Protein AF-A0A1L0CYE4-F1 (afdb_monomer_lite)

Radius of gyration: 32.54 Å; chains: 1; bounding box: 78×41×99 Å

pLDDT: mean 85.92, std 12.68, range [37.22, 97.94]

Organism: NCBI:txid45354

Sequence (460 aa):
MSALEEDEAVLFVATATALVRHPKSFLRILSKVVPLAITDQLPFTSLTNLLRLLLSYTSAVSTPIGDIATIAGELTESASLNTLDEQDLLTDVEDVLNWIMNEYNIVLHEPLGAIVQTARDLVVELAVKAKKLGFTPSDSDSPTDILLSFVKAKTLELSLYYNDVQTFHPLFLLLQGDEKFSSWYNGVVAPYHYFWLNFASLDESEETTDHFLAMKSYWDQFDILIAPLDNQELFFTDKLTPERYLTNVILPFAVYHDNNLQSLTTWMFNKHPPRKPLHEFQLWDKCIRITLNFVDYRGHQFPDSAYSELIRNYLAACIYFGLYRQEEVTPLEQSKIYDQILASANSMIAILKIGNVDPVQMTEGIDFDNLPKFDMFSDFVKDPTNPFSFLFSSSVPQCLVTLQHYIRICSELFPVSQLTIKDYWKLKSSQTVDFSARQRAVSQILTQLDETNYQKSLIL

Foldseek 3Di:
DDPLLLLLLLLLLLLLVCCQVPVLCVLVLLVLLLVLQLLVPHPLSHLLNVLLSLQPRHDLVRHQLLSSLVSLLSNLVSNDHDNDDPVVSSVSSVVSSVCSCVVRVDDDPDDSVVSSVVSVVSSVVSQVLLVLLQQDDDPPDHSLRNLLSSLLSSLLSSLVPDQQSVSNVSSLVSNPPPPLSVLCCQQPVQLVNLCCVLPVVVDVHPDTPNVLSSDPDLLVNLCSLCVLVVDPVSPPDPCSPPLNSCQRHVQSNCVSVVVACPNVLVVLQVPPPDDDLLVNLVSLLSNLLSLLPHAYPVRDHRDCVSCLSSLLLSLLSVVCCLQPVVVVDDLVVSLSSLVSLLVSLVVVCVSVVQPDDEADQQAADPDLVDADDDPGSVCCQPPPSNSCVCLSPDGSSNNSVNSNLLSLLCSLCCVQQVQTSSNSVVLRRDPDPPVVVVVVSLVSSVVSDDPVSPVVSVSD

Structure (mmCIF, N/CA/C/O backbone):
data_AF-A0A1L0CYE4-F1
#
_entry.id   AF-A0A1L0CYE4-F1
#
loop_
_atom_site.group_PDB
_atom_site.id
_atom_site.type_symbol
_atom_site.label_atom_id
_atom_site.label_alt_id
_atom_site.label_comp_id
_atom_site.label_asym_id
_atom_site.label_entity_id
_atom_site.label_seq_id
_atom_site.pdbx_PDB_ins_code
_atom_site.Cartn_x
_atom_site.Cartn_y
_atom_site.Cartn_z
_atom_site.occupancy
_atom_site.B_iso_or_equiv
_atom_site.auth_seq_id
_atom_site.auth_comp_id
_atom_site.auth_asym_id
_atom_site.auth_atom_id
_atom_site.pdbx_PDB_model_num
ATOM 1 N N . MET A 1 1 ? 9.237 5.554 -45.890 1.00 60.62 1 MET A N 1
ATOM 2 C CA . MET A 1 1 ? 10.428 5.254 -45.089 1.00 60.62 1 MET A CA 1
ATOM 3 C C . MET A 1 1 ? 11.510 6.178 -45.586 1.00 60.62 1 MET A C 1
ATOM 5 O O . MET A 1 1 ? 11.810 6.131 -46.776 1.00 60.62 1 MET A O 1
ATOM 9 N N . SER A 1 2 ? 11.936 7.116 -44.744 1.00 84.75 2 SER A N 1
ATOM 10 C CA . SER A 1 2 ? 13.120 7.940 -45.005 1.00 84.75 2 SER A CA 1
ATOM 11 C C . SER A 1 2 ? 14.380 7.123 -44.695 1.00 84.75 2 SER A C 1
ATOM 13 O O . SER A 1 2 ? 14.293 6.110 -44.003 1.00 84.75 2 SER A O 1
ATOM 15 N N . ALA A 1 3 ? 15.539 7.559 -45.197 1.00 87.69 3 ALA A N 1
ATOM 16 C CA . ALA A 1 3 ? 16.825 6.945 -44.848 1.00 87.69 3 ALA A CA 1
ATOM 17 C C . ALA A 1 3 ? 17.071 6.986 -43.327 1.00 87.69 3 ALA A C 1
ATOM 19 O O . ALA A 1 3 ? 17.516 6.005 -42.746 1.00 87.69 3 ALA A O 1
ATOM 20 N N . LEU A 1 4 ? 16.648 8.075 -42.672 1.00 89.88 4 LEU A N 1
ATOM 21 C CA . LEU A 1 4 ? 16.708 8.221 -41.220 1.00 89.88 4 LEU A CA 1
ATOM 22 C C . LEU A 1 4 ? 15.937 7.121 -40.477 1.00 89.88 4 LEU A C 1
ATOM 24 O O . LEU A 1 4 ? 16.477 6.523 -39.556 1.00 89.88 4 LEU A O 1
ATOM 28 N N . GLU A 1 5 ? 14.700 6.818 -40.890 1.00 90.25 5 GLU A N 1
ATOM 29 C CA . GLU A 1 5 ? 13.895 5.755 -40.262 1.00 90.25 5 GLU A CA 1
ATOM 30 C C . GLU A 1 5 ? 14.546 4.369 -40.443 1.00 90.25 5 GLU A C 1
ATOM 32 O O . GLU A 1 5 ? 14.441 3.505 -39.572 1.00 90.25 5 GLU A O 1
ATOM 37 N N . GLU A 1 6 ? 15.217 4.143 -41.577 1.00 93.06 6 GLU A N 1
ATOM 38 C CA . GLU A 1 6 ? 15.939 2.901 -41.861 1.00 93.06 6 GLU A CA 1
ATOM 39 C C . GLU A 1 6 ? 17.173 2.744 -40.965 1.00 93.06 6 GLU A C 1
ATOM 41 O O . GLU A 1 6 ? 17.290 1.725 -40.279 1.00 93.06 6 GLU A O 1
ATOM 46 N N . ASP A 1 7 ? 18.048 3.748 -40.908 1.00 92.75 7 ASP A N 1
ATOM 47 C CA . ASP A 1 7 ? 19.275 3.696 -40.102 1.00 92.75 7 ASP A CA 1
ATOM 48 C C . ASP A 1 7 ? 18.983 3.689 -38.602 1.00 92.75 7 ASP A C 1
ATOM 50 O O . ASP A 1 7 ? 19.647 2.993 -37.830 1.00 92.75 7 ASP A O 1
ATOM 54 N N . GLU A 1 8 ? 17.927 4.376 -38.176 1.00 94.50 8 GLU A N 1
ATOM 55 C CA . GLU A 1 8 ? 17.462 4.334 -36.797 1.00 94.50 8 GLU A CA 1
ATOM 56 C C . GLU A 1 8 ? 16.948 2.938 -36.409 1.00 94.50 8 GLU A C 1
ATOM 58 O O . GLU A 1 8 ? 17.253 2.435 -35.324 1.00 94.50 8 GLU A O 1
ATOM 63 N N . ALA A 1 9 ? 16.207 2.264 -37.294 1.00 95.38 9 ALA A N 1
ATOM 64 C CA . ALA A 1 9 ? 15.768 0.894 -37.049 1.00 95.38 9 ALA A CA 1
ATOM 65 C C . ALA A 1 9 ? 16.967 -0.059 -36.901 1.00 95.38 9 ALA A C 1
ATOM 67 O O . ALA A 1 9 ? 16.976 -0.924 -36.017 1.00 95.38 9 ALA A O 1
ATOM 68 N N . VAL A 1 10 ? 18.000 0.121 -37.733 1.00 96.25 10 VAL A N 1
ATOM 69 C CA . VAL A 1 10 ? 19.259 -0.631 -37.639 1.00 96.25 10 VAL A CA 1
ATOM 70 C C . VAL A 1 10 ? 19.960 -0.329 -36.312 1.00 96.25 10 VAL A C 1
ATOM 72 O O . VAL A 1 10 ? 20.351 -1.263 -35.606 1.00 96.25 10 VAL A O 1
ATOM 75 N N . LEU A 1 11 ? 20.055 0.946 -35.921 1.00 96.31 11 LEU A N 1
ATOM 76 C CA . LEU A 1 11 ? 20.618 1.379 -34.642 1.00 96.31 11 LEU A CA 1
ATOM 77 C C . LEU A 1 11 ? 19.884 0.751 -33.456 1.00 96.31 11 LEU A C 1
ATOM 79 O O . LEU A 1 11 ? 20.529 0.260 -32.527 1.00 96.31 11 LEU A O 1
ATOM 83 N N . PHE A 1 12 ? 18.554 0.719 -33.480 1.00 96.25 12 PHE A N 1
ATOM 84 C CA . PHE A 1 12 ? 17.751 0.150 -32.402 1.00 96.25 12 PHE A CA 1
ATOM 85 C C . PHE A 1 12 ? 18.004 -1.356 -32.238 1.00 96.25 12 PHE A C 1
ATOM 87 O O . PHE A 1 12 ? 18.256 -1.831 -31.126 1.00 96.25 12 PHE A O 1
ATOM 94 N N . VAL A 1 13 ? 18.029 -2.108 -33.345 1.00 96.38 13 VAL A N 1
ATOM 95 C CA . VAL A 1 13 ? 18.335 -3.552 -33.342 1.00 96.38 13 VAL A CA 1
ATOM 96 C C . VAL A 1 13 ? 19.780 -3.817 -32.910 1.00 96.38 13 VAL A C 1
ATOM 98 O O . VAL A 1 13 ? 20.029 -4.721 -32.102 1.00 96.38 13 VAL A O 1
ATOM 101 N N . ALA A 1 14 ? 20.738 -3.023 -33.395 1.00 95.69 14 ALA A N 1
ATOM 102 C CA . ALA A 1 14 ? 22.140 -3.123 -33.001 1.00 95.69 14 ALA A CA 1
ATOM 103 C C . ALA A 1 14 ? 22.322 -2.829 -31.505 1.00 95.69 14 ALA A C 1
ATOM 105 O O . ALA A 1 14 ? 22.998 -3.586 -30.811 1.00 95.69 14 ALA A O 1
ATOM 106 N N . THR A 1 15 ? 21.653 -1.798 -30.983 1.00 95.44 15 THR A N 1
ATOM 107 C CA . THR A 1 15 ? 21.664 -1.436 -29.559 1.00 95.44 15 THR A CA 1
ATOM 108 C C . THR A 1 15 ? 21.111 -2.570 -28.704 1.00 95.44 15 THR A C 1
ATOM 110 O O . THR A 1 15 ? 21.783 -3.023 -27.778 1.00 95.44 15 THR A O 1
ATOM 113 N N . ALA A 1 16 ? 19.928 -3.098 -29.034 1.00 94.50 16 ALA A N 1
ATOM 114 C CA . ALA A 1 16 ? 19.344 -4.226 -28.309 1.00 94.50 16 ALA A CA 1
ATOM 115 C C . ALA A 1 16 ? 20.268 -5.459 -28.331 1.00 94.50 16 ALA A C 1
ATOM 117 O O . ALA A 1 16 ? 20.500 -6.092 -27.299 1.00 94.50 16 ALA A O 1
ATOM 118 N N . THR A 1 17 ? 20.873 -5.753 -29.484 1.00 93.94 17 THR A N 1
ATOM 119 C CA . THR A 1 17 ? 21.845 -6.845 -29.634 1.00 93.94 17 THR A CA 1
ATOM 120 C C . THR A 1 17 ? 23.088 -6.622 -28.768 1.00 93.94 17 THR A C 1
ATOM 122 O O . THR A 1 17 ? 23.555 -7.558 -28.112 1.00 93.94 17 THR A O 1
ATOM 125 N N . ALA A 1 18 ? 23.610 -5.393 -28.726 1.00 93.56 18 ALA A N 1
ATOM 126 C CA . ALA A 1 18 ? 24.759 -5.016 -27.908 1.00 93.56 18 ALA A CA 1
ATOM 127 C C . ALA A 1 18 ? 24.471 -5.208 -26.416 1.00 93.56 18 ALA A C 1
ATOM 129 O O . ALA A 1 18 ? 25.280 -5.811 -25.714 1.00 93.56 18 ALA A O 1
ATOM 130 N N . LEU A 1 19 ? 23.303 -4.761 -25.944 1.00 92.75 19 LEU A N 1
ATOM 131 C CA . LEU A 1 19 ? 22.890 -4.889 -24.543 1.00 92.75 19 LEU A CA 1
ATOM 132 C C . LEU A 1 19 ? 22.802 -6.353 -24.102 1.00 92.75 19 LEU A C 1
ATOM 134 O O . LEU A 1 19 ? 23.292 -6.706 -23.030 1.00 92.75 19 LEU A O 1
ATOM 138 N N . VAL A 1 20 ? 22.247 -7.219 -24.954 1.00 90.31 20 VAL A N 1
ATOM 139 C CA . VAL A 1 20 ? 22.128 -8.657 -24.672 1.00 90.31 20 VAL A CA 1
ATOM 140 C C . VAL A 1 20 ? 23.494 -9.352 -24.677 1.00 90.31 20 VAL A C 1
ATOM 142 O O . VAL A 1 20 ? 23.773 -10.172 -23.802 1.00 90.31 20 VAL A O 1
ATOM 145 N N . ARG A 1 21 ? 24.365 -9.046 -25.650 1.00 91.75 21 ARG A N 1
ATOM 146 C CA . ARG A 1 21 ? 25.677 -9.711 -25.799 1.00 91.75 21 ARG A CA 1
ATOM 147 C C . ARG A 1 21 ? 26.744 -9.172 -24.845 1.00 91.75 21 ARG A C 1
ATOM 149 O O . ARG A 1 21 ? 27.642 -9.915 -24.451 1.00 91.75 21 ARG A O 1
ATOM 156 N N . HIS A 1 22 ? 26.649 -7.901 -24.460 1.00 91.88 22 HIS A N 1
ATOM 157 C CA . HIS A 1 22 ? 27.642 -7.188 -23.655 1.00 91.88 22 HIS A CA 1
ATOM 158 C C . HIS A 1 22 ? 26.996 -6.450 -22.467 1.00 91.88 22 HIS A C 1
ATOM 160 O O . HIS A 1 22 ? 27.168 -5.238 -22.326 1.00 91.88 22 HIS A O 1
ATOM 166 N N . PRO A 1 23 ? 26.319 -7.158 -21.542 1.00 88.44 23 PRO A N 1
ATOM 167 C CA . PRO A 1 23 ? 25.569 -6.529 -20.448 1.00 88.44 23 PRO A CA 1
ATOM 168 C C . PRO A 1 23 ? 26.444 -5.689 -19.503 1.00 88.44 23 PRO A C 1
ATOM 170 O O . PRO A 1 23 ? 25.972 -4.725 -18.911 1.00 88.44 23 PRO A O 1
ATOM 173 N N . LYS A 1 24 ? 27.746 -5.996 -19.397 1.00 88.44 24 LYS A N 1
ATOM 174 C CA . LYS A 1 24 ? 28.716 -5.204 -18.612 1.00 88.44 24 LYS A CA 1
ATOM 175 C C . LYS A 1 24 ? 29.032 -3.837 -19.224 1.00 88.44 24 LYS A C 1
ATOM 177 O O . LYS A 1 24 ? 29.603 -2.986 -18.555 1.00 88.44 24 LYS A O 1
ATOM 182 N N . SER A 1 25 ? 28.718 -3.641 -20.501 1.00 91.31 25 SER A N 1
ATOM 183 C CA . SER A 1 25 ? 28.897 -2.372 -21.203 1.00 91.31 25 SER A CA 1
ATOM 184 C C . SER A 1 25 ? 27.610 -1.552 -21.273 1.00 91.31 25 SER A C 1
ATOM 186 O O . SER A 1 25 ? 27.596 -0.541 -21.967 1.00 91.31 25 SER A O 1
ATOM 188 N N . PHE A 1 26 ? 26.565 -1.961 -20.541 1.00 92.19 26 PHE A N 1
ATOM 189 C CA . PHE A 1 26 ? 25.248 -1.324 -20.489 1.00 92.19 26 PHE A CA 1
ATOM 190 C C . PHE A 1 26 ? 25.316 0.207 -20.444 1.00 92.19 26 PHE A C 1
ATOM 192 O O . PHE A 1 26 ? 24.814 0.864 -21.355 1.00 92.19 26 PHE A O 1
ATOM 199 N N . LEU A 1 27 ? 25.991 0.760 -19.429 1.00 92.31 27 LEU A N 1
ATOM 200 C CA . LEU A 1 27 ? 26.076 2.206 -19.226 1.00 92.31 27 LEU A CA 1
ATOM 201 C C . LEU A 1 27 ? 26.734 2.888 -20.433 1.00 92.31 27 LEU A C 1
ATOM 203 O O . LEU A 1 27 ? 26.196 3.836 -20.986 1.00 92.31 27 LEU A O 1
ATOM 207 N N . ARG A 1 28 ? 27.856 2.340 -20.917 1.00 93.69 28 ARG A N 1
ATOM 208 C CA . ARG A 1 28 ? 28.592 2.892 -22.065 1.00 93.69 28 ARG A CA 1
ATOM 209 C C . ARG A 1 28 ? 27.769 2.877 -23.355 1.00 93.69 28 ARG A C 1
ATOM 211 O O . ARG A 1 28 ? 27.878 3.819 -24.132 1.00 93.69 28 ARG A O 1
ATOM 218 N N . ILE A 1 29 ? 26.990 1.818 -23.587 1.00 93.62 29 ILE A N 1
ATOM 219 C CA . ILE A 1 29 ? 26.117 1.699 -24.761 1.00 93.62 29 ILE A CA 1
ATOM 220 C C . ILE A 1 29 ? 25.017 2.757 -24.680 1.00 93.62 29 ILE A C 1
ATOM 222 O O . ILE A 1 29 ? 24.872 3.559 -25.598 1.00 93.62 29 ILE A O 1
ATOM 226 N N . LEU A 1 30 ? 24.263 2.794 -23.578 1.00 93.44 30 LEU A N 1
ATOM 227 C CA . LEU A 1 30 ? 23.102 3.675 -23.491 1.00 93.44 30 LEU A CA 1
ATOM 228 C C . LEU A 1 30 ? 23.473 5.147 -23.367 1.00 93.44 30 LEU A C 1
ATOM 230 O O . LEU A 1 30 ? 22.837 5.949 -24.037 1.00 93.44 30 LEU A O 1
ATOM 234 N N . SER A 1 31 ? 24.547 5.520 -22.668 1.00 92.38 31 SER A N 1
ATOM 235 C CA . SER A 1 31 ? 25.005 6.919 -22.632 1.00 92.38 31 SER A CA 1
ATOM 236 C C . SER A 1 31 ? 25.347 7.488 -24.020 1.00 92.38 31 SER A C 1
ATOM 238 O O . SER A 1 31 ? 25.424 8.703 -24.178 1.00 92.38 31 SER A O 1
ATOM 240 N N . LYS A 1 32 ? 25.562 6.642 -25.041 1.00 92.19 32 LYS A N 1
ATOM 241 C CA . LYS A 1 32 ? 25.728 7.074 -26.440 1.00 92.19 32 LYS A CA 1
ATOM 242 C C . LYS A 1 32 ? 24.417 7.196 -27.213 1.00 92.19 32 LYS A C 1
ATOM 244 O O . LYS A 1 32 ? 24.366 7.974 -28.156 1.00 92.19 32 LYS A O 1
ATOM 249 N N . VAL A 1 33 ? 23.378 6.466 -26.814 1.00 92.25 33 VAL A N 1
ATOM 250 C CA . VAL A 1 33 ? 22.068 6.450 -27.485 1.00 92.25 33 VAL A CA 1
ATOM 251 C C . VAL A 1 33 ? 21.100 7.466 -26.869 1.00 92.25 33 VAL A C 1
ATOM 253 O O . VAL A 1 33 ? 20.313 8.066 -27.592 1.00 92.25 33 VAL A O 1
ATOM 256 N N . VAL A 1 34 ? 21.182 7.712 -25.555 1.00 90.69 34 VAL A N 1
ATOM 257 C CA . VAL A 1 34 ? 20.341 8.685 -24.828 1.00 90.69 34 VAL A CA 1
ATOM 258 C C . VAL A 1 34 ? 20.309 10.074 -25.488 1.00 90.69 34 VAL A C 1
ATOM 260 O O . VAL A 1 34 ? 19.208 10.603 -25.633 1.00 90.69 34 VAL A O 1
ATOM 263 N N . PRO A 1 35 ? 21.439 10.649 -25.960 1.00 88.75 35 PRO A N 1
ATOM 264 C CA . PRO A 1 35 ? 21.438 11.929 -26.671 1.00 88.75 35 PRO A CA 1
ATOM 265 C C . PRO A 1 35 ? 20.472 12.009 -27.860 1.00 88.75 35 PRO A C 1
ATOM 267 O O . PRO A 1 35 ? 19.883 13.058 -28.096 1.00 88.75 35 PRO A O 1
ATOM 270 N N . LEU A 1 36 ? 20.275 10.900 -28.580 1.00 87.44 36 LEU A N 1
ATOM 271 C CA . LEU A 1 36 ? 19.410 10.845 -29.761 1.00 87.44 36 LEU A CA 1
ATOM 272 C C . LEU A 1 36 ? 17.922 10.860 -29.383 1.00 87.44 36 LEU A C 1
ATOM 274 O O . LEU A 1 36 ? 17.109 11.481 -30.064 1.00 87.44 36 LEU A O 1
ATOM 278 N N . ALA A 1 37 ? 17.572 10.218 -28.266 1.00 83.81 37 ALA A N 1
ATOM 279 C CA . ALA A 1 37 ? 16.196 10.099 -27.780 1.00 83.81 37 ALA A CA 1
ATOM 280 C C . ALA A 1 37 ? 15.590 11.429 -27.321 1.00 83.81 37 ALA A C 1
ATOM 282 O O . ALA A 1 37 ? 14.373 11.598 -27.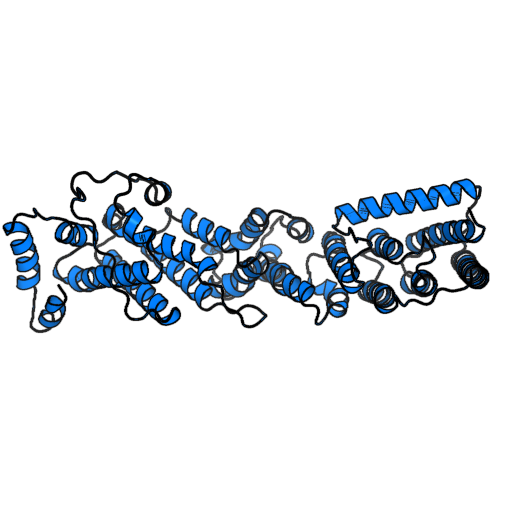331 1.00 83.81 37 ALA A O 1
ATOM 283 N N . ILE A 1 38 ? 16.449 12.366 -26.918 1.00 77.81 38 ILE A N 1
ATOM 284 C CA . ILE A 1 38 ? 16.077 13.694 -26.416 1.00 77.81 38 ILE A CA 1
ATOM 285 C C . ILE A 1 38 ? 15.398 14.548 -27.491 1.00 77.81 38 ILE A C 1
ATOM 287 O O . ILE A 1 38 ? 14.584 15.407 -27.168 1.00 77.81 38 ILE A O 1
ATOM 291 N N . THR A 1 39 ? 15.710 14.297 -28.762 1.00 76.62 39 THR A N 1
ATOM 292 C CA . THR A 1 39 ? 15.171 15.061 -29.895 1.00 76.62 39 THR A CA 1
ATOM 293 C C . THR A 1 39 ? 13.673 14.836 -30.114 1.00 76.62 39 THR A C 1
ATOM 295 O O . THR A 1 39 ? 13.025 15.665 -30.746 1.00 76.62 39 THR A O 1
ATOM 298 N N . ASP A 1 40 ? 13.125 13.723 -29.606 1.00 76.44 40 ASP A N 1
ATOM 299 C CA . ASP A 1 40 ? 11.739 13.262 -29.803 1.00 76.44 40 ASP A CA 1
ATOM 300 C C 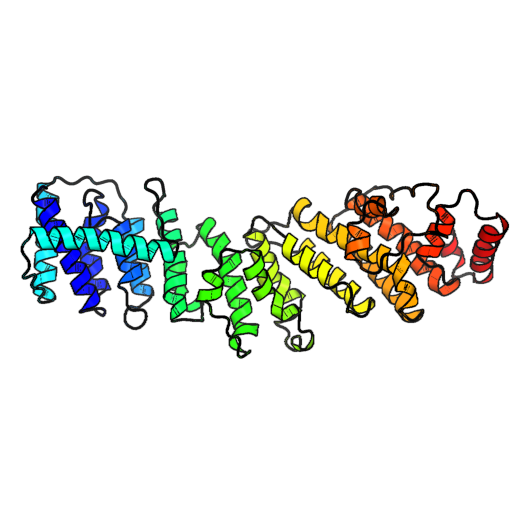. ASP A 1 40 ? 11.303 13.160 -31.284 1.00 76.44 40 ASP A C 1
ATOM 302 O O . ASP A 1 40 ? 10.122 13.134 -31.620 1.00 76.44 40 ASP A O 1
ATOM 306 N N . GLN A 1 41 ? 12.273 13.089 -32.204 1.00 83.19 41 GLN A N 1
ATOM 307 C CA . GLN A 1 41 ? 12.046 12.977 -33.652 1.00 83.19 41 GLN A CA 1
ATOM 308 C C . GLN A 1 41 ? 12.161 11.534 -34.166 1.00 83.19 41 GLN A C 1
ATOM 310 O O . GLN A 1 41 ? 11.842 11.259 -35.323 1.00 83.19 41 GLN A O 1
ATOM 315 N N . LEU A 1 42 ? 12.619 10.620 -33.308 1.00 88.44 42 LEU A N 1
ATOM 316 C CA . LEU A 1 42 ? 13.057 9.272 -33.653 1.00 88.44 42 LEU A CA 1
ATOM 317 C C . LEU A 1 42 ? 12.066 8.203 -33.129 1.00 88.44 42 LEU A C 1
ATOM 319 O O . LEU A 1 42 ? 11.953 8.010 -31.912 1.00 88.44 42 LEU A O 1
ATOM 323 N N . PRO A 1 43 ? 11.292 7.522 -34.003 1.00 88.19 43 PRO A N 1
ATOM 324 C CA . PRO A 1 43 ? 10.232 6.592 -33.590 1.00 88.19 43 PRO A CA 1
ATOM 325 C C . PRO A 1 43 ? 10.695 5.340 -32.820 1.00 88.19 43 PRO A C 1
ATOM 327 O O . PRO A 1 43 ? 9.974 4.859 -31.938 1.00 88.19 43 PRO A O 1
ATOM 330 N N . PHE A 1 44 ? 11.860 4.778 -33.130 1.00 91.94 44 PHE A N 1
ATOM 331 C CA . PHE A 1 44 ? 12.422 3.586 -32.487 1.00 91.94 44 PHE A CA 1
ATOM 332 C C . PHE A 1 44 ? 13.223 3.917 -31.224 1.00 91.94 44 PHE A C 1
ATOM 334 O O . PHE A 1 44 ? 13.004 3.268 -30.202 1.00 91.94 44 PHE A O 1
ATOM 341 N N . THR A 1 45 ? 14.098 4.924 -31.249 1.00 91.00 45 THR A N 1
ATOM 342 C CA . THR A 1 45 ? 14.950 5.331 -30.113 1.00 91.00 45 THR A CA 1
ATOM 343 C C . THR A 1 45 ? 14.302 6.380 -29.206 1.00 91.00 45 THR A C 1
ATOM 345 O O . THR A 1 45 ? 14.986 6.996 -28.395 1.00 91.00 45 THR A O 1
ATOM 348 N N . SER A 1 46 ? 12.979 6.540 -29.273 1.00 89.69 46 SER A N 1
ATOM 349 C CA . SER A 1 46 ? 12.212 7.397 -28.360 1.00 89.69 46 SER A CA 1
ATOM 350 C C . SER A 1 46 ? 12.439 7.069 -26.877 1.00 89.69 46 SER A C 1
ATOM 352 O O . SER A 1 46 ? 12.710 5.920 -26.504 1.00 89.69 46 SER A O 1
ATOM 354 N N . LEU A 1 47 ? 12.229 8.070 -26.011 1.00 89.56 47 LEU A N 1
ATOM 355 C CA . LEU A 1 47 ? 12.275 7.953 -24.546 1.00 89.56 47 LEU A CA 1
ATOM 356 C C . LEU A 1 47 ? 11.590 6.674 -24.042 1.00 89.56 47 LEU A C 1
ATOM 358 O O . LEU A 1 47 ? 12.184 5.857 -23.335 1.00 89.56 47 LEU A O 1
ATOM 362 N N . THR A 1 48 ? 10.337 6.476 -24.446 1.00 90.62 48 THR A N 1
ATOM 363 C CA . THR A 1 48 ? 9.520 5.341 -24.015 1.00 90.62 48 THR A CA 1
ATOM 364 C C . THR A 1 48 ? 10.123 4.006 -24.445 1.00 90.62 48 THR A C 1
ATOM 366 O O . THR A 1 48 ? 10.149 3.060 -23.656 1.00 90.62 48 THR A O 1
ATOM 369 N N . ASN A 1 49 ? 10.619 3.896 -25.677 1.00 92.44 49 ASN A N 1
ATOM 370 C CA . ASN A 1 49 ? 11.193 2.648 -26.173 1.00 92.44 49 ASN A CA 1
ATOM 371 C C . ASN A 1 49 ? 12.540 2.334 -25.524 1.00 92.44 49 ASN A C 1
ATOM 373 O O . ASN A 1 49 ? 12.789 1.172 -25.195 1.00 92.44 49 ASN A O 1
ATOM 377 N N . LEU A 1 50 ? 13.363 3.348 -25.242 1.00 93.31 50 LEU A N 1
ATOM 378 C CA . LEU A 1 50 ? 14.583 3.153 -24.466 1.00 93.31 50 LEU A CA 1
ATOM 379 C C . LEU A 1 50 ? 14.262 2.710 -23.037 1.00 93.31 50 LEU A C 1
ATOM 381 O O . LEU A 1 50 ? 14.805 1.703 -22.595 1.00 93.31 50 LEU A O 1
ATOM 385 N N . LEU A 1 51 ? 13.310 3.338 -22.340 1.00 94.44 51 LEU A N 1
ATOM 386 C CA . LEU A 1 51 ? 12.879 2.872 -21.013 1.00 94.44 51 LEU A CA 1
ATOM 387 C C . LEU A 1 51 ? 12.351 1.426 -21.044 1.00 94.44 51 LEU A C 1
ATOM 389 O O . LEU A 1 51 ? 12.626 0.644 -20.131 1.00 94.44 51 LEU A O 1
ATOM 393 N N . ARG A 1 52 ? 11.665 1.009 -22.117 1.00 95.12 52 ARG A N 1
ATOM 394 C CA . ARG A 1 52 ? 11.258 -0.398 -22.296 1.00 95.12 52 ARG A CA 1
ATOM 395 C C . ARG A 1 52 ? 12.450 -1.339 -22.515 1.00 95.12 52 ARG A C 1
ATOM 397 O O . ARG A 1 52 ? 12.417 -2.465 -22.006 1.00 95.12 52 ARG A O 1
ATOM 404 N N . LEU A 1 53 ? 13.496 -0.902 -23.226 1.00 93.44 53 LEU A N 1
ATOM 405 C CA . LEU A 1 53 ? 14.763 -1.640 -23.332 1.00 93.44 53 LEU A CA 1
ATOM 406 C C . LEU A 1 53 ? 15.437 -1.769 -21.962 1.00 93.44 53 LEU A C 1
ATOM 408 O O . LEU A 1 53 ? 15.819 -2.878 -21.589 1.00 93.44 53 LEU A O 1
ATOM 412 N N . LEU A 1 54 ? 15.527 -0.678 -21.187 1.00 93.69 54 LEU A N 1
ATOM 413 C CA . LEU A 1 54 ? 16.050 -0.705 -19.817 1.00 93.69 54 LEU A CA 1
ATOM 414 C C . LEU A 1 54 ? 15.273 -1.700 -18.949 1.00 93.69 54 LEU A C 1
ATOM 416 O O . LEU A 1 54 ? 15.869 -2.427 -18.157 1.00 93.69 54 LEU A O 1
ATOM 420 N N . LEU A 1 55 ? 13.951 -1.756 -19.099 1.00 93.44 55 LEU A N 1
ATOM 421 C CA . LEU A 1 55 ? 13.103 -2.666 -18.339 1.00 93.44 55 LEU A CA 1
ATOM 422 C C . LEU A 1 55 ? 13.351 -4.137 -18.708 1.00 93.44 55 LEU A C 1
ATOM 424 O O . LEU A 1 55 ? 13.400 -4.971 -17.811 1.00 93.44 55 LEU A O 1
ATOM 428 N N . SER A 1 56 ? 13.542 -4.445 -19.997 1.00 89.56 56 SER A N 1
ATOM 429 C CA . SER A 1 56 ? 13.521 -5.825 -20.518 1.00 89.56 56 SER A CA 1
ATOM 430 C C . SER A 1 56 ? 14.892 -6.467 -20.753 1.00 89.56 56 SER A C 1
ATOM 432 O O . SER A 1 56 ? 14.984 -7.693 -20.772 1.00 89.56 56 SER A O 1
ATOM 434 N N . TYR A 1 57 ? 15.940 -5.674 -20.989 1.00 86.50 57 TYR A N 1
ATOM 435 C CA . TYR A 1 57 ? 17.268 -6.167 -21.385 1.00 86.50 57 TYR A CA 1
ATOM 436 C C . TYR A 1 57 ? 18.399 -5.740 -20.451 1.00 86.50 57 TYR A C 1
ATOM 438 O O . TYR A 1 57 ? 19.574 -5.872 -20.792 1.00 86.50 57 TYR A O 1
ATOM 446 N N . THR A 1 58 ? 18.070 -5.281 -19.247 1.00 85.44 58 THR A N 1
ATOM 447 C CA . THR A 1 58 ? 19.057 -5.186 -18.169 1.00 85.44 58 THR A CA 1
ATOM 448 C C . THR A 1 58 ? 19.109 -6.500 -17.410 1.00 85.44 58 THR A C 1
ATOM 450 O O . THR A 1 58 ? 18.089 -7.057 -17.014 1.00 85.44 58 THR A O 1
ATOM 453 N N . SER A 1 59 ? 20.317 -7.024 -17.220 1.00 82.94 59 SER A N 1
ATOM 454 C CA . SER A 1 59 ? 20.517 -8.234 -16.430 1.00 82.94 59 SER A CA 1
ATOM 455 C C . SER A 1 59 ? 20.505 -7.853 -14.958 1.00 82.94 59 SER A C 1
ATOM 457 O O . SER A 1 59 ? 21.409 -7.142 -14.523 1.00 82.94 59 SER A O 1
ATOM 459 N N . ALA A 1 60 ? 19.552 -8.377 -14.183 1.00 82.19 60 ALA A N 1
ATOM 460 C CA . ALA A 1 60 ? 19.505 -8.155 -12.736 1.00 82.19 60 ALA A CA 1
ATOM 461 C C . ALA A 1 60 ? 20.835 -8.517 -12.045 1.00 82.19 60 ALA A C 1
ATOM 463 O O . ALA A 1 60 ? 21.243 -7.858 -11.103 1.00 82.19 60 ALA A O 1
ATOM 464 N N . VAL A 1 61 ? 21.565 -9.515 -12.557 1.00 81.94 61 VAL A N 1
ATOM 465 C CA . VAL A 1 61 ? 22.840 -9.972 -11.978 1.00 81.94 61 VAL A CA 1
ATOM 466 C C . VAL A 1 61 ? 24.033 -9.113 -12.409 1.00 81.94 61 VAL A C 1
ATOM 468 O O . VAL A 1 61 ? 24.980 -8.943 -11.645 1.00 81.94 61 VAL A O 1
ATOM 471 N N . SER A 1 62 ? 24.044 -8.632 -13.656 1.00 84.50 62 SER A N 1
ATOM 472 C CA . SER A 1 62 ? 25.243 -8.019 -14.257 1.00 84.50 62 SER A CA 1
ATOM 473 C C . SER A 1 62 ? 25.182 -6.501 -14.375 1.00 84.50 62 SER A C 1
ATOM 475 O O . SER A 1 62 ? 26.230 -5.882 -14.551 1.00 84.50 62 SER A O 1
ATOM 477 N N . THR A 1 63 ? 23.991 -5.909 -14.312 1.00 89.31 63 THR A N 1
ATOM 478 C CA . THR A 1 63 ? 23.785 -4.470 -14.467 1.00 89.31 63 THR A CA 1
ATOM 479 C C . THR A 1 63 ? 23.515 -3.845 -13.096 1.00 89.31 63 THR A C 1
ATOM 481 O O . THR A 1 63 ? 22.480 -4.136 -12.496 1.00 89.31 63 THR A O 1
ATOM 484 N N . PRO A 1 64 ? 24.410 -2.985 -12.578 1.00 91.31 64 PRO A N 1
ATOM 485 C CA . PRO A 1 64 ? 24.170 -2.269 -11.331 1.00 91.31 64 PRO A CA 1
ATOM 486 C C . PRO A 1 64 ? 22.898 -1.419 -11.406 1.00 91.31 64 PRO A C 1
ATOM 488 O O . PRO A 1 64 ? 22.697 -0.676 -12.363 1.00 91.31 64 PRO A O 1
ATOM 491 N N . ILE A 1 65 ? 22.064 -1.464 -10.363 1.00 93.38 65 ILE A N 1
ATOM 492 C CA . ILE A 1 65 ? 20.824 -0.667 -10.289 1.00 93.38 65 ILE A CA 1
ATOM 493 C C . ILE A 1 65 ? 21.123 0.838 -10.362 1.00 93.38 65 ILE A C 1
ATOM 495 O O . ILE A 1 65 ? 20.339 1.589 -10.936 1.00 93.38 65 ILE A O 1
ATOM 499 N N . GLY A 1 66 ? 22.275 1.270 -9.838 1.00 94.44 66 GLY A N 1
ATOM 500 C CA . GLY A 1 66 ? 22.753 2.648 -9.976 1.00 94.44 66 GLY A CA 1
ATOM 501 C C . GLY A 1 66 ? 22.917 3.079 -11.434 1.00 94.44 66 GLY A C 1
ATOM 502 O O . GLY A 1 66 ? 22.450 4.152 -11.789 1.00 94.44 66 GLY A O 1
ATOM 503 N N . ASP A 1 67 ? 23.473 2.222 -12.295 1.00 94.50 67 ASP A N 1
ATOM 504 C CA . ASP A 1 67 ? 23.648 2.529 -13.721 1.00 94.50 67 ASP A CA 1
ATOM 505 C C . ASP A 1 67 ? 22.293 2.635 -14.436 1.00 94.50 67 ASP A C 1
ATOM 507 O O . ASP A 1 67 ? 22.098 3.498 -15.290 1.00 94.50 67 ASP A O 1
ATOM 511 N N . ILE A 1 68 ? 21.332 1.776 -14.069 1.00 95.12 68 ILE A N 1
ATOM 512 C CA . ILE A 1 68 ? 19.950 1.849 -14.574 1.00 95.12 68 ILE A CA 1
ATOM 513 C C . ILE A 1 68 ? 19.321 3.183 -14.165 1.00 95.12 68 ILE A C 1
ATOM 515 O O . ILE A 1 68 ? 18.685 3.837 -14.991 1.00 95.12 68 ILE A O 1
ATOM 519 N N . ALA A 1 69 ? 19.515 3.590 -12.907 1.00 95.12 69 ALA A N 1
ATOM 520 C CA . ALA A 1 69 ? 19.006 4.850 -12.389 1.00 95.12 69 ALA A CA 1
ATOM 521 C C . ALA A 1 69 ? 19.632 6.057 -13.104 1.00 95.12 69 ALA A C 1
ATOM 523 O O . ALA A 1 69 ? 18.902 6.961 -13.499 1.00 95.12 69 ALA A O 1
ATOM 524 N N . THR A 1 70 ? 20.946 6.047 -13.346 1.00 94.81 70 THR A N 1
ATOM 525 C CA . THR A 1 70 ? 21.633 7.098 -14.110 1.00 94.81 70 THR A CA 1
ATOM 526 C C . THR A 1 70 ? 21.017 7.276 -15.494 1.00 94.81 70 THR A C 1
ATOM 528 O O . THR A 1 70 ? 20.587 8.376 -15.822 1.00 94.81 70 THR A O 1
ATOM 531 N N . ILE A 1 71 ? 20.887 6.199 -16.277 1.00 94.31 71 ILE A N 1
ATOM 532 C CA . ILE A 1 71 ? 20.322 6.296 -17.631 1.00 94.31 71 ILE A CA 1
ATOM 533 C C . ILE A 1 71 ? 18.848 6.723 -17.604 1.00 94.31 71 ILE A C 1
ATOM 535 O O . ILE A 1 71 ? 18.432 7.536 -18.425 1.00 94.31 71 ILE A O 1
ATOM 539 N N . ALA A 1 72 ? 18.044 6.195 -16.676 1.00 94.31 72 ALA A N 1
ATOM 540 C CA . ALA A 1 72 ? 16.636 6.577 -16.563 1.00 94.31 72 ALA A CA 1
ATOM 541 C C . ALA A 1 72 ? 16.465 8.060 -16.183 1.00 94.31 72 ALA A C 1
ATOM 543 O O . ALA A 1 72 ? 15.588 8.733 -16.728 1.00 94.31 72 ALA A O 1
ATOM 544 N N . GLY A 1 73 ? 17.318 8.570 -15.290 1.00 92.56 73 GLY A N 1
ATOM 545 C CA . GLY A 1 73 ? 17.384 9.989 -14.943 1.00 92.56 73 GLY A CA 1
ATOM 546 C C . GLY A 1 73 ? 17.763 10.846 -16.148 1.00 92.56 73 GLY A C 1
ATOM 547 O O . GLY A 1 73 ? 17.000 11.727 -16.523 1.00 92.56 73 GLY A O 1
ATOM 548 N N . GLU A 1 74 ? 18.866 10.524 -16.832 1.00 91.19 74 GLU A N 1
ATOM 549 C CA . GLU A 1 74 ? 19.325 11.267 -18.017 1.00 91.19 74 GLU A CA 1
ATOM 550 C C . GLU A 1 74 ? 18.250 11.338 -19.111 1.00 91.19 74 GLU A C 1
ATOM 552 O O . GLU A 1 74 ? 18.008 12.406 -19.674 1.00 91.19 74 GLU A O 1
ATOM 557 N N . LEU A 1 75 ? 17.566 10.221 -19.375 1.00 89.44 75 LEU A N 1
ATOM 558 C CA . LEU A 1 75 ? 16.480 10.133 -20.351 1.00 89.44 75 LEU A CA 1
ATOM 559 C C . LEU A 1 75 ? 15.305 11.066 -20.031 1.00 89.44 75 LEU A C 1
ATOM 561 O O . LEU A 1 75 ? 14.689 11.617 -20.940 1.00 89.44 75 LEU A O 1
ATOM 565 N N . THR A 1 76 ? 14.975 11.226 -18.750 1.00 86.12 76 THR A N 1
ATOM 566 C CA . THR A 1 76 ? 13.764 11.936 -18.312 1.00 86.12 76 THR A CA 1
ATOM 567 C C . THR A 1 76 ? 14.022 13.399 -17.953 1.00 86.12 76 THR A C 1
ATOM 569 O O . THR A 1 76 ? 13.162 14.237 -18.213 1.00 86.12 76 THR A O 1
ATOM 572 N N . GLU A 1 77 ? 15.212 13.739 -17.448 1.00 80.56 77 GLU A N 1
ATOM 573 C CA . GLU A 1 77 ? 15.659 15.124 -17.230 1.00 80.56 77 GLU A CA 1
ATOM 574 C C . GLU A 1 77 ? 15.885 15.873 -18.546 1.00 80.56 77 GLU A C 1
ATOM 576 O O . GLU A 1 77 ? 15.669 17.083 -18.632 1.00 80.56 77 GLU A O 1
ATOM 581 N N . SER A 1 78 ? 16.321 15.151 -19.578 1.00 64.38 78 SER A N 1
ATOM 582 C CA . SER A 1 78 ? 16.788 15.759 -20.819 1.00 64.38 78 SER A CA 1
ATOM 583 C C . SER A 1 78 ? 15.713 15.900 -21.893 1.00 64.38 78 SER A C 1
ATOM 585 O O . SER A 1 78 ? 16.049 16.328 -22.988 1.00 64.38 78 SER A O 1
ATOM 587 N N . ALA A 1 79 ? 14.444 15.585 -21.613 1.00 60.25 79 ALA A N 1
ATOM 588 C CA . ALA A 1 79 ? 13.330 15.779 -22.545 1.00 60.25 79 ALA A CA 1
ATOM 589 C C . ALA A 1 79 ? 13.102 17.286 -22.813 1.00 60.25 79 ALA A C 1
ATOM 591 O O . ALA A 1 79 ? 12.261 17.938 -22.194 1.00 60.25 79 ALA A O 1
ATOM 592 N N . SER A 1 80 ? 13.915 17.861 -23.701 1.00 53.91 80 SER A N 1
ATOM 593 C CA . SER A 1 80 ? 13.952 19.279 -24.055 1.00 53.91 80 SER A CA 1
ATOM 594 C C . SER A 1 80 ? 13.841 19.458 -25.569 1.00 53.91 80 SER A C 1
ATOM 596 O O . SER A 1 80 ? 14.488 18.770 -26.351 1.00 53.91 80 SER A O 1
ATOM 598 N N . LEU A 1 81 ? 13.018 20.441 -25.936 1.00 54.47 81 LEU A N 1
ATOM 599 C CA . LEU A 1 81 ? 12.344 20.736 -27.210 1.00 54.47 81 LEU A CA 1
ATOM 600 C C . LEU A 1 81 ? 13.245 21.135 -28.401 1.00 54.47 81 LEU A C 1
ATOM 602 O O . LEU A 1 81 ? 12.834 21.944 -29.238 1.00 54.47 81 LEU A O 1
ATOM 606 N N . ASN A 1 82 ? 14.476 20.636 -28.492 1.00 61.59 82 ASN A N 1
ATOM 607 C CA . ASN A 1 82 ? 15.357 20.983 -29.604 1.00 61.59 82 ASN A CA 1
ATOM 608 C C . ASN A 1 82 ? 15.093 20.063 -30.798 1.00 61.59 82 ASN A C 1
ATOM 610 O O . ASN A 1 82 ? 15.686 18.997 -30.921 1.00 61.59 82 ASN A O 1
ATOM 614 N N . THR A 1 83 ? 14.210 20.508 -31.690 1.00 70.25 83 THR A N 1
ATOM 615 C CA . THR A 1 83 ? 14.051 19.918 -33.022 1.00 70.25 83 THR A CA 1
ATOM 616 C C . THR A 1 83 ? 15.326 20.169 -33.828 1.00 70.25 83 THR A C 1
ATOM 618 O O . THR A 1 83 ? 15.667 21.323 -34.102 1.00 70.25 83 THR A O 1
ATOM 621 N N . LEU A 1 84 ? 16.036 19.103 -34.185 1.00 79.56 84 LEU A N 1
ATOM 622 C CA . LEU A 1 84 ? 17.192 19.150 -35.075 1.00 79.56 84 LEU A CA 1
ATOM 623 C C . LEU A 1 84 ? 16.747 19.026 -36.535 1.00 79.56 84 LEU A C 1
ATOM 625 O O . LEU A 1 84 ? 15.642 18.558 -36.827 1.00 79.56 84 LEU A O 1
ATOM 629 N N . ASP A 1 85 ? 17.604 19.465 -37.457 1.00 84.12 85 ASP A N 1
ATOM 630 C CA . ASP A 1 85 ? 17.393 19.188 -38.875 1.00 84.12 85 ASP A CA 1
ATOM 631 C C . ASP A 1 85 ? 17.587 17.692 -39.167 1.00 84.12 85 ASP A C 1
ATOM 633 O O . ASP A 1 85 ? 18.378 17.012 -38.510 1.00 84.12 85 ASP A O 1
ATOM 637 N N . GLU A 1 86 ? 16.873 17.171 -40.167 1.00 83.06 86 GLU A N 1
ATOM 638 C CA . GLU A 1 86 ? 16.883 15.737 -40.495 1.00 83.06 86 GLU A CA 1
ATOM 639 C C . GLU A 1 86 ? 18.285 15.254 -40.906 1.00 83.06 86 GLU A C 1
ATOM 641 O O . GLU A 1 86 ? 18.652 14.121 -40.606 1.00 83.06 86 GLU A O 1
ATOM 646 N N . GLN A 1 87 ? 19.092 16.107 -41.552 1.00 86.69 87 GLN A N 1
ATOM 647 C CA . GLN A 1 87 ? 20.459 15.761 -41.966 1.00 86.69 87 GLN A CA 1
ATOM 648 C C . GLN A 1 87 ? 21.436 15.660 -40.791 1.00 86.69 87 GLN A C 1
ATOM 650 O O . GLN A 1 87 ? 22.270 14.752 -40.766 1.00 86.69 87 GLN A O 1
ATOM 655 N N . ASP A 1 88 ? 21.323 16.569 -39.822 1.00 86.94 88 ASP A N 1
ATOM 656 C CA . ASP A 1 88 ? 22.141 16.535 -38.608 1.00 86.94 88 ASP A CA 1
ATOM 657 C C . ASP A 1 88 ? 21.795 15.283 -37.790 1.00 86.94 88 ASP A C 1
ATOM 659 O O . ASP A 1 88 ? 22.678 14.525 -37.395 1.00 86.94 88 ASP A O 1
ATOM 663 N N . LEU A 1 89 ? 20.496 14.997 -37.647 1.00 88.25 89 LEU A N 1
ATOM 664 C CA . LEU A 1 89 ? 20.005 13.821 -36.935 1.00 88.25 89 LEU A CA 1
ATOM 665 C C . LEU A 1 89 ? 20.410 12.505 -37.616 1.00 88.25 89 LEU A C 1
ATOM 667 O O . LEU A 1 89 ? 20.774 11.550 -36.933 1.00 88.25 89 LEU A O 1
ATOM 671 N N . LEU A 1 90 ? 20.385 12.452 -38.953 1.00 90.56 90 LEU A N 1
ATOM 672 C CA . LEU A 1 90 ? 20.874 11.303 -39.719 1.00 90.56 90 LEU A CA 1
ATOM 673 C C . LEU A 1 90 ? 22.364 11.062 -39.470 1.00 90.56 90 LEU A C 1
ATOM 675 O O . LEU A 1 90 ? 22.757 9.929 -39.206 1.00 90.56 90 LEU A O 1
ATOM 679 N N . THR A 1 91 ? 23.170 12.126 -39.491 1.00 92.00 91 THR A N 1
ATOM 680 C CA . THR A 1 91 ? 24.615 12.037 -39.233 1.00 92.00 91 THR A CA 1
ATOM 681 C C . THR A 1 91 ? 24.887 11.506 -37.823 1.00 92.00 91 THR A C 1
ATOM 683 O O . THR A 1 91 ? 25.684 10.585 -37.651 1.00 92.00 91 THR A O 1
ATOM 686 N N . ASP A 1 92 ? 24.173 12.018 -36.817 1.00 91.44 92 ASP A N 1
ATOM 687 C CA . ASP A 1 92 ? 24.311 11.560 -35.433 1.00 91.44 92 ASP A CA 1
ATOM 688 C C . ASP A 1 92 ? 23.896 10.082 -35.266 1.00 91.44 92 ASP A C 1
ATOM 690 O O . ASP A 1 92 ? 24.555 9.318 -34.552 1.00 91.44 92 ASP A O 1
ATOM 694 N N . VAL A 1 93 ? 22.823 9.646 -35.941 1.00 94.19 93 VAL A N 1
ATOM 695 C CA . VAL A 1 93 ? 22.371 8.243 -35.942 1.00 94.19 93 VAL A CA 1
ATOM 696 C C . VAL A 1 93 ? 23.409 7.329 -36.596 1.00 94.19 93 VAL A C 1
ATOM 698 O O . VAL A 1 93 ? 23.760 6.303 -36.006 1.00 94.19 93 VAL A O 1
ATOM 701 N N . GLU A 1 94 ? 23.930 7.694 -37.770 1.00 94.31 94 GLU A N 1
ATOM 702 C CA . GLU A 1 94 ? 24.973 6.938 -38.473 1.00 94.31 94 GLU A CA 1
ATOM 703 C C . GLU A 1 94 ? 26.252 6.825 -37.629 1.00 94.31 94 GLU A C 1
ATOM 705 O O . GLU A 1 94 ? 26.838 5.743 -37.530 1.00 94.31 94 GLU A O 1
ATOM 710 N N . ASP A 1 95 ? 26.675 7.908 -36.975 1.00 95.38 95 ASP A N 1
ATOM 711 C CA . ASP A 1 95 ? 27.867 7.932 -36.123 1.00 95.38 95 ASP A CA 1
ATOM 712 C C . ASP A 1 95 ? 27.731 6.987 -34.922 1.00 95.38 95 ASP A C 1
ATOM 714 O O . ASP A 1 95 ? 28.634 6.187 -34.636 1.00 95.38 95 ASP A O 1
ATOM 718 N N . VAL A 1 96 ? 26.589 7.028 -34.228 1.00 95.88 96 VAL A N 1
ATOM 719 C CA . VAL A 1 96 ? 26.324 6.132 -33.093 1.00 95.88 96 VAL A CA 1
ATOM 720 C C . VAL A 1 96 ? 26.185 4.684 -33.564 1.00 95.88 96 VAL A C 1
ATOM 722 O O . VAL A 1 96 ? 26.744 3.784 -32.929 1.00 95.88 96 VAL A O 1
ATOM 725 N N . LEU A 1 97 ? 25.507 4.441 -34.688 1.00 96.00 97 LEU A N 1
ATOM 726 C CA . LEU A 1 97 ? 25.361 3.111 -35.281 1.00 96.00 97 LEU A CA 1
ATOM 727 C C . LEU A 1 97 ? 26.724 2.504 -35.632 1.00 96.00 97 LEU A C 1
ATOM 729 O O . LEU A 1 97 ? 27.041 1.393 -35.194 1.00 96.00 97 LEU A O 1
ATOM 733 N N . ASN A 1 98 ? 27.555 3.249 -36.363 1.00 95.44 98 ASN A N 1
ATOM 734 C CA . ASN A 1 98 ? 28.902 2.831 -36.742 1.00 95.44 98 ASN A CA 1
ATOM 735 C C . ASN A 1 98 ? 29.763 2.552 -35.509 1.00 95.44 98 ASN A C 1
ATOM 737 O O . ASN A 1 98 ? 30.508 1.568 -35.476 1.00 95.44 98 ASN A O 1
ATOM 741 N N . TRP A 1 99 ? 29.656 3.384 -34.472 1.00 96.62 99 TRP A N 1
ATOM 742 C CA . TRP A 1 99 ? 30.356 3.145 -33.216 1.00 96.62 99 TRP A CA 1
ATOM 743 C C . TRP A 1 99 ? 29.910 1.835 -32.549 1.00 96.62 99 TRP A C 1
ATOM 745 O O . TRP A 1 99 ? 30.770 1.017 -32.216 1.00 96.62 99 TRP A O 1
ATOM 755 N N . ILE A 1 100 ? 28.599 1.592 -32.400 1.00 95.88 100 ILE A N 1
ATOM 756 C CA . ILE A 1 100 ? 28.071 0.362 -31.781 1.00 95.88 100 ILE A CA 1
ATOM 757 C C . ILE A 1 100 ? 28.515 -0.876 -32.566 1.00 95.88 100 ILE A C 1
ATOM 759 O O . ILE A 1 100 ? 28.998 -1.845 -31.972 1.00 95.88 100 ILE A O 1
ATOM 763 N N . MET A 1 101 ? 28.378 -0.853 -33.893 1.00 94.56 101 MET A N 1
ATOM 764 C CA . MET A 1 101 ? 28.752 -1.985 -34.740 1.00 94.56 101 MET A CA 1
ATOM 765 C C . MET A 1 101 ? 30.243 -2.316 -34.635 1.00 94.56 101 MET A C 1
ATOM 767 O O . MET A 1 101 ? 30.593 -3.489 -34.495 1.00 94.56 101 MET A O 1
ATOM 771 N N . ASN A 1 102 ? 31.111 -1.301 -34.638 1.00 95.00 102 ASN A N 1
ATOM 772 C CA . ASN A 1 102 ? 32.560 -1.490 -34.576 1.00 95.00 102 ASN A CA 1
ATOM 773 C C . ASN A 1 102 ? 33.051 -1.888 -33.177 1.00 95.00 102 ASN A C 1
ATOM 775 O O . ASN A 1 102 ? 33.828 -2.830 -33.044 1.00 95.00 102 ASN A O 1
ATOM 779 N N . GLU A 1 103 ? 32.598 -1.200 -32.127 1.00 95.69 103 GLU A N 1
ATOM 780 C CA . GLU A 1 103 ? 33.041 -1.457 -30.750 1.00 95.69 103 GLU A CA 1
ATOM 781 C C . GLU A 1 103 ? 32.632 -2.860 -30.276 1.00 95.69 103 GLU A C 1
ATOM 783 O O . GLU A 1 103 ? 33.411 -3.550 -29.616 1.00 95.69 103 GLU A O 1
ATOM 788 N N . TYR A 1 104 ? 31.423 -3.300 -30.638 1.00 94.31 104 TYR A N 1
ATOM 789 C CA . TYR A 1 104 ? 30.851 -4.572 -30.184 1.00 94.31 104 TYR A CA 1
ATOM 790 C C . TYR A 1 104 ? 30.858 -5.670 -31.255 1.00 94.31 104 TYR A C 1
ATOM 792 O O . TYR A 1 104 ? 30.320 -6.752 -31.024 1.00 94.31 104 TYR A O 1
ATOM 800 N N . ASN A 1 105 ? 31.498 -5.429 -32.405 1.00 92.75 105 ASN A N 1
ATOM 801 C CA . ASN A 1 105 ? 31.579 -6.361 -33.537 1.00 92.75 105 ASN A CA 1
ATOM 802 C C . ASN A 1 105 ? 30.202 -6.925 -33.942 1.00 92.75 105 ASN A C 1
ATOM 804 O O . ASN A 1 105 ? 30.029 -8.134 -34.127 1.00 92.75 105 ASN A O 1
ATOM 808 N N . ILE A 1 106 ? 29.199 -6.050 -34.034 1.00 93.12 106 ILE A N 1
ATOM 809 C CA . ILE A 1 106 ? 27.840 -6.431 -34.419 1.00 93.12 106 ILE A CA 1
ATOM 810 C C . ILE A 1 106 ? 27.743 -6.395 -35.935 1.00 93.12 106 ILE A C 1
ATOM 812 O O . ILE A 1 106 ? 27.961 -5.361 -36.559 1.00 93.12 106 ILE A O 1
ATOM 816 N N . VAL A 1 107 ? 27.383 -7.536 -36.517 1.00 89.94 107 VAL A N 1
ATOM 817 C CA . VAL A 1 107 ? 27.107 -7.669 -37.945 1.00 89.94 107 VAL A CA 1
ATOM 818 C C . VAL A 1 107 ? 25.678 -8.164 -38.100 1.00 89.94 107 VAL A C 1
ATOM 820 O O . VAL A 1 107 ? 25.331 -9.230 -37.588 1.00 89.94 107 VAL A O 1
ATOM 823 N N . LEU A 1 108 ? 24.860 -7.367 -38.781 1.00 89.06 108 LEU A N 1
ATOM 824 C CA . LEU A 1 108 ? 23.494 -7.713 -39.160 1.00 89.06 108 LEU A CA 1
ATOM 825 C C . LEU A 1 108 ? 23.555 -8.226 -40.602 1.00 89.06 108 LEU A C 1
ATOM 827 O O . LEU A 1 108 ? 23.955 -7.499 -41.510 1.00 89.06 108 LEU A O 1
ATOM 831 N N . HIS A 1 109 ? 23.275 -9.513 -40.794 1.00 85.81 109 HIS A N 1
ATOM 832 C CA . HIS A 1 109 ? 23.410 -10.191 -42.091 1.00 85.81 109 HIS A CA 1
ATOM 833 C C . HIS A 1 109 ? 22.105 -10.183 -42.893 1.00 85.81 109 HIS A C 1
ATOM 835 O O . HIS A 1 109 ? 22.072 -10.574 -44.061 1.00 85.81 109 HIS A O 1
ATOM 841 N N . GLU A 1 110 ? 21.021 -9.779 -42.245 1.00 90.38 110 GLU A N 1
ATOM 842 C CA . GLU A 1 110 ? 19.679 -9.752 -42.776 1.00 90.38 110 GLU A CA 1
ATOM 843 C C . GLU A 1 110 ? 19.493 -8.588 -43.766 1.00 90.38 110 GLU A C 1
ATOM 845 O O . GLU A 1 110 ? 20.113 -7.532 -43.625 1.00 90.38 110 GLU A O 1
ATOM 850 N N . PRO A 1 111 ? 18.614 -8.733 -44.774 1.00 93.25 111 PRO A N 1
ATOM 851 C CA . PRO A 1 111 ? 18.235 -7.615 -45.633 1.00 93.25 111 PRO A CA 1
ATOM 852 C C . PRO A 1 111 ? 17.644 -6.459 -44.815 1.00 93.25 111 PRO A C 1
ATOM 854 O O . PRO A 1 111 ? 16.879 -6.705 -43.883 1.00 93.25 111 PRO A O 1
ATOM 857 N N . LEU A 1 112 ? 17.896 -5.209 -45.219 1.00 91.19 112 LEU A N 1
ATOM 858 C CA . LEU A 1 112 ? 17.435 -4.008 -44.503 1.00 91.19 112 LEU A CA 1
ATOM 859 C C . LEU A 1 112 ? 15.937 -4.042 -44.154 1.00 91.19 112 LEU A C 1
ATOM 861 O O . LEU A 1 112 ? 15.559 -3.794 -43.015 1.00 91.19 112 LEU A O 1
ATOM 865 N N . GLY A 1 113 ? 15.079 -4.453 -45.095 1.00 91.50 113 GLY A N 1
ATOM 866 C CA . GLY A 1 113 ? 13.639 -4.576 -44.837 1.00 91.50 113 GLY A CA 1
ATOM 867 C C . GLY A 1 113 ? 13.283 -5.571 -43.722 1.00 91.50 113 GLY A C 1
ATOM 868 O O . GLY A 1 113 ? 12.315 -5.355 -42.996 1.00 91.50 113 GLY A O 1
ATOM 869 N N . ALA A 1 114 ? 14.075 -6.634 -43.542 1.00 94.12 114 ALA A N 1
ATOM 870 C CA . ALA A 1 114 ? 13.904 -7.578 -42.439 1.00 94.12 114 ALA A CA 1
ATOM 871 C C . ALA A 1 114 ? 14.394 -6.993 -41.104 1.00 94.12 114 ALA A C 1
ATOM 873 O O . ALA A 1 114 ? 13.769 -7.238 -40.074 1.00 94.12 114 ALA A O 1
ATOM 874 N N . ILE A 1 115 ? 15.459 -6.183 -41.115 1.00 94.50 115 ILE A N 1
ATOM 875 C CA . ILE A 1 115 ? 15.946 -5.472 -39.921 1.00 94.50 115 ILE A CA 1
ATOM 876 C C . ILE A 1 115 ? 14.908 -4.447 -39.455 1.00 94.50 115 ILE A C 1
ATOM 878 O O . ILE A 1 115 ? 14.553 -4.432 -38.279 1.00 94.50 115 ILE A O 1
ATOM 882 N N . VAL A 1 116 ? 14.341 -3.658 -40.373 1.00 95.50 116 VAL A N 1
ATOM 883 C CA . VAL A 1 116 ? 13.273 -2.696 -40.053 1.00 95.50 116 VAL A CA 1
ATOM 884 C C . VAL A 1 116 ? 12.046 -3.400 -39.472 1.00 95.50 116 VAL A C 1
ATOM 886 O O . VAL A 1 116 ? 11.480 -2.945 -38.477 1.00 95.50 116 VAL A O 1
ATOM 889 N N . GLN A 1 117 ? 11.640 -4.536 -40.047 1.00 95.62 117 GLN A N 1
ATOM 890 C CA . GLN A 1 117 ? 10.542 -5.320 -39.482 1.00 95.62 117 GLN A CA 1
ATOM 891 C C . GLN A 1 117 ? 10.890 -5.855 -38.087 1.00 95.62 117 GLN A C 1
ATOM 893 O O . GLN A 1 117 ? 10.065 -5.763 -37.183 1.00 95.62 117 GLN A O 1
ATOM 898 N N . THR A 1 118 ? 12.124 -6.324 -37.888 1.00 95.62 118 THR A N 1
ATOM 899 C CA . THR A 1 118 ? 12.622 -6.773 -36.579 1.00 95.62 118 THR A CA 1
ATOM 900 C C . THR A 1 118 ? 12.575 -5.643 -35.552 1.00 95.62 118 THR A C 1
ATOM 902 O O . THR A 1 118 ? 12.145 -5.872 -34.427 1.00 95.62 118 THR A O 1
ATOM 905 N N . ALA A 1 119 ? 12.948 -4.415 -35.923 1.00 96.38 119 ALA A N 1
ATOM 906 C CA . ALA A 1 119 ? 12.855 -3.254 -35.039 1.00 96.38 119 ALA A CA 1
ATOM 907 C C . ALA A 1 119 ? 11.402 -2.982 -34.616 1.00 96.38 119 ALA A C 1
ATOM 909 O O . ALA A 1 119 ? 11.125 -2.774 -33.434 1.00 96.38 119 ALA A O 1
ATOM 910 N N . ARG A 1 120 ? 10.454 -3.044 -35.562 1.00 96.06 120 ARG A N 1
ATOM 911 C CA . ARG A 1 120 ? 9.018 -2.871 -35.279 1.00 96.06 120 ARG A CA 1
ATOM 912 C C . ARG A 1 120 ? 8.482 -3.969 -34.364 1.00 96.06 120 ARG A C 1
ATOM 914 O O . ARG A 1 120 ? 7.812 -3.664 -33.378 1.00 96.06 120 ARG A O 1
ATOM 921 N N . ASP A 1 121 ? 8.807 -5.223 -34.658 1.00 96.31 121 ASP A N 1
ATOM 922 C CA . ASP A 1 121 ? 8.397 -6.371 -33.848 1.00 96.31 121 ASP A CA 1
ATOM 923 C C . ASP A 1 121 ? 8.983 -6.279 -32.434 1.00 96.31 121 ASP A C 1
ATOM 925 O O . ASP A 1 121 ? 8.282 -6.530 -31.452 1.00 96.31 121 ASP A O 1
ATOM 929 N N . LEU A 1 122 ? 10.233 -5.824 -32.318 1.00 95.88 122 LEU A N 1
ATOM 930 C CA . LEU A 1 122 ? 10.903 -5.617 -31.043 1.00 95.88 122 LEU A CA 1
ATOM 931 C C . LEU A 1 122 ? 10.220 -4.530 -30.206 1.00 95.88 122 LEU A C 1
ATOM 933 O O . LEU A 1 122 ? 9.970 -4.745 -29.022 1.00 95.88 122 LEU A O 1
ATOM 937 N N . VAL A 1 123 ? 9.859 -3.387 -30.800 1.00 95.44 123 VAL A N 1
ATOM 938 C CA . VAL A 1 123 ? 9.094 -2.334 -30.104 1.00 95.44 123 VAL A CA 1
ATOM 939 C C . VAL A 1 123 ? 7.773 -2.887 -29.558 1.00 95.44 123 VAL A C 1
ATOM 941 O O . VAL A 1 123 ? 7.421 -2.623 -28.404 1.00 95.44 123 VAL A O 1
ATOM 944 N N . VAL A 1 124 ? 7.058 -3.691 -30.350 1.00 95.50 124 VAL A N 1
ATOM 945 C CA . VAL A 1 124 ? 5.798 -4.324 -29.928 1.00 95.50 124 VAL A CA 1
ATOM 946 C C . VAL A 1 124 ? 6.033 -5.330 -28.800 1.00 95.50 124 VAL A C 1
ATOM 948 O O . VAL A 1 124 ? 5.319 -5.300 -27.796 1.00 95.50 124 VAL A O 1
ATOM 951 N N . GLU A 1 125 ? 7.040 -6.197 -28.917 1.00 95.69 125 GLU A N 1
ATOM 952 C CA . GLU A 1 125 ? 7.386 -7.179 -27.885 1.00 95.69 125 GLU A CA 1
ATOM 953 C C . GLU A 1 125 ? 7.725 -6.492 -26.555 1.00 95.69 125 GLU A C 1
ATOM 955 O O . GLU A 1 125 ? 7.197 -6.860 -25.498 1.00 95.69 125 GLU A O 1
ATOM 960 N N . LEU A 1 126 ? 8.568 -5.462 -26.609 1.00 95.25 126 LEU A N 1
ATOM 961 C CA . LEU A 1 126 ? 8.971 -4.663 -25.459 1.00 95.25 126 LEU A CA 1
ATOM 962 C C . LEU A 1 126 ? 7.775 -3.956 -24.818 1.00 95.25 126 LEU A C 1
ATOM 964 O O . LEU A 1 126 ? 7.645 -3.964 -23.594 1.00 95.25 126 LEU A O 1
ATOM 968 N N . ALA A 1 127 ? 6.859 -3.407 -25.619 1.00 94.94 127 ALA A N 1
ATOM 969 C CA . ALA A 1 127 ? 5.628 -2.803 -25.117 1.00 94.94 127 ALA A CA 1
ATOM 970 C C . ALA A 1 127 ? 4.728 -3.829 -24.405 1.00 94.94 127 ALA A C 1
ATOM 972 O O . ALA A 1 127 ? 4.168 -3.536 -23.348 1.00 94.94 127 ALA A O 1
ATOM 973 N N . VAL A 1 128 ? 4.612 -5.051 -24.937 1.00 95.38 128 VAL A N 1
ATOM 974 C CA . VAL A 1 128 ? 3.836 -6.133 -24.308 1.00 95.38 128 VAL A CA 1
ATOM 975 C C . VAL A 1 128 ? 4.460 -6.562 -22.979 1.00 95.38 128 VAL A C 1
ATOM 977 O O . VAL A 1 128 ? 3.730 -6.738 -22.000 1.00 95.38 128 VAL A O 1
ATOM 980 N N . LYS A 1 129 ? 5.789 -6.715 -22.913 1.00 94.12 129 LYS A N 1
ATOM 981 C CA . LYS A 1 129 ? 6.501 -7.041 -21.663 1.00 94.12 129 LYS A CA 1
ATOM 982 C C . LYS A 1 129 ? 6.345 -5.933 -20.626 1.00 94.12 129 LYS A C 1
ATOM 984 O O . LYS A 1 129 ? 5.937 -6.207 -19.502 1.00 94.12 129 LYS A O 1
ATOM 989 N N . ALA A 1 130 ? 6.574 -4.688 -21.030 1.00 95.19 130 ALA A N 1
ATOM 990 C CA . ALA A 1 130 ? 6.409 -3.513 -20.185 1.00 95.19 130 ALA A CA 1
ATOM 991 C C . ALA A 1 130 ? 4.996 -3.394 -19.602 1.00 95.19 130 ALA A C 1
ATOM 993 O O . ALA A 1 130 ? 4.831 -3.187 -18.401 1.00 95.19 130 ALA A O 1
ATOM 994 N N . LYS A 1 131 ? 3.969 -3.632 -20.424 1.00 94.56 131 LYS A N 1
ATOM 995 C CA . LYS A 1 131 ? 2.572 -3.610 -19.984 1.00 94.56 131 LYS A CA 1
ATOM 996 C C . LYS A 1 131 ? 2.273 -4.646 -18.897 1.00 94.56 131 LYS A C 1
ATOM 998 O O . LYS A 1 131 ? 1.473 -4.362 -18.009 1.00 94.56 131 LYS A O 1
ATOM 1003 N N . LYS A 1 132 ? 2.895 -5.832 -18.936 1.00 92.06 132 LYS A N 1
ATOM 1004 C CA . LYS A 1 132 ? 2.732 -6.851 -17.877 1.00 92.06 132 LYS A CA 1
ATOM 1005 C C . LYS A 1 132 ? 3.279 -6.380 -16.529 1.00 92.06 132 LYS A C 1
ATOM 1007 O O . LYS A 1 132 ? 2.734 -6.769 -15.505 1.00 92.06 132 LYS A O 1
ATOM 1012 N N . LEU A 1 133 ? 4.297 -5.523 -16.551 1.00 92.69 133 LEU A N 1
ATOM 1013 C CA . LEU A 1 133 ? 4.907 -4.905 -15.372 1.00 92.69 133 LEU A CA 1
ATOM 1014 C C . LEU A 1 133 ? 4.232 -3.578 -14.975 1.00 92.69 133 LEU A C 1
ATOM 1016 O O . LEU A 1 133 ? 4.692 -2.903 -14.062 1.00 92.69 133 LEU A O 1
ATOM 1020 N N . GLY A 1 134 ? 3.155 -3.182 -15.663 1.00 91.56 134 GLY A N 1
ATOM 1021 C CA . GLY A 1 134 ? 2.428 -1.941 -15.387 1.00 91.56 134 GLY A CA 1
ATOM 1022 C C . GLY A 1 134 ? 3.041 -0.674 -15.997 1.00 91.56 134 GLY A C 1
ATOM 1023 O O . GLY A 1 134 ? 2.548 0.414 -15.712 1.00 91.56 134 GLY A O 1
ATOM 1024 N N . PHE A 1 135 ? 4.064 -0.785 -16.855 1.00 95.81 135 PHE A N 1
ATOM 1025 C CA . PHE A 1 135 ? 4.617 0.363 -17.581 1.00 95.81 135 PHE A CA 1
ATOM 1026 C C . PHE A 1 135 ? 3.815 0.629 -18.860 1.00 95.81 135 PHE A C 1
ATOM 1028 O O . PHE A 1 135 ? 4.017 -0.011 -19.897 1.00 95.81 135 PHE A O 1
ATOM 1035 N N . THR A 1 136 ? 2.876 1.569 -18.774 1.00 91.94 136 THR A N 1
ATOM 1036 C CA . THR A 1 136 ? 2.013 1.993 -19.888 1.00 91.94 136 THR A CA 1
ATOM 1037 C C . THR A 1 136 ? 1.950 3.519 -19.970 1.00 91.94 136 THR A C 1
ATOM 1039 O O . THR A 1 136 ? 0.899 4.083 -19.660 1.00 91.94 136 THR A O 1
ATOM 1042 N N . PRO A 1 137 ? 3.058 4.187 -20.340 1.00 88.12 137 PRO A N 1
ATOM 1043 C CA . PRO A 1 137 ? 3.068 5.638 -20.480 1.00 88.12 137 PRO A CA 1
ATOM 1044 C C . PRO A 1 137 ? 2.107 6.083 -21.588 1.00 88.12 137 PRO A C 1
ATOM 1046 O O . PRO A 1 137 ? 1.957 5.394 -22.604 1.00 88.12 137 PRO A O 1
ATOM 1049 N N . SER A 1 138 ? 1.455 7.219 -21.366 1.00 84.81 138 SER A N 1
ATOM 1050 C CA . SER A 1 138 ? 0.618 7.920 -22.334 1.00 84.81 138 SER A CA 1
ATOM 1051 C C . SER A 1 138 ? 1.377 9.089 -22.961 1.00 84.81 138 SER A C 1
ATOM 1053 O O . SER A 1 138 ? 2.244 9.678 -22.322 1.00 84.81 138 SER A O 1
ATOM 1055 N N . ASP A 1 139 ? 1.004 9.482 -24.180 1.00 75.69 139 ASP A N 1
ATOM 1056 C CA . ASP A 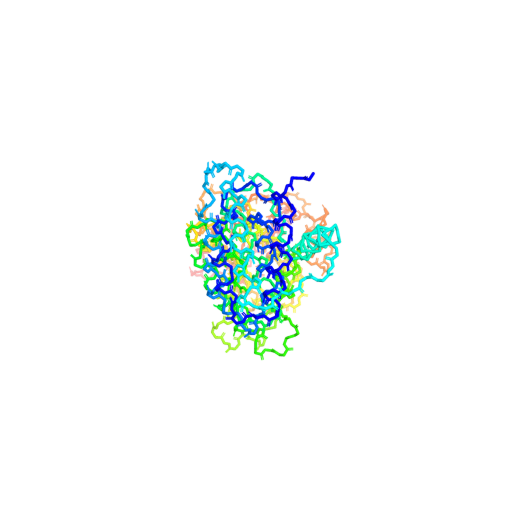1 139 ? 1.606 10.643 -24.860 1.00 75.69 139 ASP A CA 1
ATOM 1057 C C . ASP A 1 139 ? 1.348 11.970 -24.113 1.00 75.69 139 ASP A C 1
ATOM 1059 O O . ASP A 1 139 ? 1.975 12.985 -24.397 1.00 75.69 139 ASP A O 1
ATOM 1063 N N . SER A 1 140 ? 0.409 11.977 -23.158 1.00 82.69 140 SER A N 1
ATOM 1064 C CA . SER A 1 140 ? 0.102 13.126 -22.299 1.00 82.69 140 SER A CA 1
ATOM 1065 C C . SER A 1 140 ? 0.818 13.111 -20.946 1.00 82.69 140 SER A C 1
ATOM 1067 O O . SER A 1 140 ? 0.659 14.059 -20.174 1.00 82.69 140 SER A O 1
ATOM 1069 N N . ASP A 1 141 ? 1.562 12.049 -20.630 1.00 87.31 141 ASP A N 1
ATOM 1070 C CA . ASP A 1 141 ? 2.247 11.929 -19.345 1.00 87.31 141 ASP A CA 1
ATOM 1071 C C . ASP A 1 141 ? 3.445 12.883 -19.284 1.00 87.31 141 ASP A C 1
ATOM 1073 O O . ASP A 1 141 ? 4.204 13.037 -20.241 1.00 87.31 141 ASP A O 1
ATOM 1077 N N . SER A 1 142 ? 3.647 13.513 -18.126 1.00 88.69 142 SER A N 1
ATOM 1078 C CA . SER A 1 142 ? 4.860 14.296 -17.887 1.00 88.69 142 SER A CA 1
ATOM 1079 C C . SER A 1 142 ? 6.095 13.380 -17.800 1.00 88.69 142 SER A C 1
ATOM 1081 O O . SER A 1 142 ? 5.960 12.224 -17.389 1.00 88.69 142 SER A O 1
ATOM 1083 N N . PRO A 1 143 ? 7.319 13.867 -18.089 1.00 88.19 143 PRO A N 1
ATOM 1084 C CA . PRO A 1 143 ? 8.537 13.070 -17.913 1.00 88.19 143 PRO A CA 1
ATOM 1085 C C . PRO A 1 143 ? 8.674 12.471 -16.504 1.00 88.19 143 PRO A C 1
ATOM 1087 O O . PRO A 1 143 ? 9.089 11.323 -16.358 1.00 88.19 143 PRO A O 1
ATOM 1090 N N . THR A 1 144 ? 8.246 13.205 -15.470 1.00 90.88 144 THR A N 1
ATOM 1091 C CA . THR A 1 144 ? 8.210 12.726 -14.080 1.00 90.88 144 THR A CA 1
ATOM 1092 C C . THR A 1 144 ? 7.211 11.582 -13.882 1.00 90.88 144 THR A C 1
ATOM 1094 O O . THR A 1 144 ? 7.524 10.610 -13.198 1.00 90.88 144 THR A O 1
ATOM 1097 N N . ASP A 1 145 ? 6.027 11.650 -14.499 1.00 92.44 145 ASP A N 1
ATOM 1098 C CA . ASP A 1 145 ? 5.032 10.570 -14.439 1.00 92.44 145 ASP A CA 1
ATOM 1099 C C . ASP A 1 145 ? 5.515 9.310 -15.171 1.00 92.44 145 ASP A C 1
ATOM 1101 O O . ASP A 1 145 ? 5.351 8.193 -14.666 1.00 92.44 145 ASP A O 1
ATOM 1105 N N . ILE A 1 146 ? 6.172 9.486 -16.323 1.00 93.31 146 ILE A N 1
ATOM 1106 C CA . ILE A 1 146 ? 6.819 8.399 -17.068 1.00 93.31 146 ILE A CA 1
ATOM 1107 C C . ILE A 1 146 ? 7.918 7.764 -16.207 1.00 93.31 146 ILE A C 1
ATOM 1109 O O . ILE A 1 146 ? 7.958 6.537 -16.078 1.00 93.31 146 ILE A O 1
ATOM 1113 N N . LEU A 1 147 ? 8.768 8.575 -15.567 1.00 94.75 147 LEU A N 1
ATOM 1114 C CA . LEU A 1 147 ? 9.822 8.100 -14.669 1.00 94.75 147 LEU A CA 1
ATOM 1115 C C . LEU A 1 147 ? 9.245 7.323 -13.483 1.00 94.75 147 LEU A C 1
ATOM 1117 O O . LEU A 1 147 ? 9.724 6.235 -13.172 1.00 94.75 147 LEU A O 1
ATOM 1121 N N . LEU A 1 148 ? 8.185 7.830 -12.848 1.00 95.69 148 LEU A N 1
ATOM 1122 C CA . LEU A 1 148 ? 7.498 7.139 -11.758 1.00 95.69 148 LEU A CA 1
ATOM 1123 C C . LEU A 1 148 ? 6.940 5.785 -12.206 1.00 95.69 148 LEU A C 1
ATOM 1125 O O . LEU A 1 148 ? 7.112 4.784 -11.506 1.00 95.69 148 LEU A O 1
ATOM 1129 N N . SER A 1 149 ? 6.279 5.737 -13.365 1.00 95.56 149 SER A N 1
ATOM 1130 C CA . SER A 1 149 ? 5.758 4.490 -13.933 1.00 95.56 149 SER A CA 1
ATOM 1131 C C . SER A 1 149 ? 6.888 3.496 -14.215 1.00 95.56 149 SER A C 1
ATOM 1133 O O . SER A 1 149 ? 6.778 2.317 -13.867 1.00 95.56 149 SER A O 1
ATOM 1135 N N . PHE A 1 150 ? 8.005 3.974 -14.772 1.00 96.62 150 PHE A N 1
ATOM 1136 C CA . PHE A 1 150 ? 9.192 3.163 -15.016 1.00 96.62 150 PHE A CA 1
ATOM 1137 C C . PHE A 1 150 ? 9.791 2.624 -13.714 1.00 96.62 150 PHE A C 1
ATOM 1139 O O . PHE A 1 150 ? 10.035 1.424 -13.624 1.00 96.62 150 PHE A O 1
ATOM 1146 N N . VAL A 1 151 ? 9.987 3.465 -12.692 1.00 96.38 151 VAL A N 1
ATOM 1147 C CA . VAL A 1 151 ? 10.551 3.046 -11.400 1.00 96.38 151 VAL A CA 1
ATOM 1148 C C . VAL A 1 151 ? 9.675 1.980 -10.750 1.00 96.38 151 VAL A C 1
ATOM 1150 O O . VAL A 1 151 ? 10.200 0.950 -10.343 1.00 96.38 151 VAL A O 1
ATOM 1153 N N . LYS A 1 152 ? 8.346 2.152 -10.733 1.00 95.56 152 LYS A N 1
ATOM 1154 C CA . LYS A 1 152 ? 7.419 1.126 -10.222 1.00 95.56 152 LYS A CA 1
ATOM 1155 C C . LYS A 1 152 ? 7.558 -0.201 -10.970 1.00 95.56 152 LYS A C 1
ATOM 1157 O O . LYS A 1 152 ? 7.704 -1.249 -10.342 1.00 95.56 152 LYS A O 1
ATOM 1162 N N . ALA A 1 153 ? 7.550 -0.156 -12.302 1.00 96.00 153 ALA A N 1
ATOM 1163 C CA . ALA A 1 153 ? 7.683 -1.349 -13.131 1.00 96.00 153 ALA A CA 1
ATOM 1164 C C . ALA A 1 153 ? 9.052 -2.021 -12.963 1.00 96.00 153 ALA A C 1
ATOM 1166 O O . ALA A 1 153 ? 9.142 -3.248 -12.938 1.00 96.00 153 ALA A O 1
ATOM 1167 N N . LYS A 1 154 ? 10.120 -1.230 -12.814 1.00 95.62 154 LYS A N 1
ATOM 1168 C CA . LYS A 1 154 ? 11.476 -1.741 -12.630 1.00 95.62 154 LYS A CA 1
ATOM 1169 C C . LYS A 1 154 ? 11.682 -2.331 -11.241 1.00 95.62 154 LYS A C 1
ATOM 1171 O O . LYS A 1 154 ? 12.336 -3.358 -11.123 1.00 95.62 154 LYS A O 1
ATOM 1176 N N . THR A 1 155 ? 11.084 -1.738 -10.211 1.00 94.94 155 THR A N 1
ATOM 1177 C CA . THR A 1 155 ? 11.019 -2.327 -8.870 1.00 94.94 155 THR A CA 1
ATOM 1178 C C . THR A 1 155 ? 10.322 -3.685 -8.904 1.00 94.94 155 THR A C 1
ATOM 1180 O O . THR A 1 155 ? 10.858 -4.642 -8.353 1.00 94.94 155 THR A O 1
ATOM 1183 N N . LEU A 1 156 ? 9.185 -3.799 -9.599 1.00 94.06 156 LEU A N 1
ATOM 1184 C CA . LEU A 1 156 ? 8.490 -5.076 -9.757 1.00 94.06 156 LEU A CA 1
ATOM 1185 C C . LEU A 1 156 ? 9.347 -6.106 -10.516 1.00 94.06 156 LEU A C 1
ATOM 1187 O O . LEU A 1 156 ? 9.473 -7.244 -10.080 1.00 94.06 156 LEU A O 1
ATOM 1191 N N . GLU A 1 157 ? 9.986 -5.718 -11.617 1.00 94.12 157 GLU A N 1
ATOM 1192 C CA . GLU A 1 157 ? 10.848 -6.629 -12.379 1.00 94.12 157 GLU A CA 1
ATOM 1193 C C . GLU A 1 157 ? 12.046 -7.120 -11.558 1.00 94.12 157 GLU A C 1
ATOM 1195 O O . GLU A 1 157 ? 12.305 -8.320 -11.500 1.00 94.12 157 GLU A O 1
ATOM 1200 N N . LEU A 1 158 ? 12.739 -6.215 -10.866 1.00 92.69 158 LEU A N 1
ATOM 1201 C CA . LEU A 1 158 ? 13.888 -6.575 -10.039 1.00 92.69 158 LEU A CA 1
ATOM 1202 C C . LEU A 1 158 ? 13.483 -7.391 -8.806 1.00 92.69 158 LEU A C 1
ATOM 1204 O O . LEU A 1 158 ? 14.287 -8.187 -8.319 1.00 92.69 158 LEU A O 1
ATOM 1208 N N . SER A 1 159 ? 12.248 -7.244 -8.317 1.00 91.69 159 SER A N 1
ATOM 1209 C CA . SER A 1 159 ? 11.754 -8.019 -7.175 1.00 91.69 159 SER A CA 1
ATOM 1210 C C . SER A 1 159 ? 11.639 -9.524 -7.433 1.00 91.69 159 SER A C 1
ATOM 1212 O O . SER A 1 159 ? 11.661 -10.294 -6.481 1.00 91.69 159 SER A O 1
ATOM 1214 N N . LEU A 1 160 ? 11.658 -9.955 -8.703 1.00 89.50 160 LEU A N 1
ATOM 1215 C CA . LEU A 1 160 ? 11.798 -11.369 -9.080 1.00 89.50 160 LEU A CA 1
ATOM 1216 C C . LEU A 1 160 ? 13.144 -11.975 -8.644 1.00 89.50 160 LEU A C 1
ATOM 1218 O O . LEU A 1 160 ? 13.284 -13.194 -8.561 1.00 89.50 160 LEU A O 1
ATOM 1222 N N . TYR A 1 161 ? 14.153 -11.131 -8.416 1.00 89.12 161 TYR A N 1
ATOM 1223 C CA . TYR A 1 161 ? 15.520 -11.542 -8.089 1.00 89.12 161 TYR A CA 1
ATOM 1224 C C . TYR A 1 161 ? 15.973 -11.054 -6.710 1.00 89.12 161 TYR A C 1
ATOM 1226 O O . TYR A 1 161 ? 16.869 -11.650 -6.110 1.00 89.12 161 TYR A O 1
ATOM 1234 N N . TYR A 1 162 ? 15.374 -9.970 -6.212 1.00 87.88 162 TYR A N 1
ATOM 1235 C CA . TYR A 1 162 ? 15.727 -9.326 -4.953 1.00 87.88 162 TYR A CA 1
ATOM 1236 C C . TYR A 1 162 ? 14.508 -9.205 -4.041 1.00 87.88 162 TYR A C 1
ATOM 1238 O O . TYR A 1 162 ? 13.565 -8.480 -4.344 1.00 87.88 162 TYR A O 1
ATOM 1246 N N . ASN A 1 163 ? 14.569 -9.839 -2.871 1.00 82.12 163 ASN A N 1
ATOM 1247 C CA . ASN A 1 163 ? 13.500 -9.725 -1.879 1.00 82.12 163 ASN A CA 1
ATOM 1248 C C . ASN A 1 163 ? 13.558 -8.403 -1.096 1.00 82.12 163 ASN A C 1
ATOM 1250 O O . ASN A 1 163 ? 12.517 -7.836 -0.767 1.00 82.12 163 ASN A O 1
ATOM 1254 N N . ASP A 1 164 ? 14.763 -7.889 -0.823 1.00 85.06 164 ASP A N 1
ATOM 1255 C CA . ASP A 1 164 ? 14.940 -6.637 -0.084 1.00 85.06 164 ASP A CA 1
ATOM 1256 C C . ASP A 1 164 ? 14.767 -5.415 -0.994 1.00 85.06 164 ASP A C 1
ATOM 1258 O O . ASP A 1 164 ? 15.653 -5.062 -1.782 1.00 85.06 164 ASP A O 1
ATOM 1262 N N . VAL A 1 165 ? 13.635 -4.730 -0.823 1.00 86.12 165 VAL A N 1
ATOM 1263 C CA . VAL A 1 165 ? 13.279 -3.520 -1.574 1.00 86.12 165 VAL A CA 1
ATOM 1264 C C . VAL A 1 165 ? 14.237 -2.343 -1.362 1.00 86.12 165 VAL A C 1
ATOM 1266 O O . VAL A 1 165 ? 14.275 -1.444 -2.202 1.00 86.12 165 VAL A O 1
ATOM 1269 N N . GLN A 1 166 ? 15.049 -2.330 -0.296 1.00 86.00 166 GLN A N 1
ATOM 1270 C CA . GLN A 1 166 ? 16.054 -1.276 -0.091 1.00 86.00 166 GLN A CA 1
ATOM 1271 C C . GLN A 1 166 ? 17.177 -1.330 -1.130 1.00 86.00 166 GLN A C 1
ATOM 1273 O O . GLN A 1 166 ? 17.803 -0.312 -1.425 1.00 86.00 166 GLN A O 1
ATOM 1278 N N . THR A 1 167 ? 17.380 -2.483 -1.771 1.00 88.00 167 THR A N 1
ATOM 1279 C CA . THR A 1 167 ? 18.322 -2.637 -2.891 1.00 88.00 167 THR A CA 1
ATOM 1280 C C . THR A 1 167 ? 17.984 -1.690 -4.055 1.00 88.00 167 THR A C 1
ATOM 1282 O O . THR A 1 167 ? 18.864 -1.289 -4.816 1.00 88.00 167 THR A O 1
ATOM 1285 N N . PHE A 1 168 ? 16.718 -1.273 -4.174 1.00 92.56 168 PHE A N 1
ATOM 1286 C CA . PHE A 1 168 ? 16.225 -0.402 -5.243 1.00 92.56 168 PHE A CA 1
ATOM 1287 C C . PHE A 1 168 ? 16.393 1.096 -4.952 1.00 92.56 168 PHE A C 1
ATOM 1289 O O . PHE A 1 168 ? 16.006 1.923 -5.777 1.00 92.56 168 PHE A O 1
ATOM 1296 N N . HIS A 1 169 ? 17.004 1.463 -3.820 1.00 93.50 169 HIS A N 1
ATOM 1297 C CA . HIS A 1 169 ? 17.175 2.853 -3.393 1.00 93.50 169 HIS A CA 1
ATOM 1298 C C . HIS A 1 169 ? 17.743 3.807 -4.466 1.00 93.50 169 HIS A C 1
ATOM 1300 O O . HIS A 1 169 ? 17.233 4.923 -4.564 1.00 93.50 169 HIS A O 1
ATOM 1306 N N . PRO A 1 170 ? 18.711 3.419 -5.327 1.00 95.56 170 PRO A N 1
ATOM 1307 C CA . PRO A 1 170 ? 19.183 4.309 -6.390 1.00 95.56 170 PRO A CA 1
ATOM 1308 C C . PRO A 1 170 ? 18.078 4.782 -7.349 1.00 95.56 170 PRO A C 1
ATOM 1310 O O . PRO A 1 170 ? 18.106 5.930 -7.774 1.00 95.56 170 PRO A O 1
ATOM 1313 N N . LEU A 1 171 ? 17.082 3.938 -7.650 1.00 95.19 171 LEU A N 1
ATOM 1314 C CA . LEU A 1 171 ? 15.931 4.318 -8.483 1.00 95.19 171 LEU A CA 1
ATOM 1315 C C . LEU A 1 171 ? 14.991 5.277 -7.742 1.00 95.19 171 LEU A C 1
ATOM 1317 O O . LEU A 1 171 ? 14.432 6.191 -8.340 1.00 95.19 171 LEU A O 1
ATOM 1321 N N . PHE A 1 172 ? 14.830 5.080 -6.434 1.00 95.88 172 PHE A N 1
ATOM 1322 C CA . PHE A 1 172 ? 13.976 5.905 -5.579 1.00 95.88 172 PHE A CA 1
ATOM 1323 C C . PHE A 1 172 ? 14.504 7.332 -5.418 1.00 95.88 172 PHE A C 1
ATOM 1325 O O . PHE A 1 172 ? 13.714 8.271 -5.349 1.00 95.88 172 PHE A O 1
ATOM 1332 N N . LEU A 1 173 ? 15.828 7.509 -5.406 1.00 95.38 173 LEU A N 1
ATOM 1333 C CA . LEU A 1 173 ? 16.457 8.829 -5.311 1.00 95.38 173 LEU A CA 1
ATOM 1334 C C . LEU A 1 173 ? 16.111 9.747 -6.492 1.00 95.38 173 LEU A C 1
ATOM 1336 O O . LEU A 1 173 ? 16.028 10.956 -6.297 1.00 95.38 173 LEU A O 1
ATOM 1340 N N . LEU A 1 174 ? 15.848 9.195 -7.682 1.00 93.94 174 LEU A N 1
ATOM 1341 C CA . LEU A 1 174 ? 15.475 9.983 -8.865 1.00 93.94 174 LEU A CA 1
ATOM 1342 C C . LEU A 1 174 ? 14.141 10.723 -8.703 1.00 93.94 174 LEU A C 1
ATOM 1344 O O . LEU A 1 174 ? 13.896 11.725 -9.363 1.00 93.94 174 LEU A O 1
ATOM 1348 N N . LEU A 1 175 ? 13.264 10.214 -7.838 1.00 94.88 175 LEU A N 1
ATOM 1349 C CA . LEU A 1 175 ? 11.919 10.741 -7.608 1.00 94.88 175 LEU A CA 1
ATOM 1350 C C . LEU A 1 175 ? 11.816 11.457 -6.257 1.00 94.88 175 LEU A C 1
ATOM 1352 O O . LEU A 1 175 ? 10.721 11.675 -5.732 1.00 94.88 175 LEU A O 1
ATOM 1356 N N . GLN A 1 176 ? 12.955 11.813 -5.656 1.00 90.19 176 GLN A N 1
ATOM 1357 C CA . GLN A 1 176 ? 12.968 12.510 -4.381 1.00 90.19 176 GLN A CA 1
ATOM 1358 C C . GLN A 1 176 ? 12.243 13.858 -4.502 1.00 90.19 176 GLN A C 1
ATOM 1360 O O . GLN A 1 176 ? 12.592 14.706 -5.317 1.00 90.19 176 GLN A O 1
ATOM 1365 N N . GLY A 1 177 ? 11.238 14.064 -3.649 1.00 88.75 177 GLY A N 1
ATOM 1366 C CA . GLY A 1 177 ? 10.412 15.273 -3.655 1.00 88.75 177 GLY A CA 1
ATOM 1367 C C . GLY A 1 177 ? 9.157 15.186 -4.528 1.00 88.75 177 GLY A C 1
ATOM 1368 O O . GLY A 1 177 ? 8.311 16.070 -4.418 1.00 88.75 177 GLY A O 1
ATOM 1369 N N . ASP A 1 178 ? 8.979 14.125 -5.323 1.00 94.38 178 ASP A N 1
ATOM 1370 C CA . ASP A 1 178 ? 7.720 13.879 -6.028 1.00 94.38 178 ASP A CA 1
ATOM 1371 C C . ASP A 1 178 ? 6.639 13.360 -5.061 1.00 94.38 178 ASP A C 1
ATOM 1373 O O . ASP A 1 178 ? 6.865 12.445 -4.258 1.00 94.38 178 ASP A O 1
ATOM 1377 N N . GLU A 1 179 ? 5.442 13.950 -5.113 1.00 94.56 179 GLU A N 1
ATOM 1378 C CA . GLU A 1 179 ? 4.355 13.620 -4.183 1.00 94.56 179 GLU A CA 1
ATOM 1379 C C . GLU A 1 179 ? 3.759 12.235 -4.470 1.00 94.56 179 GLU A C 1
ATOM 1381 O O . GLU A 1 179 ? 3.484 11.476 -3.534 1.00 94.56 179 GLU A O 1
ATOM 1386 N N . LYS A 1 180 ? 3.597 11.870 -5.750 1.00 95.38 180 LYS A N 1
ATOM 1387 C CA . LYS A 1 180 ? 3.032 10.573 -6.155 1.00 95.38 180 LYS A CA 1
ATOM 1388 C C . LYS A 1 180 ? 3.974 9.428 -5.777 1.00 95.38 180 LYS A C 1
ATOM 1390 O O . LYS A 1 180 ? 3.520 8.385 -5.296 1.00 95.38 180 LYS A O 1
ATOM 1395 N N . PHE A 1 181 ? 5.278 9.631 -5.941 1.00 96.19 181 PHE A N 1
ATOM 1396 C CA . PHE A 1 181 ? 6.320 8.739 -5.456 1.00 96.19 181 PHE A CA 1
ATOM 1397 C C . PHE A 1 181 ? 6.299 8.647 -3.934 1.00 96.19 181 PHE A C 1
ATOM 1399 O O . PHE A 1 181 ? 6.239 7.544 -3.401 1.00 96.19 181 PHE A O 1
ATOM 1406 N N . SER A 1 182 ? 6.278 9.782 -3.230 1.00 96.31 182 SER A N 1
ATOM 1407 C CA . SER A 1 182 ? 6.252 9.811 -1.763 1.00 96.31 182 SER A CA 1
ATOM 1408 C C . SER A 1 182 ? 5.040 9.064 -1.201 1.00 96.31 182 SER A C 1
ATOM 1410 O O . SER A 1 182 ? 5.175 8.322 -0.229 1.00 96.31 182 SER A O 1
ATOM 1412 N N . SER A 1 183 ? 3.873 9.207 -1.834 1.00 96.31 183 SER A N 1
ATOM 1413 C CA . SER A 1 183 ? 2.659 8.464 -1.488 1.00 96.31 183 SER A CA 1
ATOM 1414 C C . SER A 1 183 ? 2.846 6.955 -1.660 1.00 96.31 183 SER A C 1
ATOM 1416 O O . SER A 1 183 ? 2.604 6.189 -0.728 1.00 96.31 183 SER A O 1
ATOM 1418 N N . TRP A 1 184 ? 3.350 6.518 -2.817 1.00 96.00 184 TRP A N 1
ATOM 1419 C CA . TRP A 1 184 ? 3.601 5.101 -3.087 1.00 96.00 184 TRP A CA 1
ATOM 1420 C C . TRP A 1 184 ? 4.686 4.500 -2.182 1.00 96.00 184 TRP A C 1
ATOM 1422 O O . TRP A 1 184 ? 4.516 3.403 -1.655 1.00 96.00 184 TRP A O 1
ATOM 1432 N N . TYR A 1 185 ? 5.787 5.215 -1.954 1.00 96.12 185 TYR A N 1
ATOM 1433 C CA . TYR A 1 185 ? 6.886 4.741 -1.120 1.00 96.12 185 TYR A CA 1
ATOM 1434 C C . TYR A 1 185 ? 6.452 4.572 0.340 1.00 96.12 185 TYR A C 1
ATOM 1436 O O . TYR A 1 185 ? 6.635 3.500 0.913 1.00 96.12 185 TYR A O 1
ATOM 1444 N N . ASN A 1 186 ? 5.836 5.600 0.935 1.00 96.69 186 ASN A N 1
ATOM 1445 C CA . ASN A 1 186 ? 5.417 5.560 2.339 1.00 96.69 186 ASN A CA 1
ATOM 1446 C C . ASN A 1 186 ? 4.185 4.676 2.572 1.00 96.69 186 ASN A C 1
ATOM 1448 O O . ASN A 1 186 ? 3.963 4.230 3.693 1.00 96.69 186 ASN A O 1
ATOM 1452 N N . GLY A 1 187 ? 3.388 4.433 1.533 1.00 96.12 187 GLY A N 1
ATOM 1453 C CA . GLY A 1 187 ? 2.161 3.654 1.620 1.00 96.12 187 GLY A CA 1
ATOM 1454 C C . GLY A 1 187 ? 2.271 2.192 1.200 1.00 96.12 187 GLY A C 1
ATOM 1455 O O . GLY A 1 187 ? 1.503 1.372 1.683 1.00 96.12 187 GLY A O 1
ATOM 1456 N N . VAL A 1 188 ? 3.220 1.838 0.331 1.00 95.00 188 VAL A N 1
ATOM 1457 C CA . VAL A 1 188 ? 3.362 0.470 -0.202 1.00 95.00 188 VAL A CA 1
ATOM 1458 C C . VAL A 1 188 ? 4.749 -0.087 0.083 1.00 95.00 188 VAL A C 1
ATOM 1460 O O . VAL A 1 188 ? 4.875 -1.119 0.737 1.00 95.00 188 VAL A O 1
ATOM 1463 N N . VAL A 1 189 ? 5.803 0.603 -0.364 1.00 94.50 189 VAL A N 1
ATOM 1464 C CA . VAL A 1 189 ? 7.178 0.074 -0.313 1.00 94.50 189 VAL A CA 1
ATOM 1465 C C . VAL A 1 189 ? 7.683 -0.054 1.124 1.00 94.50 189 VAL A C 1
ATOM 1467 O O . VAL A 1 189 ? 8.150 -1.121 1.519 1.00 94.50 189 VAL A O 1
ATOM 1470 N N . ALA A 1 190 ? 7.587 1.012 1.921 1.00 94.62 190 ALA A N 1
ATOM 1471 C CA . ALA A 1 190 ? 8.046 1.010 3.307 1.00 94.62 190 ALA A CA 1
ATOM 1472 C C . ALA A 1 190 ? 7.204 0.083 4.214 1.00 94.62 190 ALA A C 1
ATOM 1474 O O . ALA A 1 190 ? 7.807 -0.699 4.954 1.00 94.62 190 ALA A O 1
ATOM 1475 N N . PRO A 1 191 ? 5.857 0.073 4.122 1.00 95.06 191 PRO A N 1
ATOM 1476 C CA . PRO A 1 191 ? 5.011 -0.921 4.787 1.00 95.06 191 PRO A CA 1
ATOM 1477 C C . PRO A 1 191 ? 5.383 -2.366 4.469 1.00 95.06 191 PRO A C 1
ATOM 1479 O O . PRO A 1 191 ? 5.581 -3.164 5.387 1.00 95.06 191 PRO A O 1
ATOM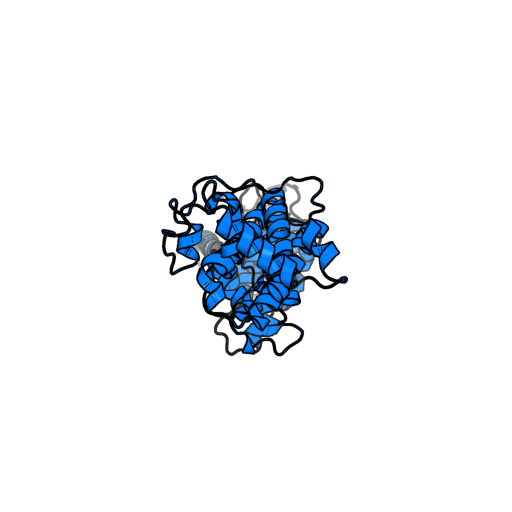 1482 N N . TYR A 1 192 ? 5.550 -2.696 3.186 1.00 93.31 192 TYR A N 1
ATOM 1483 C CA . TYR A 1 192 ? 5.949 -4.039 2.777 1.00 93.31 192 TYR A CA 1
ATOM 1484 C C . TYR A 1 192 ? 7.354 -4.394 3.276 1.00 93.31 192 TYR A C 1
ATOM 1486 O O . TYR A 1 192 ? 7.564 -5.484 3.797 1.00 93.31 192 TYR A O 1
ATOM 1494 N N . HIS A 1 193 ? 8.315 -3.467 3.200 1.00 92.69 193 HIS A N 1
ATOM 1495 C CA . HIS A 1 193 ? 9.655 -3.687 3.749 1.00 92.69 193 HIS A CA 1
ATOM 1496 C C . HIS A 1 193 ? 9.609 -4.012 5.246 1.00 92.69 193 HIS A C 1
ATOM 1498 O O . HIS A 1 193 ? 10.298 -4.921 5.710 1.00 92.69 193 HIS A O 1
ATOM 1504 N N . TYR A 1 194 ? 8.777 -3.291 6.004 1.00 92.62 194 TYR A N 1
ATOM 1505 C CA . TYR A 1 194 ? 8.583 -3.552 7.424 1.00 92.62 194 TYR A CA 1
ATOM 1506 C C . TYR A 1 194 ? 7.987 -4.943 7.662 1.00 92.62 194 TYR A C 1
ATOM 1508 O O . TYR A 1 194 ? 8.484 -5.673 8.521 1.00 92.62 194 TYR A O 1
ATOM 1516 N N . PHE A 1 195 ? 6.955 -5.324 6.907 1.00 90.69 195 PHE A N 1
ATOM 1517 C CA . PHE A 1 195 ? 6.371 -6.666 6.951 1.00 90.69 195 PHE A CA 1
ATOM 1518 C C . PHE A 1 195 ? 7.418 -7.745 6.647 1.00 90.69 195 PHE A C 1
ATOM 1520 O O . PHE A 1 195 ? 7.619 -8.657 7.447 1.00 90.69 195 PHE A O 1
ATOM 1527 N N . TRP A 1 196 ? 8.151 -7.605 5.545 1.00 89.19 196 TRP A N 1
ATOM 1528 C CA . TRP A 1 196 ? 9.145 -8.581 5.118 1.00 89.19 196 TRP A CA 1
ATOM 1529 C C . TRP A 1 196 ? 10.264 -8.758 6.150 1.00 89.19 196 TRP A C 1
ATOM 1531 O O . TRP A 1 196 ? 10.553 -9.876 6.577 1.00 89.19 196 TRP A O 1
ATOM 1541 N N . LEU A 1 197 ? 10.848 -7.657 6.629 1.00 88.69 197 LEU A N 1
ATOM 1542 C CA . LEU A 1 197 ? 11.968 -7.687 7.573 1.00 88.69 197 LEU A CA 1
ATOM 1543 C C . LEU A 1 197 ? 11.597 -8.298 8.932 1.00 88.69 197 LEU A C 1
ATOM 1545 O O . LEU A 1 197 ? 12.446 -8.889 9.595 1.00 88.69 197 LEU A O 1
ATOM 1549 N N . ASN A 1 198 ? 10.356 -8.107 9.384 1.00 86.62 198 ASN A N 1
ATOM 1550 C CA . ASN A 1 198 ? 9.941 -8.502 10.731 1.00 86.62 198 ASN A CA 1
ATOM 1551 C C . ASN A 1 198 ? 9.097 -9.778 10.765 1.00 86.62 198 ASN A C 1
ATOM 1553 O O . ASN A 1 198 ? 8.869 -10.299 11.854 1.00 86.62 198 ASN A O 1
ATOM 1557 N N . PHE A 1 199 ? 8.632 -10.263 9.614 1.00 84.38 199 PHE A N 1
ATOM 1558 C CA . PHE A 1 199 ? 7.758 -11.426 9.521 1.00 84.38 199 PHE A CA 1
ATOM 1559 C C . PHE A 1 199 ? 8.139 -12.346 8.358 1.00 84.38 199 PHE A C 1
ATOM 1561 O O . PHE A 1 199 ? 8.663 -13.428 8.603 1.00 84.38 199 PHE A O 1
ATOM 1568 N N . ALA A 1 200 ? 7.944 -11.917 7.106 1.00 84.62 200 ALA A N 1
ATOM 1569 C CA . ALA A 1 200 ? 8.019 -12.830 5.957 1.00 84.62 200 ALA A CA 1
ATOM 1570 C C . ALA A 1 200 ? 9.425 -13.399 5.690 1.00 84.62 200 ALA A C 1
ATOM 1572 O O . ALA A 1 200 ? 9.550 -14.474 5.128 1.00 84.62 200 ALA A O 1
ATOM 1573 N N . SER A 1 201 ? 10.491 -12.705 6.099 1.00 81.31 201 SER A N 1
ATOM 1574 C CA . SER A 1 201 ? 11.868 -13.218 5.998 1.00 81.31 201 SER A CA 1
ATOM 1575 C C . SER A 1 201 ? 12.249 -14.213 7.100 1.00 81.31 201 SER A C 1
ATOM 1577 O O . SER A 1 201 ? 13.270 -14.889 6.981 1.00 81.31 201 SER A O 1
ATOM 1579 N N . LEU A 1 202 ? 11.478 -14.255 8.193 1.00 76.12 202 LEU A N 1
ATOM 1580 C CA . LEU A 1 202 ? 11.728 -15.104 9.361 1.00 76.12 202 LEU A CA 1
ATOM 1581 C C . LEU A 1 202 ? 10.871 -16.368 9.341 1.00 76.12 202 LEU A C 1
ATOM 1583 O O . LEU A 1 202 ? 11.303 -17.403 9.847 1.00 76.12 202 LEU A O 1
ATOM 1587 N N . ASP A 1 203 ? 9.663 -16.258 8.799 1.00 66.81 203 ASP A N 1
ATOM 1588 C CA . ASP A 1 203 ? 8.798 -17.390 8.501 1.00 66.81 203 ASP A CA 1
ATOM 1589 C C . ASP A 1 203 ? 9.240 -18.011 7.164 1.00 66.81 203 ASP A C 1
ATOM 1591 O O . ASP A 1 203 ? 9.726 -17.291 6.291 1.00 66.81 203 ASP A O 1
ATOM 1595 N N . GLU A 1 204 ? 9.059 -19.317 6.945 1.00 62.56 204 GLU A N 1
ATOM 1596 C CA . GLU A 1 204 ? 9.215 -19.933 5.606 1.00 62.56 204 GLU A CA 1
ATOM 1597 C C . GLU A 1 204 ? 8.036 -19.529 4.694 1.00 62.56 204 GLU A C 1
ATOM 1599 O O . GLU A 1 204 ? 7.424 -20.345 4.011 1.00 62.56 204 GLU A O 1
ATOM 1604 N N . SER A 1 205 ? 7.673 -18.249 4.740 1.00 63.38 205 SER A N 1
ATOM 1605 C CA . SER A 1 205 ? 6.602 -17.635 3.983 1.00 63.38 205 SER A CA 1
ATOM 1606 C C . SER A 1 205 ? 6.890 -17.794 2.494 1.00 63.38 205 SER A C 1
ATOM 1608 O O . SER A 1 205 ? 7.911 -17.320 1.997 1.00 63.38 205 SER A O 1
ATOM 1610 N N . GLU A 1 206 ? 5.953 -18.409 1.773 1.00 66.81 206 GLU A N 1
ATOM 1611 C CA . GLU A 1 206 ? 5.980 -18.479 0.307 1.00 66.81 206 GLU A CA 1
ATOM 1612 C C . GLU A 1 206 ? 5.755 -17.104 -0.351 1.00 66.81 206 GLU A C 1
ATOM 1614 O O . GLU A 1 206 ? 5.928 -16.972 -1.560 1.00 66.81 206 GLU A O 1
ATOM 1619 N N . GLU A 1 207 ? 5.388 -16.075 0.426 1.00 74.44 207 GLU A N 1
ATOM 1620 C CA . GLU A 1 207 ? 5.142 -14.729 -0.089 1.00 74.44 207 GLU A CA 1
ATOM 1621 C C . GLU A 1 207 ? 6.440 -14.058 -0.553 1.00 74.44 207 GLU A C 1
ATOM 1623 O O . GLU A 1 207 ? 7.332 -13.744 0.244 1.00 74.44 207 GLU A O 1
ATOM 1628 N N . THR A 1 208 ? 6.524 -13.805 -1.857 1.00 80.88 208 THR A N 1
ATOM 1629 C CA . THR A 1 208 ? 7.641 -13.111 -2.493 1.00 80.88 208 THR A CA 1
ATOM 1630 C C . THR A 1 208 ? 7.295 -11.652 -2.790 1.00 80.88 208 THR A C 1
ATOM 1632 O O . THR A 1 208 ? 6.139 -11.276 -2.986 1.00 80.88 208 THR A O 1
ATOM 1635 N N . THR A 1 209 ? 8.319 -10.798 -2.858 1.00 85.06 209 THR A N 1
ATOM 1636 C CA . THR A 1 209 ? 8.145 -9.355 -3.101 1.00 85.06 209 THR A CA 1
ATOM 1637 C C . THR A 1 209 ? 7.470 -9.059 -4.435 1.00 85.06 209 THR A C 1
ATOM 1639 O O . THR A 1 209 ? 6.660 -8.134 -4.518 1.00 85.06 209 THR A O 1
ATOM 1642 N N . ASP A 1 210 ? 7.749 -9.851 -5.468 1.00 87.75 210 ASP A N 1
ATOM 1643 C CA . ASP A 1 210 ? 7.087 -9.717 -6.761 1.00 87.75 210 ASP A CA 1
ATOM 1644 C C . ASP A 1 210 ? 5.603 -10.080 -6.696 1.00 87.75 210 ASP A C 1
ATOM 1646 O O . ASP A 1 210 ? 4.795 -9.390 -7.322 1.00 87.75 210 ASP A O 1
ATOM 1650 N N . HIS A 1 211 ? 5.228 -11.100 -5.913 1.00 89.69 211 HIS A N 1
ATOM 1651 C CA . HIS A 1 211 ? 3.833 -11.502 -5.778 1.00 89.69 211 HIS A CA 1
ATOM 1652 C C . HIS A 1 211 ? 3.011 -10.365 -5.172 1.00 89.69 211 HIS A C 1
ATOM 1654 O O . HIS A 1 211 ? 2.071 -9.889 -5.817 1.00 89.69 211 HIS A O 1
ATOM 1660 N N . PHE A 1 212 ? 3.441 -9.847 -4.018 1.00 91.25 212 PHE A N 1
ATOM 1661 C CA . PHE A 1 212 ? 2.791 -8.729 -3.339 1.00 91.25 212 PHE A CA 1
ATOM 1662 C C . PHE A 1 212 ? 2.690 -7.472 -4.220 1.00 91.25 212 PHE A C 1
ATOM 1664 O O . PHE A 1 212 ? 1.617 -6.868 -4.328 1.00 91.25 212 PHE A O 1
ATOM 1671 N N . LEU A 1 213 ? 3.787 -7.063 -4.871 1.00 90.31 213 LEU A N 1
ATOM 1672 C CA . LEU A 1 213 ? 3.813 -5.851 -5.701 1.00 90.31 213 LEU A CA 1
ATOM 1673 C C . LEU A 1 213 ? 2.996 -5.988 -6.996 1.00 90.31 213 LEU A C 1
ATOM 1675 O O . LEU A 1 213 ? 2.530 -4.978 -7.527 1.00 90.31 213 LEU A O 1
ATOM 1679 N N . ALA A 1 214 ? 2.814 -7.208 -7.513 1.00 91.00 214 ALA A N 1
ATOM 1680 C CA . ALA A 1 214 ? 1.998 -7.473 -8.698 1.00 91.00 214 ALA A CA 1
ATOM 1681 C C . ALA A 1 214 ? 0.488 -7.496 -8.408 1.00 91.00 214 ALA A C 1
ATOM 1683 O O . ALA A 1 214 ? -0.322 -7.419 -9.344 1.00 91.00 214 ALA A O 1
ATOM 1684 N N . MET A 1 215 ? 0.087 -7.627 -7.141 1.00 90.81 215 MET A N 1
ATOM 1685 C CA . MET A 1 215 ? -1.321 -7.677 -6.766 1.00 90.81 215 MET A CA 1
ATOM 1686 C C . MET A 1 215 ? -2.048 -6.372 -7.093 1.00 90.81 215 MET A C 1
ATOM 1688 O O . MET A 1 215 ? -1.547 -5.269 -6.892 1.00 90.81 215 MET A O 1
ATOM 1692 N N . LYS A 1 216 ? -3.283 -6.513 -7.584 1.00 87.56 216 LYS A N 1
ATOM 1693 C CA . LYS A 1 216 ? -4.170 -5.380 -7.903 1.00 87.56 216 LYS A CA 1
ATOM 1694 C C . LYS A 1 216 ? -5.266 -5.168 -6.867 1.00 87.56 216 LYS A C 1
ATOM 1696 O O . LYS A 1 216 ? -5.879 -4.105 -6.834 1.00 87.56 216 LYS A O 1
ATOM 1701 N N . SER A 1 217 ? -5.566 -6.204 -6.089 1.00 92.56 217 SER A N 1
ATOM 1702 C CA . SER A 1 217 ? -6.620 -6.178 -5.085 1.00 92.56 217 SER A CA 1
ATOM 1703 C C . SER A 1 217 ? -6.067 -5.582 -3.799 1.00 92.56 217 SER A C 1
ATOM 1705 O O . SER A 1 217 ? -5.173 -6.152 -3.178 1.00 92.56 217 SER A O 1
ATOM 1707 N N . TYR A 1 218 ? -6.642 -4.451 -3.390 1.00 92.31 218 TYR A N 1
ATOM 1708 C CA . TYR A 1 218 ? -6.388 -3.855 -2.078 1.00 92.31 218 TYR A CA 1
ATOM 1709 C C . TYR A 1 218 ? -6.673 -4.848 -0.938 1.00 92.31 218 TYR A C 1
ATOM 1711 O O . TYR A 1 218 ? -5.947 -4.873 0.051 1.00 92.31 218 TYR A O 1
ATOM 1719 N N . TRP A 1 219 ? -7.707 -5.682 -1.087 1.00 93.12 219 TRP A N 1
ATOM 1720 C CA . TRP A 1 219 ? -8.082 -6.689 -0.094 1.00 93.12 219 TRP A CA 1
ATOM 1721 C C . TRP A 1 219 ? -7.039 -7.797 0.018 1.00 93.12 219 TRP A C 1
ATOM 1723 O O . TRP A 1 219 ? -6.602 -8.090 1.123 1.00 93.12 219 TRP A O 1
ATOM 1733 N N . ASP A 1 220 ? -6.577 -8.336 -1.109 1.00 92.25 220 ASP A N 1
ATOM 1734 C CA . ASP A 1 220 ? -5.615 -9.445 -1.116 1.00 92.25 220 ASP A CA 1
ATOM 1735 C C . ASP A 1 220 ? -4.264 -8.982 -0.540 1.00 92.25 220 ASP A C 1
ATOM 1737 O O . ASP A 1 220 ? -3.663 -9.663 0.289 1.00 92.25 220 ASP A O 1
ATOM 1741 N N . GLN A 1 221 ? -3.827 -7.768 -0.901 1.00 93.44 221 GLN A N 1
ATOM 1742 C CA . GLN A 1 221 ? -2.637 -7.150 -0.311 1.00 93.44 221 GLN A CA 1
ATOM 1743 C C . GLN A 1 221 ? -2.809 -6.899 1.188 1.00 93.44 221 GLN A C 1
ATOM 1745 O O . GLN A 1 221 ? -1.889 -7.147 1.967 1.00 93.44 221 GLN A O 1
ATOM 1750 N N . PHE A 1 222 ? -3.979 -6.415 1.611 1.00 94.31 222 PHE A N 1
ATOM 1751 C CA . PHE A 1 222 ? -4.269 -6.217 3.026 1.00 94.31 222 PHE A CA 1
ATOM 1752 C C . PHE A 1 222 ? -4.230 -7.538 3.802 1.00 94.31 222 PHE A C 1
ATOM 1754 O O . PHE A 1 222 ? -3.663 -7.563 4.891 1.00 94.31 222 PHE A O 1
ATOM 1761 N N . ASP A 1 223 ? -4.794 -8.618 3.262 1.00 91.31 223 ASP A N 1
ATOM 1762 C CA . ASP A 1 223 ? -4.845 -9.926 3.921 1.00 91.31 223 ASP A CA 1
ATOM 1763 C C . ASP A 1 223 ? -3.439 -10.498 4.161 1.00 91.31 223 ASP A C 1
ATOM 1765 O O . ASP A 1 223 ? -3.164 -11.020 5.244 1.00 91.31 223 ASP A O 1
ATOM 1769 N N . ILE A 1 224 ? -2.513 -10.304 3.215 1.00 90.94 224 ILE A N 1
ATOM 1770 C CA . ILE A 1 224 ? -1.088 -10.612 3.419 1.00 90.94 224 ILE A CA 1
ATOM 1771 C C . ILE A 1 224 ? -0.513 -9.756 4.545 1.00 90.94 224 ILE A C 1
ATOM 1773 O O . ILE A 1 224 ? 0.086 -10.270 5.490 1.00 90.94 224 ILE A O 1
ATOM 1777 N N . LEU A 1 225 ? -0.704 -8.436 4.461 1.00 92.31 225 LEU A N 1
ATOM 1778 C CA . LEU A 1 225 ? -0.103 -7.516 5.416 1.00 92.31 225 LEU A CA 1
ATOM 1779 C C . LEU A 1 225 ? -0.662 -7.708 6.824 1.00 92.31 225 LEU A C 1
ATOM 1781 O O . LEU A 1 225 ? 0.084 -7.529 7.774 1.00 92.31 225 LEU A O 1
ATOM 1785 N N . ILE A 1 226 ? -1.933 -8.059 7.008 1.00 89.88 226 ILE A N 1
ATOM 1786 C CA . ILE A 1 226 ? -2.550 -8.199 8.335 1.00 89.88 226 ILE A CA 1
ATOM 1787 C C . ILE A 1 226 ? -2.260 -9.557 8.988 1.00 89.88 226 ILE A C 1
ATOM 1789 O O . ILE A 1 226 ? -2.395 -9.670 10.209 1.00 89.88 226 ILE A O 1
ATOM 1793 N N . ALA A 1 227 ? -1.826 -10.562 8.217 1.00 86.56 227 ALA A N 1
ATOM 1794 C CA . ALA A 1 227 ? -1.597 -11.934 8.675 1.00 86.56 227 ALA A CA 1
ATOM 1795 C C . ALA A 1 227 ? -0.779 -12.059 9.980 1.00 86.56 227 ALA A C 1
ATOM 1797 O O . ALA A 1 227 ? -1.157 -12.864 10.837 1.00 86.56 227 ALA A O 1
ATOM 1798 N N . PRO A 1 228 ? 0.265 -11.244 10.243 1.00 84.25 228 PRO A N 1
ATOM 1799 C CA . PRO A 1 228 ? 1.001 -11.333 11.506 1.00 84.25 228 PRO A CA 1
ATOM 1800 C C . PRO A 1 228 ? 0.147 -11.023 12.740 1.00 84.25 228 PRO A C 1
ATOM 1802 O O . PRO A 1 228 ? 0.422 -11.532 13.823 1.00 84.25 228 PRO A O 1
ATOM 1805 N N . LEU A 1 229 ? -0.912 -10.215 12.597 1.00 82.00 229 LEU A N 1
ATOM 1806 C CA . LEU A 1 229 ? -1.830 -9.898 13.694 1.00 82.00 229 LEU A CA 1
ATOM 1807 C C . LEU A 1 229 ? -2.849 -11.015 13.979 1.00 82.00 229 LEU A C 1
ATOM 1809 O O . LEU A 1 229 ? -3.553 -10.971 15.000 1.00 82.00 229 LEU A O 1
ATOM 1813 N N . ASP A 1 230 ? -2.940 -12.014 13.101 1.00 78.69 230 ASP A N 1
ATOM 1814 C CA . ASP A 1 230 ? -3.834 -13.155 13.272 1.00 78.69 230 ASP A CA 1
ATOM 1815 C C . ASP A 1 230 ? -3.269 -14.190 14.236 1.00 78.69 230 ASP A C 1
ATOM 1817 O O . ASP A 1 230 ? -4.033 -14.808 14.986 1.00 78.69 230 ASP A O 1
ATOM 1821 N N . ASN A 1 231 ? -1.944 -14.319 14.284 1.00 72.69 231 ASN A N 1
ATOM 1822 C CA . ASN A 1 231 ? -1.266 -15.264 15.150 1.00 72.69 231 ASN A CA 1
ATOM 1823 C C . ASN A 1 231 ? -0.745 -14.574 16.419 1.00 72.69 231 ASN A C 1
ATOM 1825 O O . ASN A 1 231 ? 0.320 -13.959 16.438 1.00 72.69 231 ASN A O 1
ATOM 1829 N N . GLN A 1 232 ? -1.502 -14.699 17.515 1.00 62.97 232 GLN A N 1
ATOM 1830 C CA . GLN A 1 232 ? -1.155 -14.048 18.783 1.00 62.97 232 GLN A CA 1
ATOM 1831 C C . GLN A 1 232 ? 0.141 -14.574 19.412 1.00 62.97 232 GLN A C 1
ATOM 1833 O O . GLN A 1 232 ? 0.750 -13.885 20.230 1.00 62.97 232 GLN A O 1
ATOM 1838 N N . GLU A 1 233 ? 0.574 -15.767 19.012 1.00 60.72 233 GLU A N 1
ATOM 1839 C CA . GLU A 1 233 ? 1.838 -16.356 19.438 1.00 60.72 233 GLU A CA 1
ATOM 1840 C C . GLU A 1 233 ? 3.034 -15.744 18.699 1.00 60.72 233 GLU A C 1
ATOM 1842 O O . GLU A 1 233 ? 4.162 -16.026 19.051 1.00 60.72 233 GLU A O 1
ATOM 1847 N N . LEU A 1 234 ? 2.857 -14.874 17.703 1.00 61.78 234 LEU A N 1
ATOM 1848 C CA . LEU A 1 234 ? 3.990 -14.223 17.024 1.00 61.78 234 LEU A CA 1
ATOM 1849 C C . LEU A 1 234 ? 4.340 -12.851 17.623 1.00 61.78 234 LEU A C 1
ATOM 1851 O O . LEU A 1 234 ? 5.368 -12.260 17.292 1.00 61.78 234 LEU A O 1
ATOM 1855 N N . PHE A 1 235 ? 3.569 -12.377 18.608 1.00 60.28 235 PHE A N 1
ATOM 1856 C CA . PHE A 1 235 ? 3.801 -11.112 19.319 1.00 60.28 235 PHE A CA 1
ATOM 1857 C C . PHE A 1 235 ? 4.966 -11.133 20.327 1.00 60.28 235 PHE A C 1
ATOM 1859 O O . PHE A 1 235 ? 5.028 -10.287 21.218 1.00 60.28 235 PHE A O 1
ATOM 1866 N N . PHE A 1 236 ? 5.910 -12.070 20.211 1.00 53.84 236 PHE A N 1
ATOM 1867 C CA . PHE A 1 236 ? 7.050 -12.185 21.130 1.00 53.84 236 PHE A CA 1
ATOM 1868 C C . PHE A 1 236 ? 8.165 -11.155 20.888 1.00 53.84 236 PHE A C 1
ATOM 1870 O O . PHE A 1 236 ? 9.136 -11.127 21.643 1.00 53.84 236 PHE A O 1
ATOM 1877 N N . THR A 1 237 ? 8.050 -10.299 19.866 1.00 66.19 237 THR A N 1
ATOM 1878 C CA . THR A 1 237 ? 9.039 -9.249 19.584 1.00 66.19 237 THR A CA 1
ATOM 1879 C C . THR A 1 237 ? 8.424 -7.854 19.680 1.00 66.19 237 THR A C 1
ATOM 1881 O O . THR A 1 237 ? 7.316 -7.610 19.203 1.00 66.19 237 THR A O 1
ATOM 1884 N N . ASP A 1 238 ? 9.179 -6.893 20.226 1.00 69.94 238 ASP A N 1
ATOM 1885 C CA . ASP A 1 238 ? 8.744 -5.491 20.351 1.00 69.94 238 ASP A CA 1
ATOM 1886 C C . ASP A 1 238 ? 8.319 -4.869 19.010 1.00 69.94 238 ASP A C 1
ATOM 1888 O O . ASP A 1 238 ? 7.588 -3.880 18.981 1.00 69.94 238 ASP A O 1
ATOM 1892 N N . LYS A 1 239 ? 8.801 -5.417 17.887 1.00 74.69 239 LYS A N 1
ATOM 1893 C CA . LYS A 1 239 ? 8.539 -4.938 16.523 1.00 74.69 239 LYS A CA 1
ATOM 1894 C C . LYS A 1 239 ? 7.203 -5.421 15.948 1.00 74.69 239 LYS A C 1
ATOM 1896 O O . LYS A 1 239 ? 6.628 -4.714 15.134 1.00 74.69 239 LYS A O 1
ATOM 1901 N N . LEU A 1 240 ? 6.670 -6.553 16.409 1.00 77.88 240 LEU A N 1
ATOM 1902 C CA . LEU A 1 240 ? 5.384 -7.090 15.942 1.00 77.88 240 LEU A CA 1
ATOM 1903 C C . LEU A 1 240 ? 4.200 -6.693 16.834 1.00 77.88 240 LEU A C 1
ATOM 1905 O O . LEU A 1 240 ? 3.091 -7.180 16.646 1.00 77.88 240 LEU A O 1
ATOM 1909 N N . THR A 1 241 ? 4.394 -5.791 17.801 1.00 82.19 241 THR A N 1
ATOM 1910 C CA . THR A 1 241 ? 3.282 -5.287 18.619 1.00 82.19 241 THR A CA 1
ATOM 1911 C C . THR A 1 241 ? 2.196 -4.639 17.742 1.00 82.19 241 THR A C 1
ATOM 1913 O O . THR A 1 241 ? 2.536 -3.952 16.775 1.00 82.19 241 THR A O 1
ATOM 1916 N N . PRO A 1 242 ? 0.895 -4.774 18.085 1.00 81.94 242 PRO A N 1
ATOM 1917 C CA . PRO A 1 242 ? -0.191 -4.181 17.300 1.00 81.94 242 PRO A CA 1
ATOM 1918 C C . PRO A 1 242 ? -0.005 -2.685 17.024 1.00 81.94 242 PRO A C 1
ATOM 1920 O O . PRO A 1 242 ? -0.318 -2.215 15.939 1.00 81.94 242 PRO A O 1
ATOM 1923 N N . GLU A 1 243 ? 0.558 -1.944 17.981 1.00 87.12 243 GLU A N 1
ATOM 1924 C CA . GLU A 1 243 ? 0.860 -0.518 17.836 1.00 87.12 243 GLU A CA 1
ATOM 1925 C C . GLU A 1 243 ? 1.858 -0.230 16.722 1.00 87.12 243 GLU A C 1
ATOM 1927 O O . GLU A 1 243 ? 1.570 0.554 15.814 1.00 87.12 243 GLU A O 1
ATOM 1932 N N . ARG A 1 244 ? 3.019 -0.888 16.759 1.00 89.06 244 ARG A N 1
ATOM 1933 C CA . ARG A 1 244 ? 4.034 -0.691 15.727 1.00 89.06 244 ARG A CA 1
ATOM 1934 C C . ARG A 1 244 ? 3.560 -1.203 14.384 1.00 89.06 244 ARG A C 1
ATOM 1936 O O . ARG A 1 244 ? 3.799 -0.546 13.378 1.00 89.06 244 ARG A O 1
ATOM 1943 N N . TYR A 1 245 ? 2.881 -2.338 14.371 1.00 90.56 245 TYR A N 1
ATOM 1944 C CA . TYR A 1 245 ? 2.465 -2.964 13.133 1.00 90.56 245 TYR A CA 1
ATOM 1945 C C . TYR A 1 245 ? 1.369 -2.156 12.421 1.00 90.56 245 TYR A C 1
ATOM 1947 O O . TYR A 1 245 ? 1.484 -1.868 11.232 1.00 90.56 245 TYR A O 1
ATOM 1955 N N . LEU A 1 246 ? 0.356 -1.677 13.152 1.00 93.19 246 LEU A N 1
ATOM 1956 C CA . LEU A 1 246 ? -0.661 -0.789 12.583 1.00 93.19 246 LEU A CA 1
ATOM 1957 C C . LEU A 1 246 ? -0.047 0.522 12.074 1.00 93.19 246 LEU A C 1
ATOM 1959 O O . LEU A 1 246 ? -0.370 0.953 10.972 1.00 93.19 246 LEU A O 1
ATOM 1963 N N . THR A 1 247 ? 0.866 1.124 12.840 1.00 94.62 247 THR A N 1
ATOM 1964 C CA . THR A 1 247 ? 1.467 2.426 12.502 1.00 94.62 247 THR A CA 1
ATOM 1965 C C . THR A 1 247 ? 2.442 2.353 11.327 1.00 94.62 247 THR A C 1
ATOM 1967 O O . THR A 1 247 ? 2.507 3.291 10.542 1.00 94.62 247 THR A O 1
ATOM 1970 N N . ASN A 1 248 ? 3.210 1.268 11.192 1.00 95.44 248 ASN A N 1
ATOM 1971 C CA . ASN A 1 248 ? 4.227 1.152 10.140 1.00 95.44 248 ASN A CA 1
ATOM 1972 C C . ASN A 1 248 ? 3.728 0.423 8.889 1.00 95.44 248 ASN A C 1
ATOM 1974 O O . ASN A 1 248 ? 4.331 0.591 7.834 1.00 95.44 248 ASN A O 1
ATOM 1978 N N . VAL A 1 249 ? 2.667 -0.385 8.998 1.00 95.56 249 VAL A N 1
ATOM 1979 C CA . VAL A 1 249 ? 2.203 -1.240 7.897 1.00 95.56 249 VAL A CA 1
ATOM 1980 C C . VAL A 1 249 ? 0.783 -0.882 7.473 1.00 95.56 249 VAL A C 1
ATOM 1982 O O . VAL A 1 249 ? 0.563 -0.379 6.375 1.00 95.56 249 VAL A O 1
ATOM 1985 N N . ILE A 1 250 ? -0.190 -1.107 8.356 1.00 96.12 250 ILE A N 1
ATOM 1986 C CA . ILE A 1 250 ? -1.606 -1.128 7.968 1.00 96.12 250 ILE A CA 1
ATOM 1987 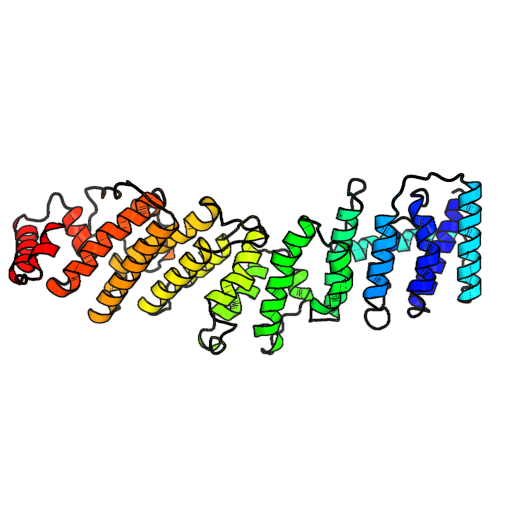C C . ILE A 1 250 ? -2.170 0.266 7.681 1.00 96.12 250 ILE A C 1
ATOM 1989 O O . ILE A 1 250 ? -2.848 0.466 6.674 1.00 96.12 250 ILE A O 1
ATOM 1993 N N . LEU A 1 251 ? -1.912 1.236 8.557 1.00 97.38 251 LEU A N 1
ATOM 1994 C CA . LEU A 1 251 ? -2.457 2.586 8.413 1.00 97.38 251 LEU A CA 1
ATOM 1995 C C . LEU A 1 251 ? -1.798 3.373 7.270 1.00 97.38 251 LEU A C 1
ATOM 1997 O O . LEU A 1 251 ? -2.541 3.983 6.501 1.00 97.38 251 LEU A O 1
ATOM 2001 N N . PRO A 1 252 ? -0.466 3.325 7.059 1.00 97.94 252 PRO A N 1
ATOM 2002 C CA . PRO A 1 252 ? 0.134 3.918 5.864 1.00 97.94 252 PRO A CA 1
ATOM 2003 C C . PRO A 1 252 ? -0.415 3.317 4.561 1.00 97.94 252 PRO A C 1
ATOM 2005 O O . PRO A 1 252 ? -0.696 4.059 3.619 1.00 97.94 252 PRO A O 1
ATOM 2008 N N . PHE A 1 253 ? -0.645 1.999 4.526 1.00 97.50 253 PHE A N 1
ATOM 2009 C CA . PHE A 1 253 ? -1.263 1.328 3.380 1.00 97.50 253 PHE A CA 1
ATOM 2010 C C . PHE A 1 253 ? -2.697 1.814 3.129 1.00 97.50 253 PHE A C 1
ATOM 2012 O O . PHE A 1 253 ? -3.062 2.124 1.996 1.00 97.50 253 PHE A O 1
ATOM 2019 N N . ALA A 1 254 ? -3.496 1.994 4.184 1.00 97.25 254 ALA A N 1
ATOM 2020 C CA . ALA A 1 254 ? -4.823 2.599 4.072 1.00 97.25 254 ALA A CA 1
ATOM 2021 C C . ALA A 1 254 ? -4.782 4.042 3.534 1.00 97.25 254 ALA A C 1
ATOM 2023 O O . ALA A 1 254 ? -5.622 4.404 2.712 1.00 97.25 254 ALA A O 1
ATOM 2024 N N . VAL A 1 255 ? -3.809 4.864 3.954 1.00 97.19 255 VAL A N 1
ATOM 2025 C CA . VAL A 1 255 ? -3.642 6.240 3.439 1.00 97.19 255 VAL A CA 1
ATOM 2026 C C . VAL A 1 255 ? -3.380 6.251 1.935 1.00 97.19 255 VAL A C 1
ATOM 2028 O O . VAL A 1 255 ? -3.951 7.083 1.234 1.00 97.19 255 VAL A O 1
ATOM 2031 N N . TYR A 1 256 ? -2.549 5.333 1.434 1.00 96.62 256 TYR A N 1
ATOM 2032 C CA . TYR A 1 256 ? -2.267 5.215 -0.001 1.00 96.62 256 TYR A CA 1
ATOM 2033 C C . TYR A 1 256 ? -3.511 4.881 -0.824 1.00 96.62 256 TYR A C 1
ATOM 2035 O O . TYR A 1 256 ? -3.686 5.402 -1.923 1.00 96.62 256 TYR A O 1
ATOM 2043 N N . HIS A 1 257 ? -4.402 4.063 -0.269 1.00 95.56 257 HIS A N 1
ATOM 2044 C CA . HIS A 1 257 ? -5.678 3.704 -0.877 1.00 95.56 257 HIS A CA 1
ATOM 2045 C C . HIS A 1 257 ? -6.805 4.646 -0.437 1.00 95.56 257 HIS A C 1
ATOM 2047 O O . HIS A 1 257 ? -7.838 4.197 0.048 1.00 95.56 257 HIS A O 1
ATOM 2053 N N . ASP A 1 258 ? -6.608 5.957 -0.589 1.00 94.94 258 ASP A N 1
ATOM 2054 C CA . ASP A 1 258 ? -7.630 6.986 -0.345 1.00 94.94 258 ASP A CA 1
ATOM 2055 C C . ASP A 1 258 ? -8.226 6.974 1.073 1.00 94.94 258 ASP A C 1
ATOM 2057 O O . ASP A 1 258 ? -9.423 7.190 1.272 1.00 94.94 258 ASP A O 1
ATOM 2061 N N . ASN A 1 259 ? -7.385 6.741 2.085 1.00 95.31 259 ASN A N 1
ATOM 2062 C CA . ASN A 1 259 ? -7.807 6.610 3.483 1.00 95.31 259 ASN A CA 1
ATOM 2063 C C . ASN A 1 259 ? -8.808 5.464 3.725 1.00 95.31 259 ASN A C 1
ATOM 2065 O O . ASN A 1 259 ? -9.628 5.528 4.646 1.00 95.31 259 ASN A O 1
ATOM 2069 N N . ASN A 1 260 ? -8.765 4.413 2.906 1.00 95.00 260 ASN A N 1
ATOM 2070 C CA . ASN A 1 260 ? -9.676 3.287 3.019 1.00 95.00 260 ASN A CA 1
ATOM 2071 C C . ASN A 1 260 ? -9.330 2.419 4.240 1.00 95.00 260 ASN A C 1
ATOM 2073 O O . ASN A 1 260 ? -8.371 1.655 4.231 1.00 95.00 260 ASN A O 1
ATOM 2077 N N . LEU A 1 261 ? -10.143 2.519 5.295 1.00 95.69 261 LEU A N 1
ATOM 2078 C CA . LEU A 1 261 ? -10.058 1.677 6.494 1.00 95.69 261 LEU A CA 1
ATOM 2079 C C . LEU A 1 261 ? -11.043 0.498 6.468 1.00 95.69 261 LEU A C 1
ATOM 2081 O O . LEU A 1 261 ? -11.218 -0.181 7.483 1.00 95.69 261 LEU A O 1
ATOM 2085 N N . GLN A 1 262 ? -11.709 0.237 5.340 1.00 93.50 262 GLN A N 1
ATOM 2086 C CA . GLN A 1 262 ? -12.737 -0.798 5.239 1.00 93.50 262 GLN A CA 1
ATOM 2087 C C . GLN A 1 262 ? -12.169 -2.195 5.508 1.00 93.50 262 GLN A C 1
ATOM 2089 O O . GLN A 1 262 ? -12.830 -2.977 6.196 1.00 93.50 262 GLN A O 1
ATOM 2094 N N . SER A 1 263 ? -10.950 -2.500 5.049 1.00 92.12 263 SER A N 1
ATOM 2095 C CA . SER A 1 263 ? -10.327 -3.804 5.309 1.00 92.12 263 SER A CA 1
ATOM 2096 C C . SER A 1 263 ? -9.976 -3.998 6.772 1.00 92.12 263 SER A C 1
ATOM 2098 O O . SER A 1 263 ? -10.337 -5.020 7.349 1.00 92.12 263 SER A O 1
ATOM 2100 N N . LEU A 1 264 ? -9.406 -2.981 7.425 1.00 93.50 264 LEU A N 1
ATOM 2101 C CA . LEU A 1 264 ? -9.162 -3.017 8.869 1.00 93.50 264 LEU A CA 1
ATOM 2102 C C . LEU A 1 264 ? -10.467 -3.147 9.659 1.00 93.50 264 LEU A C 1
ATOM 2104 O O . LEU A 1 264 ? -10.554 -3.935 10.599 1.00 93.50 264 LEU A O 1
ATOM 2108 N N . THR A 1 265 ? -11.494 -2.403 9.256 1.00 92.25 265 THR A N 1
ATOM 2109 C CA . THR A 1 265 ? -12.818 -2.446 9.881 1.00 92.25 265 THR A CA 1
ATOM 2110 C C . THR A 1 265 ? -13.448 -3.829 9.745 1.00 92.25 265 THR A C 1
ATOM 2112 O O . THR A 1 265 ? -13.957 -4.370 10.723 1.00 92.25 265 THR A O 1
ATOM 2115 N N . THR A 1 266 ? -13.366 -4.427 8.558 1.00 90.44 266 THR A N 1
ATOM 2116 C CA . THR A 1 266 ? -13.900 -5.764 8.267 1.00 90.44 266 THR A CA 1
ATOM 2117 C C . THR A 1 266 ? -13.103 -6.849 8.979 1.00 90.44 266 THR A C 1
ATOM 2119 O O . THR A 1 266 ? -13.690 -7.774 9.529 1.00 90.44 266 THR A O 1
ATOM 2122 N N . TRP A 1 267 ? -11.779 -6.720 9.042 1.00 89.25 267 TRP A N 1
ATOM 2123 C CA . TRP A 1 267 ? -10.927 -7.614 9.816 1.00 89.25 267 TRP A CA 1
ATOM 2124 C C . TRP A 1 267 ? -11.310 -7.581 11.298 1.00 89.25 267 TRP A C 1
ATOM 2126 O O . TRP A 1 267 ? -11.612 -8.625 11.870 1.00 89.25 267 TRP A O 1
ATOM 2136 N N . MET A 1 268 ? -11.417 -6.391 11.900 1.00 87.94 268 MET A N 1
ATOM 2137 C CA . MET A 1 268 ? -11.867 -6.240 13.289 1.00 87.94 268 MET A CA 1
ATOM 2138 C C . MET A 1 268 ? -13.267 -6.821 13.514 1.00 87.94 268 MET A C 1
ATOM 2140 O O . MET A 1 268 ? -13.498 -7.505 14.511 1.00 87.94 268 MET A O 1
ATOM 2144 N N . PHE A 1 269 ? -14.180 -6.599 12.567 1.00 84.19 269 PHE A N 1
ATOM 2145 C CA . PHE A 1 269 ? -15.537 -7.138 12.590 1.00 84.19 269 PHE A CA 1
ATOM 2146 C C . PHE A 1 269 ? -15.555 -8.672 12.549 1.00 84.19 269 PHE A C 1
ATOM 2148 O O . PHE A 1 269 ? -16.233 -9.304 13.352 1.00 84.19 269 PHE A O 1
ATOM 2155 N N . ASN A 1 270 ? -14.770 -9.283 11.661 1.00 79.44 270 ASN A N 1
ATOM 2156 C CA . ASN A 1 270 ? -14.704 -10.735 11.482 1.00 79.44 270 ASN A CA 1
ATOM 2157 C C . ASN A 1 270 ? -13.916 -11.441 12.597 1.00 79.44 270 ASN A C 1
ATOM 2159 O O . ASN A 1 270 ? -14.101 -12.635 12.825 1.00 79.44 270 ASN A O 1
ATOM 2163 N N . LYS A 1 271 ? -13.057 -10.724 13.336 1.00 69.31 271 LYS A N 1
ATOM 2164 C CA . LYS A 1 271 ? -12.426 -11.237 14.567 1.00 69.31 271 LYS A CA 1
ATOM 2165 C C . LYS A 1 271 ? -13.407 -11.365 15.740 1.00 69.31 271 LYS A C 1
ATOM 2167 O O . LYS A 1 271 ? -12.997 -11.821 16.808 1.00 69.31 271 LYS A O 1
ATOM 2172 N N . HIS A 1 272 ? -14.681 -11.033 15.542 1.00 56.69 272 HIS A N 1
ATOM 2173 C CA . HIS A 1 272 ? -15.781 -11.271 16.467 1.00 56.69 272 HIS A CA 1
ATOM 2174 C C . HIS A 1 272 ? -16.717 -12.353 15.876 1.00 56.69 272 HIS A C 1
ATOM 2176 O O . HIS A 1 272 ? -17.245 -12.120 14.791 1.00 56.69 272 HIS A O 1
ATOM 2182 N N . PRO A 1 273 ? -17.026 -13.501 16.533 1.00 51.62 273 PRO A N 1
ATOM 2183 C CA . PRO A 1 273 ? -16.537 -14.091 17.791 1.00 51.62 273 PRO A CA 1
ATOM 2184 C C . PRO A 1 273 ? -15.593 -15.306 17.587 1.00 51.62 273 PRO A C 1
ATOM 2186 O O . PRO A 1 273 ? -15.972 -16.308 16.984 1.00 51.62 273 PRO A O 1
ATOM 2189 N N . PRO A 1 274 ? -14.352 -15.242 18.103 1.00 57.41 274 PRO A N 1
ATOM 2190 C CA . PRO A 1 274 ? -13.731 -16.414 18.752 1.00 57.41 274 PRO A CA 1
ATOM 2191 C C . PRO A 1 274 ? -12.841 -16.079 19.974 1.00 57.41 274 PRO A C 1
ATOM 2193 O O . PRO A 1 274 ? -12.198 -16.965 20.538 1.00 57.41 274 PRO A O 1
ATOM 2196 N N . ARG A 1 275 ? -12.750 -14.807 20.392 1.00 66.12 275 ARG A N 1
ATOM 2197 C CA . ARG A 1 275 ? -11.829 -14.352 21.454 1.00 66.12 275 ARG A CA 1
ATOM 2198 C C . ARG A 1 275 ? -12.531 -14.176 22.805 1.00 66.12 275 ARG A C 1
ATOM 2200 O O . ARG A 1 275 ? -13.727 -13.899 22.877 1.00 66.12 275 ARG A O 1
ATOM 2207 N N . LYS A 1 276 ? -11.756 -14.294 23.895 1.00 81.62 276 LYS A N 1
ATOM 2208 C CA . LYS A 1 276 ? -12.209 -13.910 25.244 1.00 81.62 276 LYS A CA 1
ATOM 2209 C C . LYS A 1 276 ? -12.625 -12.428 25.222 1.00 81.62 276 LYS A C 1
ATOM 2211 O O . LYS A 1 276 ? -11.768 -11.613 24.864 1.00 81.62 276 LYS A O 1
ATOM 2216 N N . PRO A 1 277 ? -13.847 -12.061 25.656 1.00 85.62 277 PRO A N 1
ATOM 2217 C CA . PRO A 1 277 ? -14.375 -10.698 25.516 1.00 85.62 277 PRO A CA 1
ATOM 2218 C C . PRO A 1 277 ? -13.435 -9.582 25.995 1.00 85.62 277 PRO A C 1
ATOM 2220 O O . PRO A 1 277 ? -13.269 -8.574 25.318 1.00 85.62 277 PRO A O 1
ATOM 2223 N N . LEU A 1 278 ? -12.728 -9.769 27.116 1.00 86.88 278 LEU A N 1
ATOM 2224 C CA . LEU A 1 278 ? -11.786 -8.757 27.612 1.00 86.88 278 LEU A CA 1
ATOM 2225 C C . LEU A 1 278 ? -10.634 -8.463 26.633 1.00 86.88 278 LEU A C 1
ATOM 2227 O O . LEU A 1 278 ? -10.293 -7.304 26.417 1.00 86.88 278 LEU A O 1
ATOM 2231 N N . HIS A 1 279 ? -10.043 -9.499 26.033 1.00 84.50 279 HIS A N 1
ATOM 2232 C CA . HIS A 1 279 ? -8.944 -9.331 25.072 1.00 84.50 279 HIS A CA 1
ATOM 2233 C C . HIS A 1 279 ? -9.439 -8.693 23.773 1.00 84.50 279 HIS A C 1
ATOM 2235 O O . HIS A 1 279 ? -8.715 -7.940 23.128 1.00 84.50 279 HIS A O 1
ATOM 2241 N N . GLU A 1 280 ? -10.682 -8.992 23.401 1.00 86.75 280 GLU A N 1
ATOM 2242 C CA . GLU A 1 280 ? -11.354 -8.394 22.256 1.00 86.75 280 GLU A CA 1
ATOM 2243 C C . GLU A 1 280 ? -11.489 -6.873 22.428 1.00 86.75 280 GLU A C 1
ATOM 2245 O O . GLU A 1 280 ? -11.004 -6.117 21.588 1.00 86.75 280 GLU A O 1
ATOM 2250 N N . PHE A 1 281 ? -12.042 -6.410 23.555 1.00 90.38 281 PHE A N 1
ATOM 2251 C CA . PHE A 1 281 ? -12.194 -4.977 23.828 1.00 90.38 281 PHE A CA 1
ATOM 2252 C C . PHE A 1 281 ? -10.856 -4.248 24.002 1.00 90.38 281 PHE A C 1
ATOM 2254 O O . PHE A 1 281 ? -10.731 -3.095 23.595 1.00 90.38 281 PHE A O 1
ATOM 2261 N N . GLN A 1 282 ? -9.827 -4.914 24.534 1.00 88.50 282 GLN A N 1
ATOM 2262 C CA . GLN A 1 282 ? -8.468 -4.363 24.564 1.00 88.50 282 GLN A CA 1
ATOM 2263 C C . GLN A 1 282 ? -7.879 -4.175 23.162 1.00 88.50 282 GLN A C 1
ATOM 2265 O O . GLN A 1 282 ? -7.163 -3.202 22.925 1.00 88.50 282 GLN A O 1
ATOM 2270 N N . LEU A 1 283 ? -8.150 -5.096 22.231 1.00 87.44 283 LEU A N 1
ATOM 2271 C CA . LEU A 1 283 ? -7.710 -4.942 20.848 1.00 87.44 283 LEU A CA 1
ATOM 2272 C C . LEU A 1 283 ? -8.467 -3.810 20.153 1.00 87.44 283 LEU A C 1
ATOM 2274 O O . LEU A 1 283 ? -7.826 -2.968 19.533 1.00 87.44 283 LEU A O 1
ATOM 2278 N N . TRP A 1 284 ? -9.794 -3.755 20.303 1.00 90.94 284 TRP A N 1
ATOM 2279 C CA . TRP A 1 284 ? -10.608 -2.653 19.789 1.00 90.94 284 TRP A CA 1
ATOM 2280 C C . TRP A 1 284 ? -10.092 -1.292 20.257 1.00 90.94 284 TRP A C 1
ATOM 2282 O O . TRP A 1 284 ? -9.853 -0.412 19.432 1.00 90.94 284 TRP A O 1
ATOM 2292 N N . ASP A 1 285 ? -9.859 -1.141 21.563 1.00 91.25 285 ASP A N 1
ATOM 2293 C CA . ASP A 1 285 ? -9.325 0.086 22.153 1.00 91.25 285 ASP A CA 1
ATOM 2294 C C . ASP A 1 285 ? -7.996 0.497 21.515 1.00 91.25 285 ASP A C 1
ATOM 2296 O O . ASP A 1 285 ? -7.843 1.637 21.074 1.00 91.25 285 ASP A O 1
ATOM 2300 N N . LYS A 1 286 ? -7.049 -0.445 21.413 1.00 89.94 286 LYS A N 1
ATOM 2301 C CA . LYS A 1 286 ? -5.748 -0.200 20.783 1.00 89.94 286 LYS A CA 1
ATOM 2302 C C . LYS A 1 286 ? -5.920 0.221 19.329 1.00 89.94 286 LYS A C 1
ATOM 2304 O O . LYS A 1 286 ? -5.453 1.294 18.961 1.00 89.94 286 LYS A O 1
ATOM 2309 N N . CYS A 1 287 ? -6.610 -0.583 18.522 1.00 92.31 287 CYS A N 1
ATOM 2310 C CA . CYS A 1 287 ? -6.810 -0.323 17.099 1.00 92.31 287 CYS A CA 1
ATOM 2311 C C . CYS A 1 287 ? -7.427 1.056 16.855 1.00 92.31 287 CYS A C 1
ATOM 2313 O O . CYS A 1 287 ? -6.911 1.815 16.035 1.00 92.31 287 CYS A O 1
ATOM 2315 N N . ILE A 1 288 ? -8.481 1.416 17.592 1.00 94.12 288 ILE A N 1
ATOM 2316 C CA . ILE A 1 288 ? -9.143 2.711 17.423 1.00 94.12 288 ILE A CA 1
ATOM 2317 C C . ILE A 1 288 ? -8.234 3.852 17.874 1.00 94.12 288 ILE A C 1
ATOM 2319 O O . ILE A 1 288 ? -8.067 4.812 17.130 1.00 94.12 288 ILE A O 1
ATOM 2323 N N . ARG A 1 289 ? -7.602 3.765 19.052 1.00 93.88 289 ARG A N 1
ATOM 2324 C CA . ARG A 1 289 ? -6.708 4.833 19.530 1.00 93.88 289 ARG A CA 1
ATOM 2325 C C . ARG A 1 289 ? -5.535 5.066 18.594 1.00 93.88 289 ARG A C 1
ATOM 2327 O O . ARG A 1 289 ? -5.189 6.219 18.360 1.00 93.88 289 ARG A O 1
ATOM 2334 N N . ILE A 1 290 ? -4.928 3.999 18.083 1.00 95.12 290 ILE A N 1
ATOM 2335 C CA . ILE A 1 290 ? -3.825 4.105 17.127 1.00 95.12 290 ILE A CA 1
ATOM 2336 C C . ILE A 1 290 ? -4.336 4.766 15.849 1.00 95.12 290 ILE A C 1
ATOM 2338 O O . ILE A 1 290 ? -3.738 5.733 15.405 1.00 95.12 290 ILE A O 1
ATOM 2342 N N . THR A 1 291 ? -5.484 4.328 15.322 1.00 96.31 291 THR A N 1
ATOM 2343 C CA . THR A 1 291 ? -6.099 4.916 14.119 1.00 96.31 291 THR A CA 1
ATOM 2344 C C . THR A 1 291 ? -6.405 6.406 14.294 1.00 96.31 291 THR A C 1
ATOM 2346 O O . THR A 1 291 ? -6.078 7.203 13.423 1.00 96.31 291 THR A O 1
ATOM 2349 N N . LEU A 1 292 ? -6.988 6.805 15.428 1.00 94.81 292 LEU A N 1
ATOM 2350 C CA . LEU A 1 292 ? -7.358 8.198 15.695 1.00 94.81 292 LEU A CA 1
ATOM 2351 C C . LEU A 1 292 ? -6.152 9.117 15.930 1.00 94.81 292 LEU A C 1
ATOM 2353 O O . LEU A 1 292 ? -6.215 10.303 15.620 1.00 94.81 292 LEU A O 1
ATOM 2357 N N . ASN A 1 293 ? -5.066 8.591 16.500 1.00 94.69 293 ASN A N 1
ATOM 2358 C CA . ASN A 1 293 ? -3.841 9.360 16.737 1.00 94.69 293 ASN A CA 1
ATOM 2359 C C . ASN A 1 293 ? -2.828 9.241 15.594 1.00 94.69 293 ASN A C 1
ATOM 2361 O O . ASN A 1 293 ? -1.785 9.891 15.647 1.00 94.69 293 ASN A O 1
ATOM 2365 N N . PHE A 1 294 ? -3.105 8.415 14.586 1.00 96.50 294 PHE A N 1
ATOM 2366 C CA . PHE A 1 294 ? -2.209 8.219 13.463 1.00 96.50 294 PHE A CA 1
ATOM 2367 C C . PHE A 1 294 ? -2.077 9.507 12.655 1.00 96.50 294 PHE A C 1
ATOM 2369 O O . PHE A 1 294 ? -3.060 10.183 12.347 1.00 96.50 294 PHE A O 1
ATOM 2376 N N . VAL A 1 295 ? -0.833 9.820 12.316 1.00 95.81 295 VAL A N 1
ATOM 2377 C CA . VAL A 1 295 ? -0.458 10.955 11.486 1.00 95.81 295 VAL A CA 1
ATOM 2378 C C . VAL A 1 295 ? 0.325 10.393 10.310 1.00 95.81 295 VAL A C 1
ATOM 2380 O O . VAL A 1 295 ? 1.317 9.691 10.509 1.00 95.81 295 VAL A O 1
ATOM 2383 N N . ASP A 1 296 ? -0.147 10.665 9.096 1.00 94.56 296 ASP A N 1
ATOM 2384 C CA . ASP A 1 296 ? 0.486 10.191 7.872 1.00 94.56 296 ASP A CA 1
ATOM 2385 C C . ASP A 1 296 ? 1.842 10.877 7.623 1.00 94.56 296 ASP A C 1
ATOM 2387 O O . ASP A 1 296 ? 2.250 11.812 8.319 1.00 94.56 296 ASP A O 1
ATOM 2391 N N . TYR A 1 297 ? 2.547 10.432 6.583 1.00 93.75 297 TYR A N 1
ATOM 2392 C CA . TYR A 1 297 ? 3.848 10.987 6.193 1.00 93.75 297 TYR A CA 1
ATOM 2393 C C . TYR A 1 297 ? 3.805 12.485 5.819 1.00 93.75 297 TYR A C 1
ATOM 2395 O O . TYR A 1 297 ? 4.857 13.115 5.716 1.00 93.75 297 TYR A O 1
ATOM 2403 N N . ARG A 1 298 ? 2.612 13.063 5.618 1.00 94.31 298 ARG A N 1
ATOM 2404 C CA . ARG A 1 298 ? 2.383 14.486 5.319 1.00 94.31 298 ARG A CA 1
ATOM 2405 C C . ARG A 1 298 ? 1.974 15.289 6.553 1.00 94.31 298 ARG A C 1
ATOM 2407 O O . ARG A 1 298 ? 1.811 16.501 6.449 1.00 94.31 298 ARG A O 1
ATOM 2414 N N . GLY A 1 299 ? 1.812 14.654 7.713 1.00 94.69 299 GLY A N 1
ATOM 2415 C CA . GLY A 1 299 ? 1.340 15.328 8.919 1.00 94.69 299 GLY A CA 1
ATOM 2416 C C . GLY A 1 299 ? -0.186 15.385 9.050 1.00 94.69 299 GLY A C 1
ATOM 2417 O O . GLY A 1 299 ? -0.684 16.127 9.897 1.00 94.69 299 GLY A O 1
ATOM 2418 N N . HIS A 1 300 ? -0.939 14.636 8.242 1.00 95.25 300 HIS A N 1
ATOM 2419 C CA . HIS A 1 300 ? -2.401 14.630 8.260 1.00 95.25 300 HIS A CA 1
ATOM 2420 C C . HIS A 1 300 ? -2.967 13.439 9.035 1.00 95.25 300 HIS A C 1
ATOM 2422 O O . HIS A 1 300 ? -2.428 12.336 9.005 1.00 95.25 300 HIS A O 1
ATOM 2428 N N . GLN A 1 301 ? -4.093 13.662 9.709 1.00 95.12 301 GLN A N 1
ATOM 2429 C CA . GLN A 1 301 ? -4.881 12.604 10.340 1.00 95.12 301 GLN A CA 1
ATOM 2430 C C . GLN A 1 301 ? -5.941 12.076 9.370 1.00 95.12 301 GLN A C 1
ATOM 2432 O O . GLN A 1 301 ? -6.307 12.750 8.403 1.00 95.12 301 GLN A O 1
ATOM 2437 N N . PHE A 1 302 ? -6.473 10.887 9.654 1.00 95.56 302 PHE A N 1
ATOM 2438 C CA . PHE A 1 302 ? -7.621 10.366 8.918 1.00 95.56 302 PHE A CA 1
ATOM 2439 C C . PHE A 1 302 ? -8.836 11.299 9.049 1.00 95.56 302 PHE A C 1
ATOM 2441 O O . PHE A 1 302 ? -9.112 11.787 10.147 1.00 95.56 302 PHE A O 1
ATOM 2448 N N . PRO A 1 303 ? -9.599 11.527 7.964 1.00 93.81 303 PRO A N 1
ATOM 2449 C CA . PRO A 1 303 ? -10.848 12.272 8.048 1.00 93.81 303 PRO A CA 1
ATOM 2450 C C . PRO A 1 303 ? -11.913 11.472 8.807 1.00 93.81 303 PRO A C 1
ATOM 2452 O O . PRO A 1 303 ? -11.910 10.240 8.787 1.00 93.81 303 PRO A O 1
ATOM 2455 N N . ASP A 1 304 ? -12.887 12.169 9.395 1.00 90.88 304 ASP A N 1
ATOM 2456 C CA . ASP A 1 304 ? -13.974 11.565 10.180 1.00 90.88 304 ASP A CA 1
ATOM 2457 C C . ASP A 1 304 ? -14.723 10.452 9.443 1.00 90.88 304 ASP A C 1
ATOM 2459 O O . ASP A 1 304 ? -15.099 9.435 10.032 1.00 90.88 304 ASP A O 1
ATOM 2463 N N . SER A 1 305 ? -14.909 10.612 8.132 1.00 91.94 305 SER A N 1
ATOM 2464 C CA . SER A 1 305 ? -15.561 9.617 7.281 1.00 91.94 305 SER A CA 1
ATOM 2465 C C . SER A 1 305 ? -14.802 8.290 7.211 1.00 91.94 305 SER A C 1
ATOM 2467 O O . SER A 1 305 ? -15.447 7.250 7.113 1.00 91.94 305 SER A O 1
ATOM 2469 N N . ALA A 1 306 ? -13.467 8.301 7.296 1.00 93.56 306 ALA A N 1
ATOM 2470 C CA . ALA A 1 306 ? -12.646 7.102 7.145 1.00 93.56 306 ALA A CA 1
ATOM 2471 C C . ALA A 1 306 ? -12.796 6.146 8.337 1.00 93.56 306 ALA A C 1
ATOM 2473 O O . ALA A 1 306 ? -12.918 4.938 8.150 1.00 93.56 306 ALA A O 1
ATOM 2474 N N . TYR A 1 307 ? -12.819 6.669 9.567 1.00 93.62 307 TYR A N 1
ATOM 2475 C CA . TYR A 1 307 ? -12.860 5.849 10.787 1.00 93.62 307 TYR A CA 1
ATOM 2476 C C . TYR A 1 307 ? -14.264 5.712 11.400 1.00 93.62 307 TYR A C 1
ATOM 2478 O O . TYR A 1 307 ? -14.442 4.970 12.369 1.00 93.62 307 TYR A O 1
ATOM 2486 N N . SER A 1 308 ? -15.273 6.405 10.859 1.00 92.81 308 SER A N 1
ATOM 2487 C CA . SER A 1 308 ? -16.644 6.384 11.389 1.00 92.81 308 SER A CA 1
ATOM 2488 C C . SER A 1 308 ? -17.205 4.968 11.525 1.00 92.81 308 SER A C 1
ATOM 2490 O O . SER A 1 308 ? -17.763 4.629 12.567 1.00 92.81 308 SER A O 1
ATOM 2492 N N . GLU A 1 309 ? -17.032 4.129 10.504 1.00 92.38 309 GLU A N 1
ATOM 2493 C CA . GLU A 1 309 ? -17.558 2.760 10.505 1.00 92.38 309 GLU A CA 1
ATOM 2494 C C . GLU A 1 309 ? -16.854 1.863 11.532 1.00 92.38 309 GLU A C 1
ATOM 2496 O O . GLU A 1 309 ? -17.499 1.073 12.219 1.00 92.38 309 GLU A O 1
ATOM 2501 N N . LEU A 1 310 ? -15.543 2.041 11.719 1.00 93.69 310 LEU A N 1
ATOM 2502 C CA . LEU A 1 310 ? -14.781 1.335 12.749 1.00 93.69 310 LEU A CA 1
ATOM 2503 C C . LEU A 1 310 ? -15.340 1.628 14.150 1.00 93.69 310 LEU A C 1
ATOM 2505 O O . LEU A 1 310 ? -15.549 0.708 14.942 1.00 93.69 310 LEU A O 1
ATOM 2509 N N . ILE A 1 311 ? -15.632 2.900 14.442 1.00 93.94 311 ILE A N 1
ATOM 2510 C CA . ILE A 1 311 ? -16.208 3.307 15.731 1.00 93.94 311 ILE A CA 1
ATOM 2511 C C . ILE A 1 311 ? -17.640 2.778 15.884 1.00 93.94 311 ILE A C 1
ATOM 2513 O O . ILE A 1 311 ? -18.000 2.294 16.957 1.00 93.94 311 ILE A O 1
ATOM 2517 N N . ARG A 1 312 ? -18.458 2.824 14.825 1.00 93.00 312 ARG A N 1
ATOM 2518 C CA . ARG A 1 312 ? -19.822 2.263 14.832 1.00 93.00 312 ARG A CA 1
ATOM 2519 C C . ARG A 1 312 ? -19.823 0.766 15.123 1.00 93.00 312 ARG A C 1
ATOM 2521 O O . ARG A 1 312 ? -20.610 0.313 15.950 1.00 93.00 312 ARG A O 1
ATOM 2528 N N . ASN A 1 313 ? -18.908 0.017 14.514 1.00 92.69 313 ASN A N 1
ATOM 2529 C CA . ASN A 1 313 ? -18.773 -1.414 14.763 1.00 92.69 313 ASN A CA 1
ATOM 2530 C C . ASN A 1 313 ? -18.310 -1.713 16.190 1.00 92.69 313 ASN A C 1
ATOM 2532 O O . ASN A 1 313 ? -18.845 -2.622 16.820 1.00 92.69 313 ASN A O 1
ATOM 2536 N N . TYR A 1 314 ? -17.405 -0.907 16.747 1.00 93.69 314 TYR A N 1
ATOM 2537 C CA . TYR A 1 314 ? -17.049 -1.008 18.162 1.00 93.69 314 TYR A CA 1
ATOM 2538 C C . TYR A 1 314 ? -18.251 -0.786 19.086 1.00 93.69 314 TYR A C 1
ATOM 2540 O O . TYR A 1 314 ? -18.484 -1.562 20.011 1.00 93.69 314 TYR A O 1
ATOM 2548 N N . LEU A 1 315 ? -19.057 0.242 18.810 1.00 92.44 315 LEU A N 1
ATOM 2549 C CA . LEU A 1 315 ? -20.281 0.517 19.561 1.00 92.44 315 LEU A CA 1
ATOM 2550 C C . LEU A 1 315 ? -21.253 -0.656 19.484 1.00 92.44 315 LEU A C 1
ATOM 2552 O O . LEU A 1 315 ? -21.764 -1.097 20.511 1.00 92.44 315 LEU A O 1
ATOM 2556 N N . ALA A 1 316 ? -21.476 -1.189 18.284 1.00 92.31 316 ALA A N 1
ATOM 2557 C CA . ALA A 1 316 ? -22.311 -2.361 18.102 1.00 92.31 316 ALA A CA 1
ATOM 2558 C C . ALA A 1 316 ? -21.771 -3.571 18.884 1.00 92.31 316 ALA A C 1
ATOM 2560 O O . ALA A 1 316 ? -22.564 -4.280 19.498 1.00 92.31 316 ALA A O 1
ATOM 2561 N N . ALA A 1 317 ? -20.449 -3.777 18.933 1.00 92.38 317 ALA A N 1
ATOM 2562 C CA . ALA A 1 317 ? -19.825 -4.855 19.703 1.00 92.38 317 ALA A CA 1
ATOM 2563 C C . ALA A 1 317 ? -20.051 -4.695 21.217 1.00 92.38 317 ALA A C 1
ATOM 2565 O O . ALA A 1 317 ? -20.418 -5.658 21.892 1.00 92.38 317 ALA A O 1
ATOM 2566 N N . CYS A 1 318 ? -19.925 -3.476 21.761 1.00 92.62 318 CYS A N 1
ATOM 2567 C CA . CYS A 1 318 ? -20.242 -3.195 23.168 1.00 92.62 318 CYS A CA 1
ATOM 2568 C C . CYS A 1 318 ? -21.702 -3.530 23.507 1.00 92.62 318 CYS A C 1
ATOM 2570 O O . CYS A 1 318 ? -21.988 -4.118 24.553 1.00 92.62 318 CYS A O 1
ATOM 2572 N N . ILE A 1 319 ? -22.623 -3.173 22.610 1.00 90.94 319 ILE A N 1
ATOM 2573 C CA . ILE A 1 319 ? -24.055 -3.424 22.778 1.00 90.94 319 ILE A CA 1
ATOM 2574 C C . ILE A 1 319 ? -24.357 -4.921 22.685 1.00 90.94 319 ILE A C 1
ATOM 2576 O O . ILE A 1 319 ? -25.051 -5.469 23.541 1.00 90.94 319 ILE A O 1
ATOM 2580 N N . TYR A 1 320 ? -23.812 -5.590 21.671 1.00 91.50 320 TYR A N 1
ATOM 2581 C CA . TYR A 1 320 ? -23.972 -7.024 21.472 1.00 91.50 320 TYR A CA 1
ATOM 2582 C C . TYR A 1 320 ? -23.465 -7.812 22.683 1.00 91.50 320 TYR A C 1
ATOM 2584 O O . TYR A 1 320 ? -24.163 -8.696 23.183 1.00 91.50 320 TYR A O 1
ATOM 2592 N N . PHE A 1 321 ? -22.303 -7.430 23.226 1.00 91.56 321 PHE A N 1
ATOM 2593 C CA . PHE A 1 321 ? -21.782 -8.007 24.461 1.00 91.56 321 PHE A CA 1
ATOM 2594 C C . PHE A 1 321 ? -22.763 -7.844 25.629 1.00 91.56 321 PHE A C 1
ATOM 2596 O O . PHE A 1 321 ? -23.122 -8.833 26.268 1.00 91.56 321 PHE A O 1
ATOM 2603 N N . GLY A 1 322 ? -23.242 -6.619 25.867 1.00 89.56 322 GLY A N 1
ATOM 2604 C CA . GLY A 1 322 ? -24.157 -6.313 26.968 1.00 89.56 322 GLY A CA 1
ATOM 2605 C C . GLY A 1 322 ? -25.519 -7.007 26.886 1.00 89.56 322 GLY A C 1
ATOM 2606 O O . GLY A 1 322 ? -26.153 -7.220 27.916 1.00 89.56 322 GLY A O 1
ATOM 2607 N N . LEU A 1 323 ? -25.974 -7.365 25.684 1.00 88.56 323 LEU A N 1
ATOM 2608 C CA . LEU A 1 323 ? -27.274 -8.004 25.470 1.00 88.56 323 LEU A CA 1
ATOM 2609 C C . LEU A 1 323 ? -27.209 -9.532 25.413 1.00 88.56 323 LEU A C 1
ATOM 2611 O O . LEU A 1 323 ? -28.112 -10.188 25.940 1.00 88.56 323 LEU A O 1
ATOM 2615 N N . TYR A 1 324 ? -26.174 -10.083 24.771 1.00 88.06 324 TYR A N 1
ATOM 2616 C CA . TYR A 1 324 ? -26.143 -11.494 24.370 1.00 88.06 324 TYR A CA 1
ATOM 2617 C C . TYR A 1 324 ? -24.942 -12.279 24.905 1.00 88.06 324 TYR A C 1
ATOM 2619 O O . TYR A 1 324 ? -25.049 -13.494 25.029 1.00 88.06 324 TYR A O 1
ATOM 2627 N N . ARG A 1 325 ? -23.821 -11.630 25.258 1.00 86.88 325 ARG A N 1
ATOM 2628 C CA . ARG A 1 325 ? -22.581 -12.334 25.663 1.00 86.88 325 ARG A CA 1
ATOM 2629 C C . ARG A 1 325 ? -22.143 -12.106 27.106 1.00 86.88 325 ARG A C 1
ATOM 2631 O O . ARG A 1 325 ? -21.156 -12.684 27.547 1.00 86.88 325 ARG A O 1
ATOM 2638 N N . GLN A 1 326 ? -22.855 -11.281 27.864 1.00 84.00 326 GLN A N 1
ATOM 2639 C CA . GLN A 1 326 ? -22.488 -10.981 29.250 1.00 84.00 326 GLN A CA 1
ATOM 2640 C C . GLN A 1 326 ? -22.441 -12.220 30.160 1.00 84.00 326 GLN A C 1
ATOM 2642 O O . GLN A 1 326 ? -21.661 -12.255 31.104 1.00 84.00 326 GLN A O 1
ATOM 2647 N N . GLU A 1 327 ? -23.244 -13.246 29.860 1.00 83.56 327 GLU A N 1
ATOM 2648 C CA . GLU A 1 327 ? -23.308 -14.495 30.630 1.00 83.56 327 GLU A CA 1
ATOM 2649 C C . GLU A 1 327 ? -22.107 -15.425 30.356 1.00 83.56 327 GLU A C 1
ATOM 2651 O O . GLU A 1 327 ? -21.899 -16.392 31.085 1.00 83.56 327 GLU A O 1
ATOM 2656 N N . GLU A 1 328 ? -21.285 -15.130 29.339 1.00 85.00 328 GLU A N 1
ATOM 2657 C CA . GLU A 1 328 ? -20.081 -15.905 28.996 1.00 85.00 328 GLU A CA 1
ATOM 2658 C C . GLU A 1 328 ? -18.903 -15.654 29.953 1.00 85.00 328 GLU A C 1
ATOM 2660 O O . GLU A 1 328 ? -17.904 -16.376 29.904 1.00 85.00 328 GLU A O 1
ATOM 2665 N N . VAL A 1 329 ? -18.973 -14.615 30.790 1.00 88.31 329 VAL A N 1
ATOM 2666 C CA . VAL A 1 329 ? -17.853 -14.153 31.621 1.00 88.31 329 VAL A CA 1
ATOM 2667 C C . VAL A 1 329 ? -18.211 -14.125 33.101 1.00 88.31 329 VAL A C 1
ATOM 2669 O O . VAL A 1 329 ? -19.369 -14.020 33.496 1.00 88.31 329 VAL A O 1
ATOM 2672 N N . THR A 1 330 ? -17.190 -14.203 33.952 1.00 89.19 330 THR A N 1
ATOM 2673 C CA . THR A 1 330 ? -17.392 -14.050 35.399 1.00 89.19 330 THR A CA 1
ATOM 2674 C C . THR A 1 330 ? -17.763 -12.601 35.753 1.00 89.19 330 THR A C 1
ATOM 2676 O O . THR A 1 330 ? -17.316 -11.681 35.065 1.00 89.19 330 THR A O 1
ATOM 2679 N N . PRO A 1 331 ? -18.474 -12.336 36.870 1.00 88.06 331 PRO A N 1
ATOM 2680 C CA . PRO A 1 331 ? -18.778 -10.964 37.294 1.00 88.06 331 PRO A CA 1
ATOM 2681 C C . PRO A 1 331 ? -17.526 -10.081 37.442 1.00 88.06 331 PRO A C 1
ATOM 2683 O O . PRO A 1 331 ? -17.526 -8.906 37.084 1.00 88.06 331 PRO A O 1
ATOM 2686 N N . LEU A 1 332 ? -16.410 -10.653 37.909 1.00 89.19 332 LEU A N 1
ATOM 2687 C CA . LEU A 1 332 ? -15.136 -9.935 37.997 1.00 89.19 332 LEU A CA 1
ATOM 2688 C C . LEU A 1 332 ? -14.609 -9.515 36.615 1.00 89.19 332 LEU A C 1
ATOM 2690 O O . LEU A 1 332 ? -14.095 -8.409 36.458 1.00 89.19 332 LEU A O 1
ATOM 2694 N N . GLU A 1 333 ? -14.705 -10.391 35.615 1.00 90.19 333 GLU A N 1
ATOM 2695 C CA . GLU A 1 333 ? -14.322 -10.070 34.237 1.00 90.19 333 GLU A CA 1
ATOM 2696 C C . GLU A 1 333 ? -15.289 -9.075 33.598 1.00 90.19 333 GLU A C 1
ATOM 2698 O O . GLU A 1 333 ? -14.835 -8.163 32.914 1.00 90.19 333 GLU A O 1
ATOM 2703 N N . GLN A 1 334 ? -16.590 -9.190 33.869 1.00 91.06 334 GLN A N 1
ATOM 2704 C CA . GLN A 1 334 ? -17.600 -8.244 33.403 1.00 91.06 334 GLN A CA 1
ATOM 2705 C C . GLN A 1 334 ? -17.323 -6.827 33.919 1.00 91.06 334 GLN A C 1
ATOM 2707 O O . GLN A 1 334 ? -17.318 -5.885 33.129 1.00 91.06 334 GLN A O 1
ATOM 2712 N N . SER A 1 335 ? -16.984 -6.685 35.206 1.00 90.69 335 SER A N 1
ATOM 2713 C CA . SER A 1 335 ? -16.552 -5.404 35.779 1.00 90.69 335 SER A CA 1
ATOM 2714 C C . SER A 1 335 ? -15.353 -4.821 35.023 1.00 90.69 335 SER A C 1
ATOM 2716 O O . SER A 1 335 ? -15.380 -3.656 34.636 1.00 90.69 335 SER A O 1
ATOM 2718 N N . LYS A 1 336 ? -14.323 -5.636 34.744 1.00 92.81 336 LYS A N 1
ATOM 2719 C CA . LYS A 1 336 ? -13.136 -5.193 33.990 1.00 92.81 336 LYS A CA 1
ATOM 2720 C C . LYS A 1 336 ? -13.466 -4.795 32.552 1.00 92.81 336 LYS A C 1
ATOM 2722 O O . LYS A 1 336 ? -12.852 -3.877 32.018 1.00 92.81 336 LYS A O 1
ATOM 2727 N N . ILE A 1 337 ? -14.404 -5.493 31.914 1.00 93.25 337 ILE A N 1
ATOM 2728 C CA . ILE A 1 337 ? -14.856 -5.174 30.558 1.00 93.25 337 ILE A CA 1
ATOM 2729 C C . ILE A 1 337 ? -15.589 -3.831 30.551 1.00 93.25 337 ILE A C 1
ATOM 2731 O O . ILE A 1 337 ? -15.312 -3.007 29.686 1.00 93.25 337 ILE A O 1
ATOM 2735 N N . TYR A 1 338 ? -16.465 -3.570 31.524 1.00 93.69 338 TYR A N 1
ATOM 2736 C CA . TYR A 1 338 ? -17.134 -2.272 31.641 1.00 93.69 338 TYR A CA 1
ATOM 2737 C C . TYR A 1 338 ? -16.143 -1.129 31.871 1.00 93.69 338 TYR A C 1
ATOM 2739 O O . TYR A 1 338 ? -16.235 -0.111 31.184 1.00 93.69 338 TYR A O 1
ATOM 2747 N N . ASP A 1 339 ? -15.154 -1.321 32.747 1.00 93.00 339 ASP A N 1
ATOM 2748 C CA . ASP A 1 339 ? -14.080 -0.345 32.963 1.00 93.00 339 ASP A CA 1
ATOM 2749 C C . ASP A 1 339 ? -13.283 -0.084 31.675 1.00 93.00 339 ASP A C 1
ATOM 2751 O O . ASP A 1 339 ? -13.007 1.069 31.334 1.00 93.00 339 ASP A O 1
ATOM 2755 N N . GLN A 1 340 ? -12.954 -1.140 30.920 1.00 94.50 340 GLN A N 1
ATOM 2756 C CA . GLN A 1 340 ? -12.259 -1.029 29.637 1.00 94.50 340 GLN A CA 1
ATOM 2757 C C . GLN A 1 340 ? -13.096 -0.259 28.608 1.00 94.50 340 GLN A C 1
ATOM 2759 O O . GLN A 1 340 ? -12.587 0.677 27.995 1.00 94.50 340 GLN A O 1
ATOM 2764 N N . ILE A 1 341 ? -14.376 -0.606 28.442 1.00 95.31 341 ILE A N 1
ATOM 2765 C CA . ILE A 1 341 ? -15.274 0.061 27.490 1.00 95.31 341 ILE A CA 1
ATOM 2766 C C . ILE A 1 341 ? -15.436 1.543 27.849 1.00 95.31 341 ILE A C 1
ATOM 2768 O O . ILE A 1 341 ? -15.368 2.401 26.963 1.00 95.31 341 ILE A O 1
ATOM 2772 N N . LEU A 1 342 ? -15.608 1.858 29.138 1.00 95.00 342 LEU A N 1
ATOM 2773 C CA . LEU A 1 342 ? -15.697 3.232 29.628 1.00 95.00 342 LEU A CA 1
ATOM 2774 C C . LEU A 1 342 ? -14.402 4.007 29.353 1.00 95.00 342 LEU A C 1
ATOM 2776 O O . LEU A 1 342 ? -14.449 5.132 28.850 1.00 95.00 342 LEU A O 1
ATOM 2780 N N . ALA A 1 343 ? -13.243 3.413 29.644 1.00 94.62 343 ALA A N 1
ATOM 2781 C CA . ALA A 1 343 ? -11.944 4.027 29.386 1.00 94.62 343 ALA A CA 1
ATOM 2782 C C . ALA A 1 343 ? -11.727 4.311 27.890 1.00 94.62 343 ALA A C 1
ATOM 2784 O O . ALA A 1 343 ? -11.212 5.377 27.535 1.00 94.62 343 ALA A O 1
ATOM 2785 N N . SER A 1 344 ? -12.145 3.394 27.015 1.00 94.88 344 SER A N 1
ATOM 2786 C CA . SER A 1 344 ? -12.121 3.561 25.560 1.00 94.88 344 SER A CA 1
ATOM 2787 C C . SER A 1 344 ? -13.031 4.695 25.097 1.00 94.88 344 SER A C 1
ATOM 2789 O O . SER A 1 344 ? -12.574 5.585 24.380 1.00 94.88 344 SER A O 1
ATOM 2791 N N . ALA A 1 345 ? -14.288 4.724 25.554 1.00 94.94 345 ALA A N 1
ATOM 2792 C CA . ALA A 1 345 ? -15.242 5.787 25.232 1.00 94.94 345 ALA A CA 1
ATOM 2793 C C . ALA A 1 345 ? -14.720 7.168 25.659 1.00 94.94 345 ALA A C 1
ATOM 2795 O O . ALA A 1 345 ? -14.674 8.090 24.844 1.00 94.94 345 ALA A O 1
ATOM 2796 N N . ASN A 1 346 ? -14.242 7.290 26.902 1.00 94.69 346 ASN A N 1
ATOM 2797 C CA . ASN A 1 346 ? -13.664 8.526 27.431 1.00 94.69 346 ASN A CA 1
ATOM 2798 C C . ASN A 1 346 ? -12.479 9.011 26.592 1.00 94.69 346 ASN A C 1
ATOM 2800 O O . ASN A 1 346 ? -12.380 10.198 26.281 1.00 94.69 346 ASN A O 1
ATOM 2804 N N . SER A 1 347 ? -11.586 8.099 26.203 1.00 94.50 347 SER A N 1
ATOM 2805 C CA . SER A 1 347 ? -10.443 8.460 25.371 1.00 94.50 347 SER A CA 1
ATOM 2806 C C . SER A 1 347 ? -10.850 8.900 23.977 1.00 94.50 347 SER A C 1
ATOM 2808 O O . SER A 1 347 ? -10.283 9.865 23.478 1.00 94.50 347 SER A O 1
ATOM 2810 N N . MET A 1 348 ? -11.790 8.208 23.334 1.00 95.25 348 MET A N 1
ATOM 2811 C CA . MET A 1 348 ? -12.256 8.592 22.001 1.00 95.25 348 MET A CA 1
ATOM 2812 C C . MET A 1 348 ? -12.921 9.969 22.030 1.00 95.25 348 MET A C 1
ATOM 2814 O O . MET A 1 348 ? -12.612 10.802 21.187 1.00 95.25 348 MET A O 1
ATOM 2818 N N . ILE A 1 349 ? -13.752 10.249 23.040 1.00 94.75 349 ILE A N 1
ATOM 2819 C CA . ILE A 1 349 ? -14.360 11.574 23.243 1.00 94.75 349 ILE A CA 1
ATOM 2820 C C . ILE A 1 349 ? -13.281 12.650 23.415 1.00 94.75 349 ILE A C 1
ATOM 2822 O O . ILE A 1 349 ? -13.371 13.704 22.786 1.00 94.75 349 ILE A O 1
ATOM 2826 N N . ALA A 1 350 ? -12.243 12.378 24.210 1.00 94.12 350 ALA A N 1
ATOM 2827 C CA . ALA A 1 350 ? -11.142 13.314 24.417 1.00 94.12 350 ALA A CA 1
ATOM 2828 C C . ALA A 1 350 ? -10.328 13.568 23.134 1.00 94.12 350 ALA A C 1
ATOM 2830 O O . ALA A 1 350 ? -10.057 14.724 22.810 1.00 94.12 350 ALA A O 1
ATOM 2831 N N . ILE A 1 351 ? -9.969 12.514 22.390 1.00 93.50 351 ILE A N 1
ATOM 2832 C CA . ILE A 1 351 ? -9.192 12.615 21.142 1.00 93.50 351 ILE A CA 1
ATOM 2833 C C . ILE A 1 351 ? -9.984 13.383 20.076 1.00 93.50 351 ILE A C 1
ATOM 2835 O O . ILE A 1 351 ? -9.460 14.312 19.467 1.00 93.50 351 ILE A O 1
ATOM 2839 N N . LEU A 1 352 ? -11.266 13.045 19.909 1.00 93.00 352 LEU A N 1
ATOM 2840 C CA . LEU A 1 352 ? -12.166 13.667 18.935 1.00 93.00 352 LEU A CA 1
ATOM 2841 C C . LEU A 1 352 ? -12.701 15.035 19.380 1.00 93.00 352 LEU A C 1
ATOM 2843 O O . LEU A 1 352 ? -13.430 15.681 18.632 1.00 93.00 352 LEU A O 1
ATOM 2847 N N . LYS A 1 353 ? -12.363 15.484 20.598 1.00 92.75 353 LYS A N 1
ATOM 2848 C CA . LYS A 1 353 ? -12.818 16.754 21.187 1.00 92.75 353 LYS A CA 1
ATOM 2849 C C . LYS A 1 353 ? -14.342 16.917 21.130 1.00 92.75 353 LYS A C 1
ATOM 2851 O O . LYS A 1 353 ? -14.853 18.005 20.862 1.00 92.75 353 LYS A O 1
ATOM 2856 N N . ILE A 1 354 ? -15.072 15.832 21.385 1.00 91.12 354 ILE A N 1
ATOM 2857 C CA . ILE A 1 354 ? -16.537 15.840 21.376 1.00 91.12 354 ILE A CA 1
ATOM 2858 C C . ILE A 1 354 ? -17.032 16.690 22.553 1.00 91.12 354 ILE A C 1
ATOM 2860 O O . ILE A 1 354 ? -16.755 16.380 23.711 1.00 91.12 354 ILE A O 1
ATOM 2864 N N . GLY A 1 355 ? -17.767 17.763 22.254 1.00 84.12 355 GLY A N 1
ATOM 2865 C CA . GLY A 1 355 ? -18.351 18.667 23.246 1.00 84.12 355 GLY A CA 1
ATOM 2866 C C . GLY A 1 355 ? -19.859 18.826 23.063 1.00 84.12 355 GLY A C 1
ATOM 2867 O O . GLY A 1 355 ? -20.335 18.874 21.934 1.00 84.12 355 GLY A O 1
ATOM 2868 N N . ASN A 1 356 ? -20.589 18.938 24.180 1.00 79.94 356 ASN A N 1
ATOM 2869 C CA . ASN A 1 356 ? -22.023 19.264 24.263 1.00 79.94 356 ASN A CA 1
ATOM 2870 C C . ASN A 1 356 ? -22.917 18.516 23.256 1.00 79.94 356 ASN A C 1
ATOM 2872 O O . ASN A 1 356 ? -23.651 19.132 22.485 1.00 79.94 356 ASN A O 1
ATOM 2876 N N . VAL A 1 357 ? -22.855 17.185 23.277 1.00 88.56 357 VAL A N 1
ATOM 2877 C CA . VAL A 1 357 ? -23.755 16.316 22.512 1.00 88.56 357 VAL A CA 1
ATOM 2878 C C . VAL A 1 357 ? -24.634 15.559 23.495 1.00 88.56 357 VAL A C 1
ATOM 2880 O O . VAL A 1 357 ? -24.117 14.964 24.436 1.00 88.56 357 VAL A O 1
ATOM 2883 N N . ASP A 1 358 ? -25.946 15.571 23.281 1.00 85.75 358 ASP A N 1
ATOM 2884 C CA . ASP A 1 358 ? -26.864 14.789 24.104 1.00 85.75 358 ASP A CA 1
ATOM 2885 C C . ASP A 1 358 ? -26.826 13.302 23.711 1.00 85.75 358 ASP A C 1
ATOM 2887 O O . ASP A 1 358 ? -26.699 12.975 22.523 1.00 85.75 358 ASP A O 1
ATOM 2891 N N . PRO A 1 359 ? -26.950 12.379 24.684 1.00 84.06 359 PRO A N 1
ATOM 2892 C CA . PRO A 1 359 ? -27.063 10.959 24.388 1.00 84.06 359 PRO A CA 1
ATOM 2893 C C . PRO A 1 359 ? -28.339 10.679 23.585 1.00 84.06 359 PRO A C 1
ATOM 2895 O O . PRO A 1 359 ? -29.379 11.312 23.780 1.00 84.06 359 PRO A O 1
ATOM 2898 N N . VAL A 1 360 ? -28.269 9.680 22.708 1.00 82.12 360 VAL A N 1
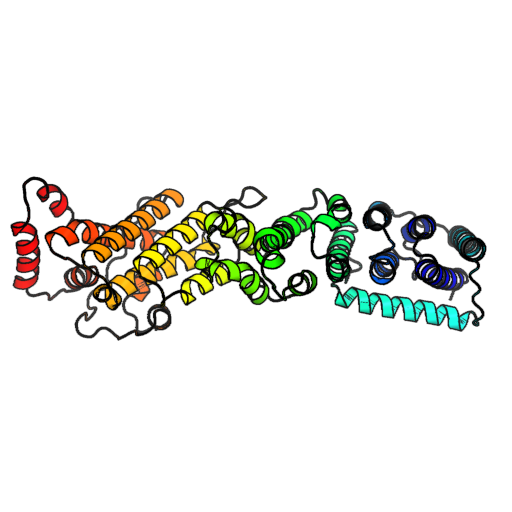ATOM 2899 C CA . VAL A 1 360 ? -29.407 9.198 21.928 1.00 82.12 360 VAL A CA 1
ATOM 2900 C C . VAL A 1 360 ? -30.510 8.758 22.890 1.00 82.12 360 VAL A C 1
ATOM 2902 O O . VAL A 1 360 ? -30.286 7.972 23.818 1.00 82.12 360 VAL A O 1
ATOM 2905 N N . GLN A 1 361 ? -31.715 9.286 22.679 1.00 75.88 361 GLN A N 1
ATOM 2906 C CA . GLN A 1 361 ? -32.881 8.871 23.446 1.00 75.88 361 GLN A CA 1
ATOM 2907 C C . GLN A 1 361 ? -33.292 7.462 23.024 1.00 75.88 361 GLN A C 1
ATOM 2909 O O . GLN A 1 361 ? -33.357 7.152 21.835 1.00 75.88 361 GLN A O 1
ATOM 2914 N N . MET A 1 362 ? -33.550 6.600 24.008 1.00 71.00 362 MET A N 1
ATOM 2915 C CA . MET A 1 362 ? -34.038 5.251 23.732 1.00 71.00 362 MET A CA 1
ATOM 2916 C C . MET A 1 362 ? -35.434 5.336 23.124 1.00 71.00 362 MET A C 1
ATOM 2918 O O . MET A 1 362 ? -36.275 6.093 23.609 1.00 71.00 362 MET A O 1
ATOM 2922 N N . THR A 1 363 ? -35.683 4.530 22.099 1.00 68.44 363 THR A N 1
ATOM 2923 C CA . THR A 1 363 ? -37.031 4.316 21.585 1.00 68.44 363 THR A CA 1
ATOM 2924 C C . THR A 1 363 ? -37.877 3.605 22.640 1.00 68.44 363 THR A C 1
ATOM 2926 O O . THR A 1 363 ? -37.472 2.605 23.238 1.00 68.44 363 THR A O 1
ATOM 2929 N N . GLU A 1 364 ? -39.060 4.152 22.902 1.00 65.31 364 GLU A N 1
ATOM 2930 C CA . GLU A 1 364 ? -40.046 3.513 23.768 1.00 65.31 364 GLU A CA 1
ATOM 2931 C C . GLU A 1 364 ? -40.604 2.254 23.081 1.00 65.31 364 GLU A C 1
ATOM 2933 O O . GLU A 1 364 ? -40.781 2.232 21.862 1.00 65.31 364 GLU A O 1
ATOM 2938 N N . GLY A 1 365 ? -40.892 1.203 23.856 1.00 66.62 365 GLY A N 1
ATOM 2939 C CA . GLY A 1 365 ? -41.587 0.010 23.349 1.00 66.62 365 GLY A CA 1
ATOM 2940 C C . GLY A 1 365 ? -40.707 -1.132 22.826 1.00 66.62 365 GLY A C 1
ATOM 2941 O O . GLY A 1 365 ? -41.227 -2.025 22.161 1.00 66.62 365 GLY A O 1
ATOM 2942 N N . ILE A 1 366 ? -39.404 -1.151 23.130 1.00 79.56 366 ILE A N 1
ATOM 2943 C CA . ILE A 1 366 ? -38.570 -2.343 22.893 1.00 79.56 366 ILE A CA 1
ATOM 2944 C C . ILE A 1 366 ? -39.028 -3.470 23.834 1.00 79.56 366 ILE A C 1
ATOM 2946 O O . ILE A 1 366 ? -38.966 -3.327 25.056 1.00 79.56 366 ILE A O 1
ATOM 2950 N N . ASP A 1 367 ? -39.458 -4.600 23.270 1.00 79.81 367 ASP A N 1
ATOM 2951 C CA . ASP A 1 367 ? -39.819 -5.798 24.033 1.00 79.81 367 ASP A CA 1
ATOM 2952 C C . ASP A 1 367 ? -38.560 -6.591 24.421 1.00 79.81 367 ASP A C 1
ATOM 2954 O O . ASP A 1 367 ? -38.054 -7.422 23.666 1.00 79.81 367 ASP A O 1
ATOM 2958 N N . PHE A 1 368 ? -38.041 -6.316 25.620 1.00 79.69 368 PHE A N 1
ATOM 2959 C CA . PHE A 1 368 ? -36.866 -7.003 26.167 1.00 79.69 368 PHE A CA 1
ATOM 2960 C C . PHE A 1 368 ? -37.113 -8.478 26.511 1.00 79.69 368 PHE A C 1
ATOM 2962 O O . PHE A 1 368 ? -36.142 -9.220 26.683 1.00 79.69 368 PHE A O 1
ATOM 2969 N N . ASP A 1 369 ? -38.373 -8.902 26.636 1.00 78.56 369 ASP A N 1
ATOM 2970 C CA . ASP A 1 369 ? -38.727 -10.289 26.938 1.00 78.56 369 ASP A CA 1
ATOM 2971 C C . ASP A 1 369 ? -38.781 -11.145 25.658 1.00 78.56 369 ASP A C 1
ATOM 2973 O O . ASP A 1 369 ? -38.544 -12.351 25.726 1.00 78.56 369 ASP A O 1
ATOM 2977 N N . ASN A 1 370 ? -38.977 -10.517 24.489 1.00 82.56 370 ASN A N 1
ATOM 2978 C CA . ASN A 1 370 ? -38.999 -11.164 23.171 1.00 82.56 370 ASN A CA 1
ATOM 2979 C C . ASN A 1 370 ? -37.978 -10.567 22.179 1.00 82.56 370 ASN A C 1
ATOM 2981 O O . ASN A 1 370 ? -38.302 -10.316 21.016 1.00 82.56 370 ASN A O 1
ATOM 2985 N N . LEU A 1 371 ? -36.732 -10.346 22.614 1.00 85.00 371 LEU A N 1
ATOM 2986 C CA . LEU A 1 371 ? -35.671 -9.882 21.710 1.00 85.00 371 LEU A CA 1
ATOM 2987 C C . LEU A 1 371 ? -35.364 -10.917 20.609 1.00 85.00 371 LEU A C 1
ATOM 2989 O O . LEU A 1 371 ? -35.313 -12.119 20.902 1.00 85.00 371 LEU A O 1
ATOM 2993 N N . PRO A 1 372 ? -35.089 -10.475 19.364 1.00 85.75 372 PRO A N 1
ATOM 2994 C CA . PRO A 1 372 ? -34.545 -11.351 18.335 1.00 85.75 372 PRO A CA 1
ATOM 2995 C C . PRO A 1 372 ? -33.254 -12.013 18.824 1.00 85.75 372 PRO A C 1
ATOM 2997 O O . PRO A 1 372 ? -32.425 -11.383 19.482 1.00 85.75 372 PRO A O 1
ATOM 3000 N N . LYS A 1 373 ? -33.081 -13.297 18.513 1.00 84.31 373 LYS A N 1
ATOM 3001 C CA . LYS A 1 373 ? -31.852 -14.019 18.843 1.00 84.31 373 LYS A CA 1
ATOM 3002 C C . LYS A 1 373 ? -30.860 -13.848 17.707 1.00 84.31 373 LYS A C 1
ATOM 3004 O O . LYS A 1 373 ? -31.107 -14.323 16.604 1.00 84.31 373 LYS A O 1
ATOM 3009 N N . PHE A 1 374 ? -29.754 -13.185 18.004 1.00 85.75 374 PHE A N 1
ATOM 3010 C CA . PHE A 1 374 ? -28.625 -13.062 17.097 1.00 85.75 374 PHE A CA 1
ATOM 3011 C C . PHE A 1 374 ? -27.505 -13.959 17.615 1.00 85.75 374 PHE A C 1
ATOM 3013 O O . PHE A 1 374 ? -26.909 -13.651 18.642 1.00 85.75 374 PHE A O 1
ATOM 3020 N N . ASP A 1 375 ? -27.251 -15.073 16.927 1.00 80.69 375 ASP A N 1
ATOM 3021 C CA . ASP A 1 375 ? -26.168 -16.000 17.287 1.00 80.69 375 ASP A CA 1
ATOM 3022 C C . ASP A 1 375 ? -24.798 -15.465 16.830 1.00 80.69 375 ASP A C 1
ATOM 3024 O O . ASP A 1 375 ? -23.761 -15.762 17.430 1.00 80.69 375 ASP A O 1
ATOM 3028 N N . MET A 1 376 ? -24.787 -14.643 15.775 1.00 83.69 376 MET A N 1
ATOM 3029 C CA . MET A 1 376 ? -23.590 -14.018 15.222 1.00 83.69 376 MET A CA 1
ATOM 3030 C C . MET A 1 376 ? -23.663 -12.492 15.313 1.00 83.69 376 MET A C 1
ATOM 3032 O O . MET A 1 376 ? -24.694 -11.870 15.049 1.00 83.69 376 MET A O 1
ATOM 3036 N N . PHE A 1 377 ? -22.518 -11.873 15.612 1.00 87.25 377 PHE A N 1
ATOM 3037 C CA . PHE A 1 377 ? -22.377 -10.414 15.626 1.00 87.25 377 PHE A CA 1
ATOM 3038 C C . PHE A 1 377 ? -22.693 -9.787 14.262 1.00 87.25 377 PHE A C 1
ATOM 3040 O O . PHE A 1 377 ? -23.299 -8.719 14.190 1.00 87.25 377 PHE A O 1
ATOM 3047 N N . SER A 1 378 ? -22.350 -10.487 13.175 1.00 87.00 378 SER A N 1
ATOM 3048 C CA . SER A 1 378 ? -22.681 -10.066 11.814 1.00 87.00 378 SER A CA 1
ATOM 3049 C C . SER A 1 378 ? -24.168 -9.829 11.610 1.00 87.00 378 SER A C 1
ATOM 3051 O O . SER A 1 378 ? -24.552 -8.851 10.968 1.00 87.00 378 SER A O 1
ATOM 3053 N N . ASP A 1 379 ? -24.981 -10.714 12.176 1.00 88.38 379 ASP A N 1
ATOM 3054 C CA . ASP A 1 379 ? -26.427 -10.698 12.023 1.00 88.38 379 ASP A CA 1
ATOM 3055 C C . ASP A 1 379 ? -26.997 -9.571 12.875 1.00 88.38 379 ASP A C 1
ATOM 3057 O O . ASP A 1 379 ? -27.782 -8.772 12.381 1.00 88.38 379 ASP A O 1
ATOM 3061 N N . PHE A 1 380 ? -26.492 -9.399 14.101 1.00 89.94 380 PHE A N 1
ATOM 3062 C CA . PHE A 1 380 ? -26.867 -8.269 14.949 1.00 89.94 380 PHE A CA 1
ATOM 3063 C C . PHE A 1 380 ? -26.670 -6.915 14.247 1.00 89.94 380 PHE A C 1
ATOM 3065 O O . PHE A 1 380 ? -27.541 -6.053 14.323 1.00 89.94 380 PHE A O 1
ATOM 3072 N N . VAL A 1 381 ? -25.552 -6.700 13.548 1.00 89.75 381 VAL A N 1
ATOM 3073 C CA . VAL A 1 381 ? -25.282 -5.405 12.897 1.00 89.75 381 VAL A CA 1
ATOM 3074 C C . VAL A 1 381 ? -26.089 -5.207 11.614 1.00 89.75 381 VAL A C 1
ATOM 3076 O O . VAL A 1 381 ? -26.528 -4.090 11.342 1.00 89.75 381 VAL A O 1
ATOM 3079 N N . LYS A 1 382 ? -26.273 -6.266 10.817 1.00 87.94 382 LYS A N 1
ATOM 3080 C CA . LYS A 1 382 ? -26.853 -6.170 9.467 1.00 87.94 382 LYS A CA 1
ATOM 3081 C C . LYS A 1 382 ? -28.362 -6.396 9.420 1.00 87.94 382 LYS A C 1
ATOM 3083 O O . LYS A 1 382 ? -28.985 -6.012 8.430 1.00 87.94 382 LYS A O 1
ATOM 3088 N N . ASP A 1 383 ? -28.947 -7.033 10.430 1.00 87.81 383 ASP A N 1
ATOM 3089 C CA . ASP A 1 383 ? -30.362 -7.386 10.411 1.00 87.81 383 ASP A CA 1
ATOM 3090 C C . ASP A 1 383 ? -31.244 -6.136 10.618 1.00 87.81 383 ASP A C 1
ATOM 3092 O O . ASP A 1 383 ? -31.143 -5.461 11.650 1.00 87.81 383 ASP A O 1
ATOM 3096 N N . PRO A 1 384 ? -32.147 -5.818 9.669 1.00 85.38 384 PRO A N 1
ATOM 3097 C CA . PRO A 1 384 ? -33.035 -4.660 9.772 1.00 85.38 384 PRO A CA 1
ATOM 3098 C C . PRO A 1 384 ? -34.053 -4.768 10.917 1.00 85.38 384 PRO A C 1
ATOM 3100 O O . PRO A 1 384 ? -34.661 -3.767 11.289 1.00 85.38 384 PRO A O 1
ATOM 3103 N N . THR A 1 385 ? -34.258 -5.963 11.477 1.00 85.62 385 THR A N 1
ATOM 3104 C CA . THR A 1 385 ? -35.130 -6.204 12.632 1.00 85.62 385 THR A CA 1
ATOM 3105 C C . THR A 1 385 ? -34.453 -5.894 13.965 1.00 85.62 385 THR A C 1
ATOM 3107 O O . THR A 1 385 ? -35.139 -5.892 14.986 1.00 85.62 385 THR A O 1
ATOM 3110 N N . ASN A 1 386 ? -33.145 -5.594 13.987 1.00 89.06 386 ASN A N 1
ATOM 3111 C CA . ASN A 1 386 ? -32.446 -5.223 15.213 1.00 89.06 386 ASN A CA 1
ATOM 3112 C C . ASN A 1 386 ? -32.995 -3.893 15.776 1.00 89.06 386 ASN A C 1
ATOM 3114 O O . ASN A 1 386 ? -32.712 -2.823 15.213 1.00 89.06 386 ASN A O 1
ATOM 3118 N N . PRO A 1 387 ? -33.699 -3.914 16.929 1.00 86.75 387 PRO A N 1
ATOM 3119 C CA . PRO A 1 387 ? -34.291 -2.712 17.504 1.00 86.75 387 PRO A CA 1
ATOM 3120 C C . PRO A 1 387 ? -33.241 -1.746 18.065 1.00 86.75 387 PRO A C 1
ATOM 3122 O O . PRO A 1 387 ? -33.582 -0.612 18.375 1.00 86.75 387 PRO A O 1
ATOM 3125 N N . PHE A 1 388 ? -31.977 -2.164 18.189 1.00 87.81 388 PHE A N 1
ATOM 3126 C CA . PHE A 1 388 ? -30.867 -1.362 18.708 1.00 87.81 388 PHE A CA 1
ATOM 3127 C C . PHE A 1 388 ? -30.021 -0.706 17.613 1.00 87.81 388 PHE A C 1
ATOM 3129 O O . PHE A 1 388 ? -29.087 0.030 17.929 1.00 87.81 388 PHE A O 1
ATOM 3136 N N . SER A 1 389 ? -30.347 -0.928 16.335 1.00 88.56 389 SER A N 1
ATOM 3137 C CA . SER A 1 389 ? -29.602 -0.376 15.194 1.00 88.56 389 SER A CA 1
ATOM 3138 C C . SER A 1 389 ? -29.448 1.147 15.242 1.00 88.56 389 SER A C 1
ATOM 3140 O O . SER A 1 389 ? -28.399 1.679 14.874 1.00 88.56 389 SER A O 1
ATOM 3142 N N . PHE A 1 390 ? -30.435 1.868 15.784 1.00 86.69 390 PHE A N 1
ATOM 3143 C CA . PHE A 1 390 ? -30.394 3.327 15.961 1.00 86.69 390 PHE A CA 1
ATOM 3144 C C . PHE A 1 390 ? -29.217 3.813 16.839 1.00 86.69 390 PHE A C 1
ATOM 3146 O O . PHE A 1 390 ? -28.698 4.913 16.627 1.00 86.69 390 PHE A O 1
ATOM 3153 N N . LEU A 1 391 ? -28.746 2.984 17.781 1.00 86.38 391 LEU A N 1
ATOM 3154 C CA . LEU A 1 391 ? -27.669 3.323 18.723 1.00 86.38 391 LEU A CA 1
ATOM 3155 C C . LEU A 1 391 ? -26.282 3.355 18.077 1.00 86.38 391 LEU A C 1
ATOM 3157 O O . LEU A 1 391 ? -25.380 3.999 18.607 1.00 86.38 391 LEU A O 1
ATOM 3161 N N . PHE A 1 392 ? -26.111 2.675 16.944 1.00 88.56 392 PHE A N 1
ATOM 3162 C CA . PHE A 1 392 ? -24.858 2.655 16.187 1.00 88.56 392 PHE A CA 1
ATOM 3163 C C . PHE A 1 392 ? -25.006 3.192 14.754 1.00 88.56 392 PHE A C 1
ATOM 3165 O O . PHE A 1 392 ? -24.013 3.302 14.040 1.00 88.56 392 PHE A O 1
ATOM 3172 N N . SER A 1 393 ? -26.207 3.626 14.350 1.00 86.75 393 SER A N 1
ATOM 3173 C CA . SER A 1 393 ? -26.467 4.339 13.084 1.00 86.75 393 SER A CA 1
ATOM 3174 C C . SER A 1 393 ? -26.571 5.870 13.232 1.00 86.75 393 SER A C 1
ATOM 3176 O O . SER A 1 393 ? -26.442 6.587 12.242 1.00 86.75 393 SER A O 1
ATOM 3178 N N . SER A 1 394 ? -26.659 6.399 14.460 1.00 86.25 394 SER A N 1
ATOM 3179 C CA . SER A 1 394 ? -26.593 7.847 14.766 1.00 86.25 394 SER A CA 1
ATOM 3180 C C . SER A 1 394 ? -25.211 8.465 14.475 1.00 86.25 394 SER A C 1
ATOM 3182 O O . SER A 1 394 ? -24.291 7.763 14.069 1.00 86.25 394 SER A O 1
ATOM 3184 N N . SER A 1 395 ? -25.013 9.780 14.626 1.00 90.00 395 SER A N 1
ATOM 3185 C CA . SER A 1 395 ? -23.674 10.375 14.423 1.00 90.00 395 SER A CA 1
ATOM 3186 C C . SER A 1 395 ? -22.640 9.812 15.415 1.00 90.00 395 SER A C 1
ATOM 3188 O O . SER A 1 395 ? -22.982 9.528 16.561 1.00 90.00 395 SER A O 1
ATOM 3190 N N . VAL A 1 396 ? -21.369 9.677 15.010 1.00 91.38 396 VAL A N 1
ATOM 3191 C CA . VAL A 1 396 ? -20.295 9.147 15.881 1.00 91.38 396 VAL A CA 1
ATOM 3192 C C . VAL A 1 396 ? -20.233 9.850 17.248 1.00 91.38 396 VAL A C 1
ATOM 3194 O O . VAL A 1 396 ? -20.202 9.141 18.258 1.00 91.38 396 VAL A O 1
ATOM 3197 N N . PRO A 1 397 ? -20.295 11.198 17.335 1.00 92.88 397 PRO A N 1
ATOM 3198 C CA . PRO A 1 397 ? -20.332 11.885 18.623 1.00 92.88 397 PRO A CA 1
ATOM 3199 C C . PRO A 1 397 ? -21.498 11.450 19.514 1.00 92.88 397 PRO A C 1
ATOM 3201 O O . PRO A 1 397 ? -21.294 11.153 20.690 1.00 92.88 397 PRO A O 1
ATOM 3204 N N . GLN A 1 398 ? -22.707 11.356 18.953 1.00 90.69 398 GLN A N 1
ATOM 3205 C CA . GLN A 1 398 ? -23.892 10.922 19.695 1.00 90.69 398 GLN A CA 1
ATOM 3206 C C . GLN A 1 398 ? -23.751 9.484 20.174 1.00 90.69 398 GLN A C 1
ATOM 3208 O O . GLN A 1 398 ? -24.053 9.191 21.330 1.00 90.69 398 GLN A O 1
ATOM 3213 N N . CYS A 1 399 ? -23.267 8.584 19.321 1.00 88.94 399 CYS A N 1
ATOM 3214 C CA . CYS A 1 399 ? -23.103 7.192 19.703 1.00 88.94 399 CYS A CA 1
ATOM 3215 C C . CYS A 1 399 ? -22.070 7.029 20.832 1.00 88.94 399 CYS A C 1
ATOM 3217 O O . CYS A 1 399 ? -22.328 6.308 21.794 1.00 88.94 399 CYS A O 1
ATOM 3219 N N . LEU A 1 400 ? -20.934 7.736 20.765 1.00 92.44 400 LEU A N 1
ATOM 3220 C CA . LEU A 1 400 ? -19.896 7.694 21.802 1.00 92.44 400 LEU A CA 1
ATOM 3221 C C . LEU A 1 400 ? -20.373 8.270 23.138 1.00 92.44 400 LEU A C 1
ATOM 3223 O O . LEU A 1 400 ? -20.131 7.658 24.177 1.00 92.44 400 LEU A O 1
ATOM 3227 N N . VAL A 1 401 ? -21.081 9.404 23.126 1.00 92.44 401 VAL A N 1
ATOM 3228 C CA . VAL A 1 401 ? -21.665 9.968 24.354 1.00 92.44 401 VAL A CA 1
ATOM 3229 C C . VAL A 1 401 ? -22.740 9.046 24.926 1.00 92.44 401 VAL A C 1
ATOM 3231 O O . VAL A 1 401 ? -22.808 8.849 26.138 1.00 92.44 401 VAL A O 1
ATOM 3234 N N . THR A 1 402 ? -23.543 8.414 24.067 1.00 88.88 402 THR A N 1
ATOM 3235 C CA . THR A 1 402 ? -24.536 7.419 24.495 1.00 88.88 402 THR A CA 1
ATOM 3236 C C . THR A 1 402 ? -23.860 6.239 25.182 1.00 88.88 402 THR A C 1
ATOM 3238 O O . THR A 1 402 ? -24.248 5.901 26.300 1.00 88.88 402 THR A O 1
ATOM 3241 N N . LEU A 1 403 ? -22.819 5.671 24.557 1.00 91.00 403 LEU A N 1
ATOM 3242 C CA . LEU A 1 403 ? -21.983 4.613 25.127 1.00 91.00 403 LEU A CA 1
ATOM 3243 C C . LEU A 1 403 ? -21.431 5.006 26.488 1.00 91.00 403 LEU A C 1
ATOM 3245 O O . LEU A 1 403 ? -21.680 4.304 27.464 1.00 91.00 403 LEU A O 1
ATOM 3249 N N . GLN A 1 404 ? -20.732 6.139 26.556 1.00 93.44 404 GLN A N 1
ATOM 3250 C CA . GLN A 1 404 ? -20.140 6.654 27.785 1.00 93.44 404 GLN A CA 1
ATOM 3251 C C . GLN A 1 404 ? -21.185 6.780 28.900 1.00 93.44 404 GLN A C 1
ATOM 3253 O O . GLN A 1 404 ? -20.930 6.367 30.029 1.00 93.44 404 GLN A O 1
ATOM 3258 N N . HIS A 1 405 ? -22.361 7.327 28.588 1.00 89.06 405 HIS A N 1
ATOM 3259 C CA . HIS A 1 405 ? -23.416 7.541 29.568 1.00 89.06 405 HIS A CA 1
ATOM 3260 C C . HIS A 1 405 ? -23.909 6.225 30.182 1.00 89.06 405 HIS A C 1
ATOM 3262 O O . HIS A 1 405 ? -23.895 6.084 31.405 1.00 89.06 405 HIS A O 1
ATOM 3268 N N . TYR A 1 406 ? -24.314 5.243 29.367 1.00 87.12 406 TYR A N 1
ATOM 3269 C CA . TYR A 1 406 ? -24.853 3.999 29.926 1.00 87.12 406 TYR A CA 1
ATOM 3270 C C . TYR A 1 406 ? -23.768 3.116 30.537 1.00 87.12 406 TYR A C 1
ATOM 3272 O O . TYR A 1 406 ? -24.009 2.497 31.574 1.00 87.12 406 TYR A O 1
ATOM 3280 N N . ILE A 1 407 ? -22.574 3.060 29.932 1.00 91.50 407 ILE A N 1
ATOM 3281 C CA . ILE A 1 407 ? -21.509 2.195 30.438 1.00 91.50 407 ILE A CA 1
ATOM 3282 C C . ILE A 1 407 ? -20.979 2.714 31.767 1.00 91.50 407 ILE A C 1
ATOM 3284 O O . ILE A 1 407 ? -20.693 1.905 32.635 1.00 91.50 407 ILE A O 1
ATOM 3288 N N . ARG A 1 408 ? -20.940 4.038 31.969 1.00 90.81 408 ARG A N 1
ATOM 3289 C CA . ARG A 1 408 ? -20.587 4.643 33.256 1.00 90.81 408 ARG A CA 1
ATOM 3290 C C . ARG A 1 408 ? -21.562 4.238 34.359 1.00 90.81 408 ARG A C 1
ATOM 3292 O O . ARG A 1 408 ? -21.136 3.841 35.438 1.00 90.81 408 ARG A O 1
ATOM 3299 N N . ILE A 1 409 ? -22.864 4.313 34.085 1.00 86.50 409 ILE A N 1
ATOM 3300 C CA . ILE A 1 409 ? -23.893 3.899 35.049 1.00 86.50 409 ILE A CA 1
ATOM 3301 C C . ILE A 1 409 ? -23.722 2.412 35.382 1.00 86.50 409 ILE A C 1
ATOM 3303 O O . ILE A 1 409 ? -23.703 2.037 36.552 1.00 86.50 409 ILE A O 1
ATOM 3307 N N . CYS A 1 410 ? -23.539 1.569 34.362 1.00 88.31 410 CYS A N 1
ATOM 3308 C CA . CYS A 1 410 ? -23.337 0.137 34.561 1.00 88.31 410 CYS A CA 1
ATOM 3309 C C . CYS A 1 410 ? -22.029 -0.154 35.314 1.00 88.31 410 CYS A C 1
ATOM 3311 O O . CYS A 1 410 ? -22.051 -0.927 36.259 1.00 88.31 410 CYS A O 1
ATOM 3313 N N . SER A 1 411 ? -20.904 0.487 34.984 1.00 88.06 411 SER A N 1
ATOM 3314 C CA . SER A 1 411 ? -19.621 0.265 35.666 1.00 88.06 411 SER A CA 1
ATOM 3315 C C . SER A 1 411 ? -19.661 0.690 37.135 1.00 88.06 411 SER A C 1
ATOM 3317 O O . SER A 1 411 ? -19.097 0.013 37.988 1.00 88.06 411 SER A O 1
ATOM 3319 N N . GLU A 1 412 ? -20.341 1.797 37.451 1.00 84.25 412 GLU A N 1
ATOM 3320 C CA . GLU A 1 412 ? -20.456 2.297 38.825 1.00 84.25 412 GLU A CA 1
ATOM 3321 C C . GLU A 1 412 ? -21.411 1.442 39.675 1.00 84.25 412 GLU A C 1
ATOM 3323 O O . GLU A 1 412 ? -21.139 1.207 40.855 1.00 84.25 412 GLU A O 1
ATOM 3328 N N . LEU A 1 413 ? -22.515 0.958 39.091 1.00 82.19 413 LEU A N 1
ATOM 3329 C CA . LEU A 1 413 ? -23.562 0.231 39.816 1.00 82.19 413 LEU A CA 1
ATOM 3330 C C . LEU A 1 413 ? -23.399 -1.291 39.793 1.00 82.19 413 LEU A C 1
ATOM 3332 O O . LEU A 1 413 ? -23.971 -1.962 40.654 1.00 82.19 413 LEU A O 1
ATOM 3336 N N . PHE A 1 414 ? -22.627 -1.856 38.865 1.00 85.38 414 PHE A N 1
ATOM 3337 C CA . PHE A 1 414 ? -22.421 -3.301 38.769 1.00 85.38 414 PHE A CA 1
ATOM 3338 C C . PHE A 1 414 ? -21.793 -3.914 40.038 1.00 85.38 414 PHE A C 1
ATOM 3340 O O . PHE A 1 414 ? -22.345 -4.897 40.534 1.00 85.38 414 PHE A O 1
ATOM 3347 N N . PRO A 1 415 ? -20.748 -3.333 40.668 1.00 79.00 415 PRO A N 1
ATOM 3348 C CA . PRO A 1 415 ? -20.187 -3.873 41.913 1.00 79.00 415 PRO A CA 1
ATOM 3349 C C . PRO A 1 415 ? -21.180 -3.912 43.084 1.00 79.00 415 PRO A C 1
ATOM 3351 O O . PRO A 1 415 ? -21.045 -4.749 43.972 1.00 79.00 415 PRO A O 1
ATOM 3354 N N . VAL A 1 416 ? -22.165 -3.008 43.081 1.00 76.75 416 VAL A N 1
ATOM 3355 C CA . VAL A 1 416 ? -23.128 -2.806 44.178 1.00 76.75 416 VAL A CA 1
ATOM 3356 C C . VAL A 1 416 ? -24.440 -3.554 43.933 1.00 76.75 416 VAL A C 1
ATOM 3358 O O . VAL A 1 416 ? -25.060 -4.061 44.851 1.00 76.75 416 VAL A O 1
ATOM 3361 N N . SER A 1 417 ? -24.909 -3.630 42.692 1.00 75.06 417 SER A N 1
ATOM 3362 C CA . SER A 1 417 ? -26.258 -4.124 42.374 1.00 75.06 417 SER A CA 1
ATOM 3363 C C . SER A 1 417 ? -26.286 -5.172 41.269 1.00 75.06 417 SER A C 1
ATOM 3365 O O . SER A 1 417 ? -27.358 -5.670 40.943 1.00 75.06 417 SER A O 1
ATOM 3367 N N . GLN A 1 418 ? -25.123 -5.509 40.701 1.00 83.19 418 GLN A N 1
ATOM 3368 C CA . GLN A 1 418 ? -24.994 -6.358 39.513 1.00 83.19 418 GLN A CA 1
ATOM 3369 C C . GLN A 1 418 ? -25.809 -5.828 38.319 1.00 83.19 418 GLN A C 1
ATOM 3371 O O . GLN A 1 418 ? -26.198 -6.596 37.446 1.00 83.19 418 GLN A O 1
ATOM 3376 N N . LEU A 1 419 ? -26.066 -4.511 38.270 1.00 82.88 419 LEU A N 1
ATOM 3377 C CA . LEU A 1 419 ? -26.818 -3.879 37.189 1.00 82.88 419 LEU A CA 1
ATOM 3378 C C . LEU A 1 419 ? -26.082 -4.048 35.858 1.00 82.88 419 LEU A C 1
ATOM 3380 O O . LEU A 1 419 ? -25.008 -3.478 35.649 1.00 82.88 419 LEU A O 1
ATOM 3384 N N . THR A 1 420 ? -26.682 -4.805 34.946 1.00 86.69 420 THR A N 1
ATOM 3385 C CA . THR A 1 420 ? -26.127 -5.018 33.611 1.00 86.69 420 THR A CA 1
ATOM 3386 C C . THR A 1 420 ? -26.615 -3.987 32.593 1.00 86.69 420 THR A C 1
ATOM 3388 O O . THR A 1 420 ? -27.596 -3.279 32.827 1.00 86.69 420 THR A O 1
ATOM 3391 N N . ILE A 1 421 ? -25.968 -3.927 31.421 1.00 86.81 421 ILE A N 1
ATOM 3392 C CA . ILE A 1 421 ? -26.419 -3.087 30.294 1.00 86.81 421 ILE A CA 1
ATOM 3393 C C . ILE A 1 421 ? -27.854 -3.457 29.891 1.00 86.81 421 ILE A C 1
ATOM 3395 O O . ILE A 1 421 ? -28.697 -2.576 29.707 1.00 86.81 421 ILE A O 1
ATOM 3399 N N . LYS A 1 422 ? -28.152 -4.761 29.813 1.00 86.56 422 LYS A N 1
ATOM 3400 C CA . LYS A 1 422 ? -29.493 -5.276 29.512 1.00 86.56 422 LYS A CA 1
ATOM 3401 C C . LYS A 1 422 ? -30.519 -4.828 30.554 1.00 86.56 422 LYS A C 1
ATOM 3403 O O . LYS A 1 422 ? -31.588 -4.347 30.179 1.00 86.56 422 LYS A O 1
ATOM 3408 N N . ASP A 1 423 ? -30.189 -4.931 31.842 1.00 84.88 423 ASP A N 1
ATOM 3409 C CA . ASP A 1 423 ? -31.084 -4.517 32.929 1.00 84.88 423 ASP A CA 1
ATOM 3410 C C . ASP A 1 423 ? -31.328 -3.007 32.917 1.00 84.88 423 ASP A C 1
ATOM 3412 O O . ASP A 1 423 ? -32.473 -2.559 33.001 1.00 84.88 423 ASP A O 1
ATOM 3416 N N . TYR A 1 424 ? -30.267 -2.212 32.747 1.00 84.19 424 TYR A N 1
ATOM 3417 C CA . TYR A 1 424 ? -30.356 -0.757 32.649 1.00 84.19 424 TYR A CA 1
ATOM 3418 C C . TYR A 1 424 ? -31.278 -0.329 31.498 1.00 84.19 424 TYR A C 1
ATOM 3420 O O . TYR A 1 424 ? -32.169 0.508 31.675 1.00 84.19 424 TYR A O 1
ATOM 3428 N N . TRP A 1 425 ? -31.134 -0.936 30.319 1.00 81.50 425 TRP A N 1
ATOM 3429 C CA . TRP A 1 425 ? -31.992 -0.611 29.182 1.00 81.50 425 TRP A CA 1
ATOM 3430 C C . TRP A 1 425 ? -33.423 -1.119 29.324 1.00 81.50 425 TRP A C 1
ATOM 3432 O O . TRP A 1 425 ? -34.349 -0.412 28.917 1.00 81.50 425 TRP A O 1
ATOM 3442 N N . LYS A 1 426 ? -33.640 -2.275 29.958 1.00 82.00 426 LYS A N 1
ATOM 3443 C CA . LYS A 1 426 ? -34.986 -2.739 30.313 1.00 82.00 426 LYS A CA 1
ATOM 3444 C C . LYS A 1 426 ? -35.678 -1.744 31.250 1.00 82.00 426 LYS A C 1
ATOM 3446 O O . LYS A 1 426 ? -36.833 -1.384 31.029 1.00 82.00 426 LYS A O 1
ATOM 3451 N N . LEU A 1 427 ? -34.964 -1.217 32.248 1.00 76.88 427 LEU A N 1
ATOM 3452 C CA . LEU A 1 427 ? -35.492 -0.205 33.171 1.00 76.88 427 LEU A CA 1
ATOM 3453 C C . LEU A 1 427 ? -35.845 1.119 32.467 1.00 76.88 427 LEU A C 1
ATOM 3455 O O . LEU A 1 427 ? -36.852 1.742 32.826 1.00 76.88 427 LEU A O 1
ATOM 3459 N N . LYS A 1 428 ? -35.050 1.527 31.467 1.00 74.50 428 LYS A N 1
ATOM 3460 C CA . LYS A 1 428 ? -35.198 2.797 30.731 1.00 74.50 428 LYS A CA 1
ATOM 3461 C C . LYS A 1 428 ? -36.270 2.767 29.633 1.00 74.50 428 LYS A C 1
ATOM 3463 O O . LYS A 1 428 ? -36.960 3.759 29.447 1.00 74.50 428 LYS A O 1
ATOM 3468 N N . SER A 1 429 ? -36.417 1.650 28.922 1.00 68.75 429 SER A N 1
ATOM 3469 C CA . SER A 1 429 ? -37.354 1.486 27.790 1.00 68.75 429 SER A CA 1
ATOM 3470 C C . SER A 1 429 ? -38.811 1.262 28.198 1.00 68.75 429 SER A C 1
ATOM 3472 O O . SER A 1 429 ? -39.732 1.480 27.410 1.00 68.75 429 SER A O 1
ATOM 3474 N N . SER A 1 430 ? -39.030 0.804 29.427 1.00 58.88 430 SER A N 1
ATOM 3475 C CA . SER A 1 430 ? -40.347 0.368 29.861 1.00 58.88 430 SER A CA 1
ATOM 3476 C C . SER A 1 430 ? -41.190 1.539 30.361 1.00 58.88 430 SER A C 1
ATOM 3478 O O . SER A 1 430 ? -40.938 2.078 31.440 1.00 58.88 430 SER A O 1
ATOM 3480 N N . GLN A 1 431 ? -42.272 1.872 29.657 1.00 51.25 431 GLN A N 1
ATOM 3481 C CA . GLN A 1 431 ? -43.377 2.634 30.259 1.00 51.25 431 GLN A CA 1
ATOM 3482 C C . GLN A 1 431 ? -44.112 1.811 31.343 1.00 51.25 431 GLN A C 1
ATOM 3484 O O . GLN A 1 431 ? -44.807 2.368 32.188 1.00 51.25 431 GLN A O 1
ATOM 3489 N N . THR A 1 432 ? -43.909 0.486 31.351 1.00 45.19 432 THR A N 1
ATOM 3490 C CA . THR A 1 432 ? -44.662 -0.516 32.122 1.00 45.19 432 THR A CA 1
ATOM 3491 C C . THR A 1 432 ? -43.774 -1.480 32.923 1.00 45.19 432 THR A C 1
ATOM 3493 O O . THR A 1 432 ? -44.139 -2.638 33.110 1.00 45.19 432 THR A O 1
ATOM 3496 N N . VAL A 1 433 ? -42.605 -1.056 33.424 1.00 45.66 433 VAL A N 1
ATOM 3497 C CA . VAL A 1 433 ? -42.007 -1.809 34.543 1.00 45.66 433 VAL A CA 1
ATOM 3498 C C . VAL A 1 433 ? -42.880 -1.501 35.744 1.00 45.66 433 VAL A C 1
ATOM 3500 O O . VAL A 1 433 ? -42.970 -0.342 36.153 1.00 45.66 433 VAL A O 1
ATOM 3503 N N . ASP A 1 434 ? -43.547 -2.540 36.251 1.00 50.12 434 ASP A N 1
ATOM 3504 C CA . ASP A 1 434 ? -44.284 -2.529 37.509 1.00 50.12 434 ASP A CA 1
ATOM 3505 C C . ASP A 1 434 ? -43.532 -1.635 38.503 1.00 50.12 434 ASP A C 1
ATOM 3507 O O . ASP A 1 434 ? -42.331 -1.826 38.723 1.00 50.12 434 ASP A O 1
ATOM 3511 N N . PHE A 1 435 ? -44.191 -0.601 39.032 1.00 51.03 435 PHE A N 1
ATOM 3512 C CA . PHE A 1 435 ? -43.566 0.381 39.926 1.00 51.03 435 PHE A CA 1
ATOM 3513 C C . PHE A 1 435 ? -42.775 -0.330 41.036 1.00 51.03 435 PHE A C 1
ATOM 3515 O O . PHE A 1 435 ? -41.699 0.118 41.421 1.00 51.03 435 PHE A O 1
ATOM 3522 N N . SER A 1 436 ? -43.251 -1.514 41.440 1.00 49.56 436 SER A N 1
ATOM 3523 C CA . SER A 1 436 ? -42.617 -2.444 42.370 1.00 49.56 436 SER A CA 1
ATOM 3524 C C . SER A 1 436 ? -41.217 -2.930 41.949 1.00 49.56 436 SER A C 1
ATOM 3526 O O . SER A 1 436 ? -40.340 -3.030 42.800 1.00 49.56 436 SER A O 1
ATOM 3528 N N . ALA A 1 437 ? -40.957 -3.201 40.668 1.00 52.47 437 ALA A N 1
ATOM 3529 C CA . ALA A 1 437 ? -39.681 -3.704 40.159 1.00 52.47 437 ALA A CA 1
ATOM 3530 C C . ALA A 1 437 ? -38.652 -2.581 39.979 1.00 52.47 437 ALA A C 1
ATOM 3532 O O . ALA A 1 437 ? -37.494 -2.759 40.357 1.00 52.47 437 ALA A O 1
ATOM 3533 N N . ARG A 1 438 ? -39.079 -1.391 39.524 1.00 55.91 438 ARG A N 1
ATOM 3534 C CA . ARG A 1 438 ? -38.249 -0.173 39.595 1.00 55.91 438 ARG A CA 1
ATOM 3535 C C . ARG A 1 438 ? -37.915 0.163 41.040 1.00 55.91 438 ARG A C 1
ATOM 3537 O O . ARG A 1 438 ? -36.753 0.359 41.364 1.00 55.91 438 ARG A O 1
ATOM 3544 N N . GLN A 1 439 ? -38.910 0.164 41.922 1.00 52.97 439 GLN A N 1
ATOM 3545 C CA . GLN A 1 439 ? -38.726 0.441 43.342 1.00 52.97 439 GLN A CA 1
ATOM 3546 C C . GLN A 1 439 ? -37.868 -0.627 44.023 1.00 52.97 439 GLN A C 1
ATOM 3548 O O . GLN A 1 439 ? -37.109 -0.281 44.916 1.00 52.97 439 GLN A O 1
ATOM 3553 N N . ARG A 1 440 ? -37.919 -1.896 43.599 1.00 55.22 440 ARG A N 1
ATOM 3554 C CA . ARG A 1 440 ? -37.066 -2.979 44.111 1.00 55.22 440 ARG A CA 1
ATOM 3555 C C . ARG A 1 440 ? -35.629 -2.869 43.602 1.00 55.22 440 ARG A C 1
ATOM 3557 O O . ARG A 1 440 ? -34.732 -3.037 44.414 1.00 55.22 440 ARG A O 1
ATOM 3564 N N . ALA A 1 441 ? -35.404 -2.531 42.332 1.00 54.91 441 ALA A N 1
ATOM 3565 C CA . ALA A 1 441 ? -34.066 -2.262 41.798 1.00 54.91 441 ALA A CA 1
ATOM 3566 C C . ALA A 1 441 ? -33.445 -1.020 42.461 1.00 54.91 441 ALA A C 1
ATOM 3568 O O . ALA A 1 441 ? -32.327 -1.075 42.964 1.00 54.91 441 ALA A O 1
ATOM 3569 N N . VAL A 1 442 ? -34.217 0.066 42.572 1.00 57.72 442 VAL A N 1
ATOM 3570 C CA . VAL A 1 442 ? -33.833 1.279 43.308 1.00 57.72 442 VAL A CA 1
ATOM 3571 C C . VAL A 1 442 ? -33.593 0.958 44.782 1.00 57.72 442 VAL A C 1
ATOM 3573 O O . VAL A 1 442 ? -32.591 1.385 45.333 1.00 57.72 442 VAL A O 1
ATOM 3576 N N . SER A 1 443 ? -34.436 0.144 45.423 1.00 52.12 443 SER A N 1
ATOM 3577 C CA . SER A 1 443 ? -34.239 -0.267 46.820 1.00 52.12 443 SER A CA 1
ATOM 3578 C C . SER A 1 443 ? -33.021 -1.170 46.993 1.00 52.12 443 SER A C 1
ATOM 3580 O O . SER A 1 443 ? -32.325 -1.007 47.978 1.00 52.12 443 SER A O 1
ATOM 3582 N N . GLN A 1 444 ? -32.723 -2.082 46.063 1.00 56.91 444 GLN A N 1
ATOM 3583 C CA . GLN A 1 444 ? -31.517 -2.918 46.094 1.00 56.91 444 GLN A CA 1
ATOM 3584 C C . GLN A 1 444 ? -30.251 -2.073 45.979 1.00 56.91 444 GLN A C 1
ATOM 3586 O O . GLN A 1 444 ? -29.331 -2.268 46.772 1.00 56.91 444 GLN A O 1
ATOM 3591 N N . ILE A 1 445 ? -30.248 -1.101 45.061 1.00 55.66 445 ILE A N 1
ATOM 3592 C CA . ILE A 1 445 ? -29.191 -0.093 44.951 1.00 55.66 445 ILE A CA 1
ATOM 3593 C C . ILE A 1 445 ? -29.077 0.657 46.283 1.00 55.66 445 ILE A C 1
ATOM 3595 O O . ILE A 1 445 ? -28.013 0.634 46.885 1.00 55.66 445 ILE A O 1
ATOM 3599 N N . LEU A 1 446 ? -30.179 1.213 46.803 1.00 54.22 446 LEU A N 1
ATOM 3600 C CA . LEU A 1 446 ? -30.215 1.996 48.045 1.00 54.22 446 LEU A CA 1
ATOM 3601 C C . LEU A 1 446 ? -29.828 1.200 49.308 1.00 54.22 446 LEU A C 1
ATOM 3603 O O . LEU A 1 446 ? -29.216 1.763 50.208 1.00 54.22 446 LEU A O 1
ATOM 3607 N N . THR A 1 447 ? -30.155 -0.094 49.400 1.00 53.75 447 THR A N 1
ATOM 3608 C CA . THR A 1 447 ? -29.837 -0.944 50.568 1.00 53.75 447 THR A CA 1
ATOM 3609 C C . THR A 1 447 ? -28.364 -1.323 50.670 1.00 53.75 447 THR A C 1
ATOM 3611 O O . THR A 1 447 ? -27.926 -1.740 51.739 1.00 53.75 447 THR A O 1
ATOM 3614 N N . GLN A 1 448 ? -27.610 -1.191 49.578 1.00 52.56 448 GLN A N 1
ATOM 3615 C CA . GLN A 1 448 ? -26.176 -1.477 49.530 1.00 52.56 448 GLN A CA 1
ATOM 3616 C C . GLN A 1 448 ? -25.329 -0.190 49.483 1.00 52.56 448 GLN A C 1
ATOM 3618 O O . GLN A 1 448 ? -24.115 -0.262 49.310 1.00 52.56 448 GLN A O 1
ATOM 3623 N N . LEU A 1 449 ? -25.953 0.986 49.663 1.00 49.59 449 LEU A N 1
ATOM 3624 C CA . LEU A 1 449 ? -25.258 2.268 49.791 1.00 49.59 449 LEU A CA 1
ATOM 3625 C C . LEU A 1 449 ? -24.740 2.468 51.219 1.00 49.59 449 LEU A C 1
ATOM 3627 O O . LEU A 1 449 ? -25.503 2.649 52.165 1.00 49.59 449 LEU A O 1
ATOM 3631 N N . ASP A 1 450 ? -23.425 2.506 51.350 1.00 52.97 450 ASP A N 1
ATOM 3632 C CA . ASP A 1 450 ? -22.695 3.145 52.439 1.00 52.97 450 ASP A CA 1
ATOM 3633 C C . ASP A 1 450 ? -22.424 4.635 52.114 1.00 52.97 450 ASP A C 1
ATOM 3635 O O . ASP A 1 450 ? -22.618 5.092 50.981 1.00 52.97 450 ASP A O 1
ATOM 3639 N N . GLU A 1 451 ? -21.993 5.424 53.111 1.00 44.03 451 GLU A N 1
ATOM 3640 C CA . GLU A 1 451 ? -21.741 6.881 52.993 1.00 44.03 451 GLU A CA 1
ATOM 3641 C C . GLU A 1 451 ? -20.838 7.247 51.795 1.00 44.03 451 GLU A C 1
ATOM 3643 O O . GLU A 1 451 ? -20.993 8.307 51.189 1.00 44.03 451 GLU A O 1
ATOM 3648 N N . THR A 1 452 ? -19.941 6.340 51.401 1.00 48.56 452 THR A N 1
ATOM 3649 C CA . THR A 1 452 ? -19.034 6.455 50.250 1.00 48.56 452 THR A CA 1
ATOM 3650 C C . THR A 1 452 ? -19.687 6.226 48.881 1.00 48.56 452 THR A C 1
ATOM 3652 O O . THR A 1 452 ? -19.176 6.737 47.883 1.00 48.56 452 THR A O 1
ATOM 3655 N N . ASN A 1 453 ? -20.805 5.499 48.793 1.00 49.56 453 ASN A N 1
ATOM 3656 C CA . ASN A 1 453 ? -21.485 5.191 47.528 1.00 49.56 453 ASN A CA 1
ATOM 3657 C C . ASN A 1 453 ? -22.735 6.053 47.274 1.00 49.56 453 ASN A C 1
ATOM 3659 O O . ASN A 1 453 ? -23.181 6.152 46.129 1.00 49.56 453 ASN A O 1
ATOM 3663 N N . TYR A 1 454 ? -23.264 6.750 48.288 1.00 46.47 454 TYR A N 1
ATOM 3664 C CA . TYR A 1 454 ? -24.433 7.638 48.158 1.00 46.47 454 TYR A CA 1
ATOM 3665 C C . TYR A 1 454 ? -24.262 8.708 47.063 1.00 46.47 454 TYR A C 1
ATOM 3667 O O . TYR A 1 454 ? -25.171 8.934 46.264 1.00 46.47 454 TYR A O 1
ATOM 3675 N N . GLN A 1 455 ? -23.066 9.299 46.938 1.00 48.94 455 GLN A N 1
ATOM 3676 C CA . GLN A 1 455 ? -22.768 10.282 45.885 1.00 48.94 455 GLN A CA 1
ATOM 3677 C C . GLN A 1 455 ? -22.833 9.710 44.459 1.00 48.94 455 GLN A C 1
ATOM 3679 O O . GLN A 1 455 ? -23.145 10.451 43.531 1.00 48.94 455 GLN A O 1
ATOM 3684 N N . LYS A 1 456 ? -22.582 8.408 44.270 1.00 44.00 456 LYS A N 1
ATOM 3685 C CA . LYS A 1 456 ? -22.629 7.750 42.951 1.00 44.00 456 LYS A CA 1
ATOM 3686 C C . LYS A 1 456 ? -24.064 7.450 42.500 1.00 44.00 456 LYS A C 1
ATOM 3688 O O . LYS A 1 456 ? -24.354 7.443 41.312 1.00 44.00 456 LYS A O 1
ATOM 3693 N N . SER A 1 457 ? -24.988 7.266 43.445 1.00 41.34 457 SER A N 1
ATOM 3694 C CA . SER A 1 457 ? -26.398 6.954 43.154 1.00 41.34 457 SER A CA 1
ATOM 3695 C C . SER A 1 457 ? -27.240 8.138 42.651 1.00 41.34 457 SER A C 1
ATOM 3697 O O . SER A 1 457 ? -28.315 7.925 42.103 1.00 41.34 457 SER A O 1
ATOM 3699 N N . LEU A 1 458 ? -26.745 9.374 42.784 1.00 45.78 458 LEU A N 1
ATOM 3700 C CA . LEU A 1 458 ? -27.414 10.609 42.337 1.00 45.78 458 LEU A CA 1
ATOM 3701 C C . LEU A 1 458 ? -27.348 10.847 40.810 1.00 45.78 458 LEU A C 1
ATOM 3703 O O . LEU A 1 458 ? -27.827 11.875 40.342 1.00 45.78 458 LEU A O 1
ATOM 3707 N N . ILE A 1 459 ? -26.712 9.943 40.053 1.00 46.72 459 ILE A N 1
ATOM 3708 C CA . ILE A 1 459 ? -26.505 10.036 38.593 1.00 46.72 459 ILE A CA 1
ATOM 3709 C C . ILE A 1 459 ? -27.610 9.296 37.800 1.00 46.72 459 ILE A C 1
ATOM 3711 O O . ILE A 1 459 ? -27.719 9.482 36.586 1.00 46.72 459 ILE A O 1
ATOM 3715 N N . LEU A 1 460 ? -28.429 8.479 38.477 1.00 37.22 460 LEU A N 1
ATOM 3716 C CA . LEU A 1 460 ? -29.675 7.903 37.943 1.00 37.22 460 LEU A CA 1
ATOM 3717 C C . LEU A 1 460 ? -30.766 8.971 37.829 1.00 37.22 460 LEU A C 1
ATOM 3719 O O . LEU A 1 460 ? -31.521 8.903 36.832 1.00 37.22 460 LEU A O 1
#

Secondary structure (DSSP, 8-state):
--HHHHHHHHHHHHHHHHHHH-GGGHHHHHHHHHHHHTTS--SSS-HHHHHHHHHHH--TTTS-HHHHHHHHHHHHHT-------HHHHHHHHHHHHHHHHHHTT----S-HHHHHHHHHHHHHHHHHHHHHTT----TT--HHHHHHHHHHHHHHHHHTT-S-GGGGHHHHHTTTT-HHHHHHIIIIIHHHHHHIIIIITTTT----HHHHHH---HHHHHHHHHGGGT-GGGTTSTTSSHHHHIIIIIHHHHHHTTT--HHHHHHHHHT-SSS-HHHHHHHHHHHHHHHHH---TTSPPPPHHHHHHHHHHHHHHHHHIIIIIGGGS-HHHHHHHHHHHHHHHHHHHHHTT--S-PPPPPPTT--TTS----SSHHHHHH-TT-TTTHHHHS-HHHHHHHHHHHHHHHHHHHHHH---HHHHHHHHH-TTS-HHHHHHHHHHHHHT--TTTHHHHTT-